Protein AF-0000000077074997 (afdb_homodimer)

Nearest PDB structures (foldseek):
  5yz4-assembly1_A  TM=8.994E-01  e=5.683E-10  Schizosaccharomyces pombe 972h-
  7d5s-assembly1_5K  TM=9.085E-01  e=9.255E-10  Saccharomyces cerevisiae S288C
  5oql-assembly1_P  TM=8.845E-01  e=7.252E-10  Thermochaetoides thermophila DSM 1495
  6zqg-assembly1_UX  TM=8.936E-01  e=2.772E-09  Saccharomyces cerevisiae S288C
  6zqe-assembly1_UX  TM=7.731E-01  e=3.132E-09  Saccharomyces cerevisiae S288C

Foldseek 3Di:
DLVVQLVVLQVQVVVLCVQQVDDPPAEEEEALQQLVLCVQLVHDCVPVVCVSNVTHYAYEYEPLRLVVLVVD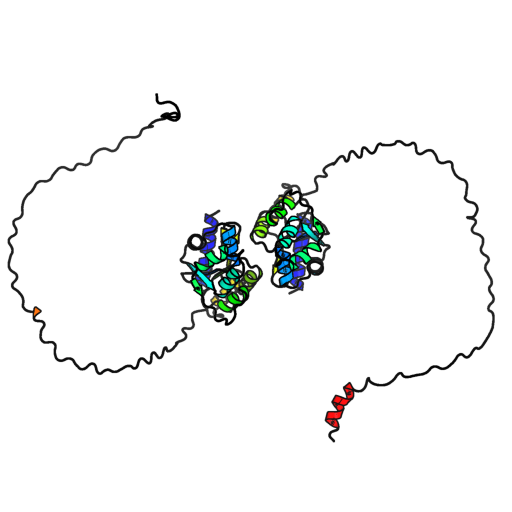PVSVSSNVSNVVHHYDYQPDPDRDHRLVSVDVVCDQSSLVRYEYEHPDPVSVVVDLQSFSHWYWYDDRNDIHIDHGHPNNVVVSVCVVVVNDPNSPPPPPCPCPCCVVVVCVVVPPPPDDDPDDVVPPPPDDDDDDDDDDDDDDDDPDDDDDDDDDDDDDDDDPDDDPPDDD/DLVVQLVQLQVQVVVLCVQQVDDPPAEEEEALQQLVLCVQLVHDCVPVVCVSNVTHYAYEYEPLRLVVLVVDPVSVSSNVSNVVHHYDYQPDPDRDHRLVSVDVVCDQSSLVRYEYEHPDPVSVVVDLQSFSHWYWYDDRNDIHIDHGHPNNVVVSVCVVVVNDPNSPPPPPCPCPCCVVPVCVVPPPPPDPPDDPPPVPPPPPDPPPPDPDDDDDDDDDDDDDDDDDDVPDVVCVVVVVVPVD

Radius of gyration: 41.7 Å; Cα contacts (8 Å, |Δi|>4): 535; chains: 2; bounding box: 67×168×111 Å

Solvent-accessible surface area (backbone atoms only — not comparable to full-atom values): 29729 Å² total; per-residue (Å²): 111,70,64,58,51,39,53,49,36,43,52,49,53,48,50,39,36,75,62,69,67,44,56,81,54,38,34,34,36,47,40,56,57,33,33,42,45,27,59,73,32,70,48,54,60,84,63,47,48,34,64,50,50,69,46,59,60,38,55,29,26,39,55,34,31,51,53,58,25,68,72,36,80,91,31,44,70,29,35,59,54,51,66,72,33,47,73,41,86,65,90,61,91,58,83,42,61,45,68,61,43,50,52,63,69,46,45,96,76,36,78,85,47,50,28,43,29,42,56,48,59,45,58,50,49,52,41,42,64,67,28,81,46,58,40,30,36,62,48,63,70,40,82,41,74,55,76,82,38,69,40,25,52,50,50,40,55,38,34,73,71,62,73,40,72,65,76,55,76,72,71,71,74,67,68,70,69,70,69,55,76,74,70,73,67,72,73,70,78,74,73,82,77,70,81,67,73,75,69,59,76,75,84,80,83,85,80,80,87,81,87,82,82,87,84,85,83,83,82,82,85,87,96,91,79,97,85,90,83,84,95,91,76,81,85,89,66,74,62,92,80,64,84,130,111,69,64,58,51,39,54,49,36,41,53,49,51,48,49,39,34,73,63,68,66,44,57,81,54,40,36,32,37,48,38,56,57,33,32,43,46,26,60,74,33,69,45,56,60,85,66,47,50,35,63,50,50,70,47,58,62,39,55,30,26,39,54,34,32,51,51,59,27,67,72,36,76,89,31,44,69,27,35,58,56,53,65,74,34,49,71,42,84,65,90,60,91,58,85,41,61,46,66,60,44,51,52,62,69,46,46,95,78,37,78,82,48,52,27,42,28,41,57,48,60,46,58,51,50,53,42,40,62,67,28,79,46,58,41,29,36,62,48,63,69,40,82,42,73,55,73,81,38,71,40,26,51,52,49,38,53,37,34,74,70,64,72,42,74,63,75,55,76,72,70,68,74,66,69,68,71,67,68,55,76,75,70,73,67,70,76,71,78,75,74,83,78,77,82,74,76,80,72,55,72,71,79,76,72,82,76,71,82,73,83,78,78,86,89,80,84,76,84,88,78,97,77,84,94,85,79,72,88,83,50,58,86,55,40,78,67,42,60,80,60,43,91,110

Secondary structure (DSSP, 8-state):
-HHHHHHHHHHHHHHHHHHH---SSEEEEE-HHHHHHHHHTT--HHHHHHHHHTS-EEEEEEHHHHHHHHT-GGGHHHHHHHTTSEEE----SSPPPHHHHHHHHHTTT-TT-EEEE---HHHHHHHHHH-S--EEEEETTEEEEPPPPHHHHHHHHHHHTTSS--------------------------------GGG------------------------------------S-TTSS---/-HHHHHHHHHHHHHHHHHHH---SSEEEEE-HHHHHHHHHTT--HHHHHHHHHTS-EEEEEEHHHHHHHHT-GGGHHHHHHHTTSEEE--S-SSPPPHHHHHHHHHTTT-TT-EEEE---HHHHHHHHHH-S--EEEEETTEEEEPPPPHHHHHHHHHHHTTSS--------------------------------TT-S----------------------------TT-HHHHHHHHHHH--

Structure (mmCIF, N/CA/C/O backbone):
data_AF-0000000077074997-model_v1
#
loop_
_entity.id
_entity.type
_entity.pdbx_description
1 polymer 'rRNA-processing protein UTP23 homolog'
#
loop_
_atom_site.group_PDB
_atom_site.id
_atom_site.type_symbol
_atom_site.label_atom_id
_atom_site.label_alt_id
_atom_site.label_comp_id
_atom_site.label_asym_id
_atom_site.label_entity_id
_atom_site.label_seq_id
_atom_site.pdbx_PDB_ins_code
_atom_site.Cartn_x
_atom_site.Cartn_y
_atom_site.Cartn_z
_atom_site.occupancy
_atom_site.B_iso_or_equiv
_atom_site.auth_seq_id
_atom_site.auth_comp_id
_atom_site.auth_asym_id
_atom_site.auth_atom_id
_atom_site.pdbx_PDB_model_num
ATOM 1 N N . MET A 1 1 ? -5.594 12.484 -18.906 1 61.62 1 MET A N 1
ATOM 2 C CA . MET A 1 1 ? -5.371 11.656 -17.719 1 61.62 1 MET A CA 1
ATOM 3 C C . MET A 1 1 ? -5.086 12.523 -16.5 1 61.62 1 MET A C 1
ATOM 5 O O . MET A 1 1 ? -5.645 12.289 -15.43 1 61.62 1 MET A O 1
ATOM 9 N N . LYS A 1 2 ? -4.316 13.641 -16.797 1 66.44 2 LYS A N 1
ATOM 10 C CA . LYS A 1 2 ? -3.963 14.578 -15.734 1 66.44 2 LYS A CA 1
ATOM 11 C C . LYS A 1 2 ? -5.191 15.336 -15.242 1 66.44 2 LYS A C 1
ATOM 13 O O . LYS A 1 2 ? -5.391 15.477 -14.031 1 66.44 2 LYS A O 1
ATOM 18 N N . VAL A 1 3 ? -6.008 15.586 -16.156 1 74.38 3 VAL A N 1
ATOM 19 C CA . VAL A 1 3 ? -7.199 16.359 -15.828 1 74.38 3 VAL A CA 1
ATOM 20 C C . VAL A 1 3 ? -8.141 15.539 -14.961 1 74.38 3 VAL A C 1
ATOM 22 O O . VAL A 1 3 ? -8.727 16.047 -14 1 74.38 3 VAL A O 1
ATOM 25 N N . LYS A 1 4 ? -8.242 14.266 -15.172 1 86.88 4 LYS A N 1
ATOM 26 C CA . LYS A 1 4 ? -9.148 13.398 -14.43 1 86.88 4 LYS A CA 1
ATOM 27 C C . LYS A 1 4 ? -8.688 13.234 -12.977 1 86.88 4 LYS A C 1
ATOM 29 O O . LYS A 1 4 ? -9.508 13.188 -12.062 1 86.88 4 LYS A O 1
ATOM 34 N N . ARG A 1 5 ? -7.445 13.312 -12.859 1 88 5 ARG A N 1
ATOM 35 C CA . ARG A 1 5 ? -6.906 13.172 -11.508 1 88 5 ARG A CA 1
ATOM 36 C C . ARG A 1 5 ? -7.211 14.406 -10.672 1 88 5 ARG A C 1
ATOM 38 O O . ARG A 1 5 ? -7.574 14.289 -9.492 1 88 5 ARG A O 1
ATOM 45 N N . CYS A 1 6 ? -7.102 15.508 -11.281 1 88.25 6 CYS A N 1
ATOM 46 C CA . CYS A 1 6 ? -7.371 16.75 -10.555 1 88.25 6 CYS A CA 1
ATOM 47 C C . CYS A 1 6 ? -8.852 16.859 -10.211 1 88.25 6 CYS A C 1
ATOM 49 O O . CYS A 1 6 ? -9.203 17.359 -9.133 1 88.25 6 CYS A O 1
ATOM 51 N N . LYS A 1 7 ? -9.625 16.469 -11.117 1 90.69 7 LYS A N 1
ATOM 52 C CA . LYS A 1 7 ? -11.062 16.469 -10.852 1 90.69 7 LYS A CA 1
ATOM 53 C C . LYS A 1 7 ? -11.406 15.555 -9.68 1 90.69 7 LYS A C 1
ATOM 55 O O . LYS A 1 7 ? -12.227 15.906 -8.828 1 90.69 7 LYS A O 1
ATOM 60 N N . HIS A 1 8 ? -10.758 14.43 -9.633 1 93.62 8 HIS A N 1
ATOM 61 C CA . HIS A 1 8 ? -10.938 13.492 -8.531 1 93.62 8 HIS A CA 1
ATOM 62 C C . HIS A 1 8 ? -10.5 14.109 -7.207 1 93.62 8 HIS A C 1
ATOM 64 O O . HIS A 1 8 ? -11.219 14.023 -6.207 1 93.62 8 HIS A O 1
ATOM 70 N N . ALA A 1 9 ? -9.359 14.688 -7.207 1 95.44 9 ALA A N 1
ATOM 71 C CA . ALA A 1 9 ? -8.836 15.312 -5.996 1 95.44 9 ALA A CA 1
ATOM 72 C C . ALA A 1 9 ? -9.789 16.391 -5.488 1 95.44 9 ALA A C 1
ATOM 74 O O . ALA A 1 9 ? -10.047 16.484 -4.285 1 95.44 9 ALA A O 1
ATOM 75 N N . LYS A 1 10 ? -10.273 17.141 -6.383 1 94 10 LYS A N 1
ATOM 76 C CA . LYS A 1 10 ? -11.211 18.203 -6.008 1 94 10 LYS A CA 1
ATOM 77 C C . LYS A 1 10 ? -12.461 17.625 -5.363 1 94 10 LYS A C 1
ATOM 79 O O . LYS A 1 10 ? -12.961 18.156 -4.375 1 94 10 LYS A O 1
ATOM 84 N N . LYS A 1 11 ? -12.969 16.562 -5.918 1 95.31 11 LYS A N 1
ATOM 85 C CA . LYS A 1 11 ? -14.164 15.922 -5.375 1 95.31 11 LYS A CA 1
ATOM 86 C C . LYS A 1 11 ? -13.898 15.391 -3.969 1 95.31 11 LYS A C 1
ATOM 88 O O . LYS A 1 11 ? -14.734 15.547 -3.074 1 95.31 11 LYS A O 1
ATOM 93 N N . VAL A 1 12 ? -12.781 14.82 -3.805 1 96.5 12 VAL A N 1
ATOM 94 C CA . VAL A 1 12 ? -12.445 14.234 -2.512 1 96.5 12 VAL A CA 1
ATOM 95 C C . VAL A 1 12 ? -12.219 15.336 -1.481 1 96.5 12 VAL A C 1
ATOM 97 O O . VAL A 1 12 ? -12.656 15.227 -0.334 1 96.5 12 VAL A O 1
ATOM 100 N N . VAL A 1 13 ? -11.555 16.422 -1.893 1 96.19 13 VAL A N 1
ATOM 101 C CA . VAL A 1 13 ? -11.328 17.562 -1.015 1 96.19 13 VAL A CA 1
ATOM 102 C C . VAL A 1 13 ? -12.664 18.141 -0.569 1 96.19 13 VAL A C 1
ATOM 104 O O . VAL A 1 13 ? -12.867 18.422 0.616 1 96.19 13 VAL A O 1
ATOM 107 N N . SER A 1 14 ? -13.555 18.234 -1.494 1 95.75 14 SER A N 1
ATOM 108 C CA . SER A 1 14 ? -14.883 18.766 -1.196 1 95.75 14 SER A CA 1
ATOM 109 C C . SER A 1 14 ? -15.633 17.859 -0.232 1 95.75 14 SER A C 1
ATOM 111 O O . SER A 1 14 ? -16.344 18.328 0.654 1 95.75 14 SER A O 1
ATOM 113 N N . PHE A 1 15 ? -15.508 16.609 -0.362 1 96.44 15 PHE A N 1
ATOM 114 C CA . PHE A 1 15 ? -16.125 15.641 0.522 1 96.44 15 PHE A CA 1
ATOM 115 C C . PHE A 1 15 ? -15.703 15.867 1.968 1 96.44 15 PHE A C 1
ATOM 117 O O . PHE A 1 15 ? -16.547 15.922 2.865 1 96.44 15 PHE A O 1
ATOM 124 N N . TYR A 1 16 ? -14.422 16.047 2.162 1 96.25 16 TYR A N 1
ATOM 125 C CA . TYR A 1 16 ? -13.914 16.188 3.525 1 96.25 16 TYR A CA 1
ATOM 126 C C . TYR A 1 16 ? -14.219 17.578 4.078 1 96.25 16 TYR A C 1
ATOM 128 O O . TYR A 1 16 ? -14.461 17.734 5.277 1 96.25 16 TYR A O 1
ATOM 136 N N . LYS A 1 17 ? -14.227 18.562 3.225 1 95.62 17 LYS A N 1
ATOM 137 C CA . LYS A 1 17 ? -14.617 19.906 3.652 1 95.62 17 LYS A CA 1
ATOM 138 C C . LYS A 1 17 ? -16.062 19.938 4.105 1 95.62 17 LYS A C 1
ATOM 140 O O . LYS A 1 17 ? -16.391 20.5 5.164 1 95.62 17 LYS A O 1
ATOM 145 N N . ASN A 1 18 ? -16.875 19.266 3.395 1 94 18 ASN A N 1
ATOM 146 C CA . ASN A 1 18 ? -18.312 19.359 3.605 1 94 18 ASN A CA 1
ATOM 147 C C . ASN A 1 18 ? -18.781 18.453 4.742 1 94 18 ASN A C 1
ATOM 149 O O . ASN A 1 18 ? -19.734 18.766 5.445 1 94 18 ASN A O 1
ATOM 153 N N . ASN A 1 19 ? -18.031 17.391 4.93 1 94.12 19 ASN A N 1
ATOM 154 C CA . ASN A 1 19 ? -18.594 16.391 5.832 1 94.12 19 ASN A CA 1
ATOM 155 C C . ASN A 1 19 ? -17.75 16.25 7.102 1 94.12 19 ASN A C 1
ATOM 157 O O . ASN A 1 19 ? -18.234 15.734 8.109 1 94.12 19 ASN A O 1
ATOM 161 N N . PHE A 1 20 ? -16.531 16.641 7.121 1 94.56 20 PHE A N 1
ATOM 162 C CA . PHE A 1 20 ? -15.672 16.391 8.266 1 94.56 20 PHE A CA 1
ATOM 163 C C . PHE A 1 20 ? -15.078 17.688 8.789 1 94.56 20 PHE A C 1
ATOM 165 O O . PHE A 1 20 ? -14.242 17.688 9.703 1 94.56 20 PHE A O 1
ATOM 172 N N . GLY A 1 21 ? -15.344 18.781 8.156 1 92.56 21 GLY A N 1
ATOM 173 C CA . GLY A 1 21 ? -14.969 20.078 8.688 1 92.56 21 GLY A CA 1
ATOM 174 C C . GLY A 1 21 ? -13.555 20.484 8.32 1 92.56 21 GLY A C 1
ATOM 175 O O . GLY A 1 21 ? -12.945 21.328 8.992 1 92.56 21 GLY A O 1
ATOM 176 N N . PHE A 1 22 ? -13.031 19.906 7.309 1 95.69 22 PHE A N 1
ATOM 177 C CA . PHE A 1 22 ? -11.703 20.297 6.855 1 95.69 22 PHE A CA 1
ATOM 178 C C . PHE A 1 22 ? -11.727 21.719 6.285 1 95.69 22 PHE A C 1
ATOM 180 O O . PHE A 1 22 ? -12.672 22.094 5.598 1 95.69 22 PHE A O 1
ATOM 187 N N . ARG A 1 23 ? -10.68 22.375 6.621 1 95.25 23 ARG A N 1
ATOM 188 C CA . ARG A 1 23 ? -10.523 23.734 6.113 1 95.25 23 ARG A CA 1
ATOM 189 C C . ARG A 1 23 ? -9.102 23.969 5.617 1 95.25 23 ARG A C 1
ATOM 191 O O . ARG A 1 23 ? -8.172 23.266 6.016 1 95.25 23 ARG A O 1
ATOM 198 N N . GLU A 1 24 ? -9 24.922 4.824 1 95.19 24 GLU A N 1
ATOM 199 C CA . GLU A 1 24 ? -7.68 25.297 4.336 1 95.19 24 GLU A CA 1
ATOM 200 C C . GLU A 1 24 ? -6.91 26.094 5.383 1 95.19 24 GLU A C 1
ATOM 202 O O . GLU A 1 24 ? -7.5 26.875 6.137 1 95.19 24 GLU A O 1
ATOM 207 N N . PRO A 1 25 ? -5.645 25.984 5.391 1 97.38 25 PRO A N 1
ATOM 208 C CA . PRO A 1 25 ? -4.805 25.078 4.617 1 97.38 25 PRO A CA 1
ATOM 209 C C . PRO A 1 25 ? -4.906 23.625 5.105 1 97.38 25 PRO A C 1
ATOM 211 O O . PRO A 1 25 ? -4.961 23.391 6.312 1 97.38 25 PRO A O 1
ATOM 214 N N . PHE A 1 26 ? -4.938 22.719 4.25 1 97.62 26 PHE A N 1
ATOM 215 C CA . PHE A 1 26 ? -4.934 21.312 4.617 1 97.62 26 PHE A CA 1
ATOM 216 C C . PHE A 1 26 ? -3.602 20.922 5.246 1 97.62 26 PHE A C 1
ATOM 218 O O . PHE A 1 26 ? -2.541 21.156 4.668 1 97.62 26 PHE A O 1
ATOM 225 N N . GLN A 1 27 ? -3.674 20.359 6.406 1 97.62 27 GLN A N 1
ATOM 226 C CA . GLN A 1 27 ? -2.475 19.906 7.102 1 97.62 27 GLN A CA 1
ATOM 227 C C . GLN A 1 27 ? -2.154 18.453 6.738 1 97.62 27 GLN A C 1
ATOM 229 O O . GLN A 1 27 ? -2.887 17.531 7.109 1 97.62 27 GLN A O 1
ATOM 234 N N . ILE A 1 28 ? -1.048 18.281 6.035 1 98.38 28 ILE A N 1
ATOM 235 C CA . ILE A 1 28 ? -0.697 16.953 5.551 1 98.38 28 ILE A CA 1
ATOM 236 C C . ILE A 1 28 ? 0.558 16.469 6.266 1 98.38 28 ILE A C 1
ATOM 238 O O . ILE A 1 28 ? 1.637 17.047 6.113 1 98.38 28 ILE A O 1
ATOM 242 N N . ILE A 1 29 ? 0.388 15.422 7.074 1 97.81 29 ILE A N 1
ATOM 243 C CA . ILE A 1 29 ? 1.527 14.805 7.738 1 97.81 29 ILE A CA 1
ATOM 244 C C . ILE A 1 29 ? 2.262 13.891 6.754 1 97.81 29 ILE A C 1
ATOM 246 O O . ILE A 1 29 ? 1.673 12.961 6.199 1 97.81 29 ILE A O 1
ATOM 250 N N . VAL A 1 30 ? 3.471 14.18 6.59 1 98.06 30 VAL A N 1
ATOM 251 C CA . VAL A 1 30 ? 4.289 13.43 5.641 1 98.06 30 VAL A CA 1
ATOM 252 C C . VAL A 1 30 ? 5.277 12.547 6.398 1 98.06 30 VAL A C 1
ATOM 254 O O . VAL A 1 30 ? 6.059 13.039 7.219 1 98.06 30 VAL A O 1
ATOM 257 N N . ASP A 1 31 ? 5.223 11.305 6.141 1 96.38 31 ASP A N 1
ATOM 258 C CA . ASP A 1 31 ? 6.129 10.383 6.82 1 96.38 31 ASP A CA 1
ATOM 259 C C . ASP A 1 31 ? 7.367 10.102 5.973 1 96.38 31 ASP A C 1
ATOM 261 O O . ASP A 1 31 ? 7.492 10.617 4.859 1 96.38 31 ASP A O 1
ATOM 265 N N . GLY A 1 32 ? 8.266 9.344 6.539 1 96.88 32 GLY A N 1
ATOM 266 C CA . GLY A 1 32 ? 9.531 9.047 5.883 1 96.88 32 GLY A CA 1
ATOM 267 C C . GLY A 1 32 ? 9.367 8.219 4.625 1 96.88 32 GLY A C 1
ATOM 268 O O . GLY A 1 32 ? 10.047 8.453 3.625 1 96.88 32 GLY A O 1
ATOM 269 N N . THR A 1 33 ? 8.461 7.266 4.598 1 95.81 33 THR A N 1
ATOM 270 C CA . THR A 1 33 ? 8.25 6.395 3.445 1 95.81 33 THR A CA 1
ATOM 271 C C . THR A 1 33 ? 7.75 7.199 2.248 1 95.81 33 THR A C 1
ATOM 273 O O . THR A 1 33 ? 8.125 6.922 1.107 1 95.81 33 THR A O 1
ATOM 276 N N . PHE A 1 34 ? 6.953 8.148 2.543 1 98 34 PHE A N 1
ATOM 277 C CA . PHE A 1 34 ? 6.449 9.023 1.491 1 98 34 PHE A CA 1
ATOM 278 C C . PHE A 1 34 ? 7.574 9.852 0.888 1 98 34 PHE A C 1
ATOM 280 O O . PHE A 1 34 ? 7.656 10 -0.333 1 98 34 PHE A O 1
ATOM 287 N N . CYS A 1 35 ? 8.453 10.359 1.733 1 98.19 35 CYS A N 1
ATOM 288 C CA . CYS A 1 35 ? 9.602 11.141 1.277 1 98.19 35 CYS A CA 1
ATOM 289 C C . CYS A 1 35 ? 10.539 10.281 0.441 1 98.19 35 CYS A C 1
ATOM 291 O O . CYS A 1 35 ? 11.086 10.75 -0.564 1 98.19 35 CYS A O 1
ATOM 293 N N . GLN A 1 36 ? 10.68 9.07 0.84 1 96.5 36 GLN A N 1
ATOM 294 C CA . GLN A 1 36 ? 11.523 8.156 0.077 1 96.5 36 GLN A CA 1
ATOM 295 C C . GLN A 1 36 ? 10.938 7.887 -1.305 1 96.5 36 GLN A C 1
ATOM 297 O O . GLN A 1 36 ? 11.656 7.863 -2.301 1 96.5 36 GLN A O 1
ATOM 302 N N . ALA A 1 37 ? 9.656 7.695 -1.323 1 97 37 ALA A N 1
ATOM 303 C CA . ALA A 1 37 ? 8.977 7.48 -2.596 1 97 37 ALA A CA 1
ATOM 304 C C . ALA A 1 37 ? 9.062 8.719 -3.484 1 97 37 ALA A C 1
ATOM 306 O O . ALA A 1 37 ? 9.219 8.609 -4.703 1 97 37 ALA A O 1
ATOM 307 N N . ALA A 1 38 ? 8.93 9.836 -2.818 1 97.88 38 ALA A N 1
ATOM 308 C CA . ALA A 1 38 ? 9.031 11.086 -3.562 1 97.88 38 ALA A CA 1
ATOM 309 C C . ALA A 1 38 ? 10.406 11.234 -4.203 1 97.88 38 ALA A C 1
ATOM 311 O O . ALA A 1 38 ? 10.523 11.688 -5.344 1 97.88 38 ALA A O 1
ATOM 312 N N . LEU A 1 39 ? 11.422 10.867 -3.475 1 95.88 39 LEU A N 1
ATOM 313 C CA . LEU A 1 39 ? 12.789 10.914 -3.982 1 95.88 39 LEU A CA 1
ATOM 314 C C . LEU A 1 39 ? 12.953 9.977 -5.172 1 95.88 39 LEU A C 1
ATOM 316 O O . LEU A 1 39 ? 13.531 10.359 -6.195 1 95.88 39 LEU A O 1
ATOM 320 N N . LYS A 1 40 ? 12.438 8.852 -5 1 93.56 40 LYS A N 1
ATOM 321 C CA . LYS A 1 40 ? 12.539 7.852 -6.059 1 93.56 40 LYS A CA 1
ATOM 322 C C . LYS A 1 40 ? 11.812 8.305 -7.32 1 93.56 40 LYS A C 1
ATOM 324 O O . LYS A 1 40 ? 12.312 8.117 -8.43 1 93.56 40 LYS A O 1
ATOM 329 N N . GLY A 1 41 ? 10.68 8.906 -7.18 1 95.31 41 GLY A N 1
ATOM 330 C CA . GLY A 1 41 ? 9.859 9.344 -8.297 1 95.31 41 GLY A CA 1
ATOM 331 C C . GLY A 1 41 ? 10.203 10.742 -8.773 1 95.31 41 GLY A C 1
ATOM 332 O O . GLY A 1 41 ? 9.57 11.266 -9.688 1 95.31 41 GLY A O 1
ATOM 333 N N . LYS A 1 42 ? 11.211 11.367 -8.07 1 95.81 42 LYS A N 1
ATOM 334 C CA . LYS A 1 42 ? 11.633 12.727 -8.391 1 95.81 42 LYS A CA 1
ATOM 335 C C . LYS A 1 42 ? 10.461 13.703 -8.312 1 95.81 42 LYS A C 1
ATOM 337 O O . LYS A 1 42 ? 10.242 14.5 -9.227 1 95.81 42 LYS A O 1
ATOM 342 N N . ILE A 1 43 ? 9.75 13.562 -7.289 1 96.69 43 ILE A N 1
ATOM 343 C CA . ILE A 1 43 ? 8.57 14.391 -7.039 1 96.69 43 ILE A CA 1
ATOM 344 C C . ILE A 1 43 ? 8.93 15.516 -6.078 1 96.69 43 ILE A C 1
ATOM 346 O O . ILE A 1 43 ? 9.57 15.289 -5.047 1 96.69 43 ILE A O 1
ATOM 350 N N . ASN A 1 44 ? 8.641 16.719 -6.465 1 96.81 44 ASN A N 1
ATOM 351 C CA . ASN A 1 44 ? 8.719 17.844 -5.555 1 96.81 44 ASN A CA 1
ATOM 352 C C . ASN A 1 44 ? 7.414 18.047 -4.785 1 96.81 44 ASN A C 1
ATOM 354 O O . ASN A 1 44 ? 6.496 18.703 -5.273 1 96.81 44 ASN A O 1
ATOM 358 N N . ILE A 1 45 ? 7.371 17.547 -3.588 1 97.81 45 ILE A N 1
ATOM 359 C CA . ILE A 1 45 ? 6.145 17.5 -2.797 1 97.81 45 ILE A CA 1
ATOM 360 C C . ILE A 1 45 ? 5.637 18.922 -2.557 1 97.81 45 ILE A C 1
ATOM 362 O O . ILE A 1 45 ? 4.445 19.188 -2.711 1 97.81 45 ILE A O 1
ATOM 366 N N . LYS A 1 46 ? 6.477 19.812 -2.219 1 96.19 46 LYS A N 1
ATOM 367 C CA . LYS A 1 46 ? 6.129 21.188 -1.875 1 96.19 46 LYS A CA 1
ATOM 368 C C . LYS A 1 46 ? 5.445 21.891 -3.043 1 96.19 46 LYS A C 1
ATOM 370 O O . LYS A 1 46 ? 4.531 22.688 -2.844 1 96.19 46 LYS A O 1
ATOM 375 N N . GLU A 1 47 ? 5.859 21.578 -4.164 1 95.75 47 GLU A N 1
ATOM 376 C CA . GLU A 1 47 ? 5.328 22.234 -5.352 1 95.75 47 GLU A CA 1
ATOM 377 C C . GLU A 1 47 ? 4.125 21.484 -5.91 1 95.75 47 GLU A C 1
ATOM 379 O O . GLU A 1 47 ? 3.125 22.094 -6.293 1 95.75 47 GLU A O 1
ATOM 384 N N . GLN A 1 48 ? 4.203 20.203 -5.91 1 96.5 48 GLN A N 1
ATOM 385 C CA . GLN A 1 48 ? 3.221 19.391 -6.621 1 96.5 48 GLN A CA 1
ATOM 386 C C . GLN A 1 48 ? 1.972 19.172 -5.77 1 96.5 48 GLN A C 1
ATOM 388 O O . GLN A 1 48 ? 0.861 19.094 -6.301 1 96.5 48 GLN A O 1
ATOM 393 N N . MET A 1 49 ? 2.139 19.141 -4.438 1 97.38 49 MET A N 1
ATOM 394 C CA . MET A 1 49 ? 1.008 18.812 -3.576 1 97.38 49 MET A CA 1
ATOM 395 C C . MET A 1 49 ? -0.052 19.906 -3.627 1 97.38 49 MET A C 1
ATOM 397 O O . MET A 1 49 ? -1.227 19.625 -3.877 1 97.38 49 MET A O 1
ATOM 401 N N . PRO A 1 50 ? 0.318 21.156 -3.461 1 96 50 PRO A N 1
ATOM 402 C CA . PRO A 1 50 ? -0.69 22.219 -3.551 1 96 50 PRO A CA 1
ATOM 403 C C . PRO A 1 50 ? -1.323 22.312 -4.938 1 96 50 PRO A C 1
ATOM 405 O O . PRO A 1 50 ? -2.514 22.609 -5.059 1 96 50 PRO A O 1
ATOM 408 N N . LYS A 1 5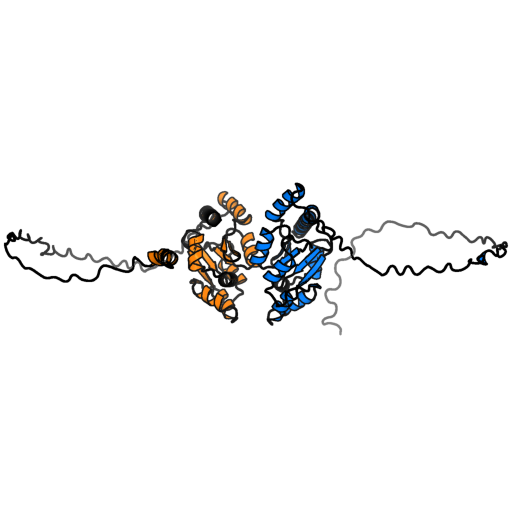1 ? -0.605 22.062 -6.012 1 94.12 51 LYS A N 1
ATOM 409 C CA . LYS A 1 51 ? -1.129 22.094 -7.375 1 94.12 51 LYS A CA 1
ATOM 410 C C . LYS A 1 51 ? -2.119 20.969 -7.609 1 94.12 51 LYS A C 1
ATOM 412 O O . LYS A 1 51 ? -3.152 21.156 -8.258 1 94.12 51 LYS A O 1
ATOM 417 N N . TYR A 1 52 ? -1.761 19.875 -7.082 1 96.12 52 TYR A N 1
ATOM 418 C CA . TYR A 1 52 ? -2.59 18.688 -7.238 1 96.12 52 TYR A CA 1
ATOM 419 C C . TYR A 1 52 ? -3.938 18.859 -6.547 1 96.12 52 TYR A C 1
ATOM 421 O O . TYR A 1 52 ? -4.98 18.531 -7.113 1 96.12 52 TYR A O 1
ATOM 429 N N . LEU A 1 53 ? -3.961 19.469 -5.375 1 95.75 53 LEU A N 1
ATOM 430 C CA . LEU A 1 53 ? -5.172 19.594 -4.574 1 95.75 53 LEU A CA 1
ATOM 431 C C . LEU A 1 53 ? -5.926 20.875 -4.922 1 95.75 53 LEU A C 1
ATOM 433 O O . LEU A 1 53 ? -7.09 21.031 -4.559 1 95.75 53 LEU A O 1
ATOM 437 N N . CYS A 1 54 ? -5.262 21.703 -5.555 1 92.12 54 CYS A N 1
ATOM 438 C CA . CYS A 1 54 ? -5.82 23 -5.914 1 92.12 54 CYS A CA 1
ATOM 439 C C . CYS A 1 54 ? -6.328 23.734 -4.684 1 92.12 54 CYS A C 1
ATOM 441 O O . CYS A 1 54 ? -7.441 24.281 -4.688 1 92.12 54 CYS A O 1
ATOM 443 N N . CYS A 1 55 ? -5.703 23.641 -3.588 1 92.25 55 CYS A N 1
ATOM 444 C CA . CYS A 1 55 ? -5.988 24.359 -2.35 1 92.25 55 CYS A CA 1
ATOM 445 C C . CYS A 1 55 ? -4.715 24.578 -1.54 1 92.25 55 CYS A C 1
ATOM 447 O O . CYS A 1 55 ? -3.656 24.047 -1.885 1 92.25 55 CYS A O 1
ATOM 449 N N . ALA A 1 56 ? -4.773 25.422 -0.565 1 95.62 56 ALA A N 1
ATOM 450 C CA . ALA A 1 56 ? -3.625 25.672 0.308 1 95.62 56 ALA A CA 1
ATOM 451 C C . ALA A 1 56 ? -3.324 24.438 1.164 1 95.62 56 ALA A C 1
ATOM 453 O O . ALA A 1 56 ? -4.242 23.781 1.654 1 95.62 56 ALA A O 1
ATOM 454 N N . VAL A 1 57 ? -2.064 24.188 1.226 1 97.12 57 VAL A N 1
ATOM 455 C CA . VAL A 1 57 ? -1.645 23.016 1.979 1 97.12 57 VAL A CA 1
ATOM 456 C C . VAL A 1 57 ? -0.502 23.375 2.922 1 97.12 57 VAL A C 1
ATOM 458 O O . VAL A 1 57 ? 0.293 24.266 2.623 1 97.12 57 VAL A O 1
ATOM 461 N N . GLN A 1 58 ? -0.453 22.781 4.039 1 97.94 58 GLN A N 1
ATOM 462 C CA . GLN A 1 58 ? 0.669 22.844 4.969 1 97.94 58 GLN A CA 1
ATOM 463 C C . GLN A 1 58 ? 1.272 21.453 5.191 1 97.94 58 GLN A C 1
ATOM 465 O O . GLN A 1 58 ? 0.593 20.547 5.672 1 97.94 58 GLN A O 1
ATOM 470 N N . LEU A 1 59 ? 2.477 21.344 4.773 1 98.31 59 LEU A N 1
ATOM 471 C CA . LEU A 1 59 ? 3.176 20.062 4.949 1 98.31 59 LEU A CA 1
ATOM 472 C C . LEU A 1 59 ? 3.807 19.984 6.332 1 98.31 59 LEU A C 1
ATOM 474 O O . LEU A 1 59 ? 4.488 20.922 6.77 1 98.31 59 LEU A O 1
ATOM 478 N N . VAL A 1 60 ? 3.486 18.875 6.996 1 97.5 60 VAL A N 1
ATOM 479 C CA . VAL A 1 60 ? 3.926 18.734 8.375 1 97.5 60 VAL A CA 1
ATOM 480 C C . VAL A 1 60 ? 4.641 17.391 8.555 1 97.5 60 VAL A C 1
ATOM 482 O O . VAL A 1 60 ? 4.328 16.422 7.867 1 97.5 60 VAL A O 1
ATOM 485 N N . THR A 1 61 ? 5.648 17.328 9.352 1 97.25 61 THR A N 1
ATOM 486 C CA . THR A 1 61 ? 6.324 16.125 9.789 1 97.25 61 THR A CA 1
ATOM 487 C C . THR A 1 61 ? 6.566 16.141 11.297 1 97.25 61 THR A C 1
ATOM 489 O O . THR A 1 61 ? 6.191 17.109 11.977 1 97.25 61 THR A O 1
ATOM 492 N N . THR A 1 62 ? 7.004 15.086 11.875 1 95.38 62 THR A N 1
ATOM 493 C CA . THR A 1 62 ? 7.227 15.023 13.312 1 95.38 62 THR A CA 1
ATOM 494 C C . THR A 1 62 ? 8.695 14.773 13.625 1 95.38 62 THR A C 1
ATOM 496 O O . THR A 1 62 ? 9.461 14.359 12.75 1 95.38 62 THR A O 1
ATOM 499 N N . LYS A 1 63 ? 9.016 15.016 14.859 1 93.56 63 LYS A N 1
ATOM 500 C CA . LYS A 1 63 ? 10.383 14.766 15.305 1 93.56 63 LYS A CA 1
ATOM 501 C C . LYS A 1 63 ? 10.727 13.281 15.219 1 93.56 63 LYS A C 1
ATOM 503 O O . LYS A 1 63 ? 11.867 12.922 14.922 1 93.56 63 LYS A O 1
ATOM 508 N N . CYS A 1 64 ? 9.742 12.461 15.477 1 95.62 64 CYS A N 1
ATOM 509 C CA . CYS A 1 64 ? 9.977 11.023 15.438 1 95.62 64 CYS A CA 1
ATOM 510 C C . CYS A 1 64 ? 10.289 10.562 14.023 1 95.62 64 CYS A C 1
ATOM 512 O O . CYS A 1 64 ? 11.133 9.688 13.82 1 95.62 64 CYS A O 1
ATOM 514 N N . VAL A 1 65 ? 9.641 11.156 13.047 1 95.56 65 VAL A N 1
ATOM 515 C CA . VAL A 1 65 ? 9.898 10.828 11.648 1 95.56 65 VAL A CA 1
ATOM 516 C C . VAL A 1 65 ? 11.312 11.273 11.266 1 95.56 65 VAL A C 1
ATOM 518 O O . VAL A 1 65 ? 12.055 10.516 10.641 1 95.56 65 VAL A O 1
ATOM 521 N N . LEU A 1 66 ? 11.672 12.438 11.68 1 95.44 66 LEU A N 1
ATOM 522 C CA . LEU A 1 66 ? 12.992 12.969 11.375 1 95.44 66 LEU A CA 1
ATOM 523 C C . LEU A 1 66 ? 14.078 12.141 12.039 1 95.44 66 LEU A C 1
ATOM 525 O O . LEU A 1 66 ? 15.141 11.906 11.445 1 95.44 66 LEU A O 1
ATOM 529 N N . ALA A 1 67 ? 13.797 11.711 13.25 1 94.19 67 ALA A N 1
ATOM 530 C CA . ALA A 1 67 ? 14.758 10.883 13.969 1 94.19 67 ALA A CA 1
ATOM 531 C C . ALA A 1 67 ? 15.008 9.57 13.234 1 94.19 67 ALA A C 1
ATOM 533 O O . ALA A 1 67 ? 16.156 9.125 13.125 1 94.19 67 ALA A O 1
ATOM 534 N N . GLU A 1 68 ? 13.914 8.977 12.727 1 93.44 68 GLU A N 1
ATOM 535 C CA . GLU A 1 68 ? 14.047 7.73 11.977 1 93.44 68 GLU A CA 1
ATOM 536 C C . GLU A 1 68 ? 14.852 7.941 10.695 1 93.44 68 GLU A C 1
ATOM 538 O O . GLU A 1 68 ? 15.727 7.137 10.359 1 93.44 68 GLU A O 1
ATOM 543 N N . LEU A 1 69 ? 14.617 9 10.031 1 94.62 69 LEU A N 1
ATOM 544 C CA . LEU A 1 69 ? 15.266 9.297 8.758 1 94.62 69 LEU A CA 1
ATOM 545 C C . LEU A 1 69 ? 16.75 9.617 8.953 1 94.62 69 LEU A C 1
ATOM 547 O O . LEU A 1 69 ? 17.562 9.352 8.078 1 94.62 69 LEU A O 1
ATOM 551 N N . SER A 1 70 ? 17.094 10.102 10.094 1 93.81 70 SER A N 1
ATOM 552 C CA . SER A 1 70 ? 18.469 10.5 10.383 1 93.81 70 SER A CA 1
ATOM 553 C C . SER A 1 70 ? 19.312 9.312 10.828 1 93.81 70 SER A C 1
ATOM 555 O O . SER A 1 70 ? 20.547 9.391 10.859 1 93.81 70 SER A O 1
ATOM 557 N N . SER A 1 71 ? 18.672 8.25 11.125 1 89.88 71 SER A N 1
ATOM 558 C CA . SER A 1 71 ? 19.359 7.105 11.711 1 89.88 71 SER A CA 1
ATOM 559 C C . SER A 1 71 ? 20.156 6.348 10.656 1 89.88 71 SER A C 1
ATOM 561 O O . SER A 1 71 ? 21.062 5.57 11 1 89.88 71 SER A O 1
ATOM 563 N N . HIS A 1 72 ? 19.844 6.523 9.406 1 85.88 72 HIS A N 1
ATOM 564 C CA . HIS A 1 72 ? 20.5 5.77 8.344 1 85.88 72 HIS A CA 1
ATOM 565 C C . HIS A 1 72 ? 20.953 6.691 7.219 1 85.88 72 HIS A C 1
ATOM 567 O O . HIS A 1 72 ? 20.188 7.504 6.723 1 85.88 72 HIS A O 1
ATOM 573 N N . ALA A 1 73 ? 22.141 6.457 6.805 1 85 73 ALA A N 1
ATOM 574 C CA . ALA A 1 73 ? 22.719 7.293 5.762 1 85 73 ALA A CA 1
ATOM 575 C C . ALA A 1 73 ? 21.969 7.133 4.445 1 85 73 ALA A C 1
ATOM 577 O O . ALA A 1 73 ? 21.859 8.078 3.66 1 85 73 ALA A O 1
ATOM 578 N N . ALA A 1 74 ? 21.438 6 4.242 1 84 74 ALA A N 1
ATOM 579 C CA . ALA A 1 74 ? 20.719 5.723 2.998 1 84 74 ALA A CA 1
ATOM 580 C C . ALA A 1 74 ? 19.438 6.551 2.902 1 84 74 ALA A C 1
ATOM 582 O O . ALA A 1 74 ? 18.875 6.707 1.818 1 84 74 ALA A O 1
ATOM 583 N N . LEU A 1 75 ? 19.078 7.137 4.027 1 91.94 75 LEU A N 1
ATOM 584 C CA . LEU A 1 75 ? 17.828 7.879 4.074 1 91.94 75 LEU A CA 1
ATOM 585 C C . LEU A 1 75 ? 18.094 9.383 4.059 1 91.94 75 LEU A C 1
ATOM 587 O O . LEU A 1 75 ? 17.188 10.172 4.332 1 91.94 75 LEU A O 1
ATOM 591 N N . HIS A 1 76 ? 19.297 9.805 3.709 1 93.69 76 HIS A N 1
ATOM 592 C CA . HIS A 1 76 ? 19.688 11.203 3.771 1 93.69 76 HIS A CA 1
ATOM 593 C C . HIS A 1 76 ? 18.844 12.055 2.832 1 93.69 76 HIS A C 1
ATOM 595 O O . HIS A 1 76 ? 18.422 13.156 3.195 1 93.69 76 HIS A O 1
ATOM 601 N N . GLY A 1 77 ? 18.688 11.547 1.625 1 95 77 GLY A N 1
ATOM 602 C CA . GLY A 1 77 ? 17.859 12.289 0.688 1 95 77 GLY A CA 1
ATOM 603 C C . GLY A 1 77 ? 16.453 12.531 1.199 1 95 77 GLY A C 1
ATOM 604 O O . GLY A 1 77 ? 15.953 13.656 1.158 1 95 77 GLY A O 1
ATOM 605 N N . ALA A 1 78 ? 15.812 11.516 1.714 1 96.81 78 ALA A N 1
ATOM 606 C CA . ALA A 1 78 ? 14.469 11.617 2.277 1 96.81 78 ALA A CA 1
ATOM 607 C C . ALA A 1 78 ? 14.453 12.539 3.494 1 96.81 78 ALA A C 1
ATOM 609 O O . ALA A 1 78 ? 13.5 13.297 3.697 1 96.81 78 ALA A O 1
ATOM 610 N N . ASN A 1 79 ? 15.5 12.461 4.23 1 97.19 79 ASN A N 1
ATOM 611 C CA . ASN A 1 79 ? 15.625 13.32 5.402 1 97.19 79 ASN A CA 1
ATOM 612 C C . ASN A 1 79 ? 15.688 14.797 5.008 1 97.19 79 ASN A C 1
ATOM 614 O O . ASN A 1 79 ? 15.086 15.648 5.664 1 97.19 79 ASN A O 1
ATOM 618 N N . ALA A 1 80 ? 16.406 15.07 3.963 1 96.94 80 ALA A N 1
ATOM 619 C CA . ALA A 1 80 ? 16.531 16.438 3.477 1 96.94 80 ALA A CA 1
ATOM 620 C C . ALA A 1 80 ? 15.164 17 3.053 1 96.94 80 ALA A C 1
ATOM 622 O O . ALA A 1 80 ? 14.859 18.172 3.303 1 96.94 80 ALA A O 1
ATOM 623 N N . ILE A 1 81 ? 14.367 16.172 2.498 1 97.25 81 ILE A N 1
ATOM 624 C CA . ILE A 1 81 ? 13.031 16.578 2.064 1 97.25 81 ILE A CA 1
ATOM 625 C C . ILE A 1 81 ? 12.148 16.844 3.283 1 97.25 81 ILE A C 1
ATOM 627 O O . ILE A 1 81 ? 11.5 17.891 3.369 1 97.25 81 ILE A O 1
ATOM 631 N N . ALA A 1 82 ? 12.164 15.93 4.227 1 97.5 82 ALA A N 1
ATOM 632 C CA . ALA A 1 82 ? 11.312 16.031 5.41 1 97.5 82 ALA A CA 1
ATOM 633 C C . ALA A 1 82 ? 11.664 17.266 6.234 1 97.5 82 ALA A C 1
ATOM 635 O O . ALA A 1 82 ? 10.781 17.891 6.84 1 97.5 82 ALA A O 1
ATOM 636 N N . LYS A 1 83 ? 12.844 17.656 6.188 1 96.44 83 LYS A N 1
ATOM 637 C CA . LYS A 1 83 ? 13.32 18.797 6.977 1 96.44 83 LYS A CA 1
ATOM 638 C C . LYS A 1 83 ? 12.797 20.109 6.414 1 96.44 83 LYS A C 1
ATOM 640 O O . LYS A 1 83 ? 12.836 21.141 7.094 1 96.44 83 LYS A O 1
ATOM 645 N N . CYS A 1 84 ? 12.328 20.062 5.223 1 96.31 84 CYS A N 1
ATOM 646 C CA . CYS A 1 84 ? 11.781 21.266 4.605 1 96.31 84 CYS A CA 1
ATOM 647 C C . CYS A 1 84 ? 10.359 21.531 5.09 1 96.31 84 CYS A C 1
ATOM 649 O O . CYS A 1 84 ? 9.805 22.609 4.852 1 96.31 84 CYS A O 1
ATOM 651 N N . PHE A 1 85 ? 9.836 20.625 5.797 1 97.56 85 PHE A N 1
ATOM 652 C CA . PHE A 1 85 ? 8.453 20.766 6.25 1 97.56 85 PHE A CA 1
ATOM 653 C C . PHE A 1 85 ? 8.406 21.266 7.688 1 97.56 85 PHE A C 1
ATOM 655 O O . PHE A 1 85 ? 9.414 21.234 8.391 1 97.56 85 PHE A O 1
ATOM 662 N N . LYS A 1 86 ? 7.238 21.766 7.992 1 96.81 86 LYS A N 1
ATOM 663 C CA . LYS A 1 86 ? 7.027 22.156 9.383 1 96.81 86 LYS A CA 1
ATOM 664 C C . LYS A 1 86 ? 7.133 20.953 10.312 1 96.81 86 LYS A C 1
ATOM 666 O O . LYS A 1 86 ? 6.496 19.922 10.078 1 96.81 86 LYS A O 1
ATOM 671 N N . THR A 1 87 ? 7.914 21.078 11.336 1 95.31 87 THR A N 1
ATOM 672 C CA . THR A 1 87 ? 8.102 19.984 12.281 1 95.31 87 THR A CA 1
ATOM 673 C C . THR A 1 87 ? 7.199 20.156 13.5 1 95.31 87 THR A C 1
ATOM 675 O O . THR A 1 87 ? 7.203 21.219 14.133 1 95.31 87 THR A O 1
ATOM 678 N N . HIS A 1 88 ? 6.438 19.125 13.711 1 89.62 88 HIS A N 1
ATOM 679 C CA . HIS A 1 88 ? 5.59 19.156 14.898 1 89.62 88 HIS A CA 1
ATOM 680 C C . HIS A 1 88 ? 6.262 18.438 16.062 1 89.62 88 HIS A C 1
ATOM 682 O O . HIS A 1 88 ? 6.91 17.406 15.867 1 89.62 88 HIS A O 1
ATOM 688 N N . ASN A 1 89 ? 6.172 19.047 17.266 1 84.25 89 ASN A N 1
ATOM 689 C CA . ASN A 1 89 ? 6.723 18.438 18.469 1 84.25 89 ASN A CA 1
ATOM 690 C C . ASN A 1 89 ? 5.758 17.422 19.062 1 84.25 89 ASN A C 1
ATOM 692 O O . ASN A 1 89 ? 4.73 17.797 19.641 1 84.25 89 ASN A O 1
ATOM 696 N N . CYS A 1 90 ? 6.039 16.203 18.781 1 81.88 90 CYS A N 1
ATOM 697 C CA . CYS A 1 90 ? 5.188 15.172 19.359 1 81.88 90 CYS A CA 1
ATOM 698 C C . CYS A 1 90 ? 5.48 14.992 20.844 1 81.88 90 CYS A C 1
ATOM 700 O O . CYS A 1 90 ? 6.59 15.281 21.297 1 81.88 90 CYS A O 1
ATOM 702 N N . SER A 1 91 ? 4.605 14.797 21.688 1 79.5 91 SER A N 1
ATOM 703 C CA . SER A 1 91 ? 4.664 14.773 23.141 1 79.5 91 SER A CA 1
ATOM 704 C C . SER A 1 91 ? 5.367 13.523 23.641 1 79.5 91 SER A C 1
ATOM 706 O O . SER A 1 91 ? 5.426 13.273 24.844 1 79.5 91 SER A O 1
ATOM 708 N N . HIS A 1 92 ? 6.004 12.852 22.797 1 83.69 92 HIS A N 1
ATOM 709 C CA . HIS A 1 92 ? 6.598 11.602 23.25 1 83.69 92 HIS A CA 1
ATOM 710 C C . HIS A 1 92 ? 7.984 11.836 23.844 1 83.69 92 HIS A C 1
ATOM 712 O O . HIS A 1 92 ? 8.742 12.672 23.359 1 83.69 92 HIS A O 1
ATOM 718 N N . SER A 1 93 ? 8.258 11.297 24.969 1 80.94 93 SER A N 1
ATOM 719 C CA . SER A 1 93 ? 9.539 11.461 25.641 1 80.94 93 SER A CA 1
ATOM 720 C C . SER A 1 93 ? 10.664 10.75 24.891 1 80.94 93 SER A C 1
ATOM 722 O O . SER A 1 93 ? 11.805 11.203 24.906 1 80.94 93 SER A O 1
ATOM 724 N N . THR A 1 94 ? 10.336 9.641 24.359 1 86.62 94 THR A N 1
ATOM 725 C CA . THR A 1 94 ? 11.273 8.867 23.562 1 86.62 94 THR A CA 1
ATOM 726 C C . THR A 1 94 ? 10.797 8.773 22.109 1 86.62 94 THR A C 1
ATOM 728 O O . THR A 1 94 ? 9.602 8.883 21.844 1 86.62 94 THR A O 1
ATOM 731 N N . PHE A 1 95 ? 11.789 8.75 21.312 1 88.81 95 PHE A N 1
ATOM 732 C CA . PHE A 1 95 ? 11.438 8.602 19.906 1 88.81 95 PHE A CA 1
ATOM 733 C C . PHE A 1 95 ? 10.703 7.285 19.672 1 88.81 95 PHE A C 1
ATOM 735 O O . PHE A 1 95 ? 11.172 6.223 20.094 1 88.81 95 PHE A O 1
ATOM 742 N N . LEU A 1 96 ? 9.531 7.438 19.141 1 91.12 96 LEU A N 1
ATOM 743 C CA . LEU A 1 96 ? 8.727 6.281 18.766 1 91.12 96 LEU A CA 1
ATOM 744 C C . LEU A 1 96 ? 8.859 5.98 17.281 1 91.12 96 LEU A C 1
ATOM 746 O O . LEU A 1 96 ? 9.227 6.855 16.5 1 91.12 96 LEU A O 1
ATOM 750 N N . PRO A 1 97 ? 8.555 4.672 16.984 1 92.75 97 PRO A N 1
ATOM 751 C CA . PRO A 1 97 ? 8.391 4.43 15.547 1 92.75 97 PRO A CA 1
ATOM 752 C C . PRO A 1 97 ? 7.375 5.371 14.898 1 92.75 97 PRO A C 1
ATOM 754 O O . PRO A 1 97 ? 6.352 5.695 15.516 1 92.75 97 PRO A O 1
ATOM 757 N N . PRO A 1 98 ? 7.719 5.832 13.773 1 93.75 98 PRO A N 1
ATOM 758 C CA . PRO A 1 98 ? 6.875 6.844 13.133 1 93.75 98 PRO A CA 1
ATOM 759 C C . PRO A 1 98 ? 5.402 6.441 13.078 1 93.75 98 PRO A C 1
ATOM 761 O O . PRO A 1 98 ? 4.523 7.285 13.273 1 93.75 98 PRO A O 1
ATOM 764 N N . ALA A 1 99 ? 5.094 5.188 12.82 1 94.06 99 ALA A N 1
ATOM 765 C CA . ALA A 1 99 ? 3.703 4.742 12.75 1 94.06 99 ALA A CA 1
ATOM 766 C C . ALA A 1 99 ? 2.977 4.996 14.07 1 94.06 99 ALA A C 1
ATOM 768 O O . ALA A 1 99 ? 1.847 5.488 14.078 1 94.06 99 ALA A O 1
ATOM 769 N N . ASP A 1 100 ? 3.602 4.707 15.148 1 93.81 100 ASP A N 1
ATOM 770 C CA . ASP A 1 100 ? 3.012 4.91 16.469 1 93.81 100 ASP A CA 1
ATOM 771 C C . ASP A 1 100 ? 2.908 6.395 16.797 1 93.81 100 ASP A C 1
ATOM 773 O O . ASP A 1 100 ? 1.927 6.836 17.406 1 93.81 100 ASP A O 1
ATOM 777 N N . CYS A 1 101 ? 3.887 7.098 16.391 1 95.75 101 CYS A N 1
ATOM 778 C CA . CYS A 1 101 ? 3.895 8.539 16.594 1 95.75 101 CYS A CA 1
ATOM 779 C C . CYS A 1 101 ? 2.725 9.203 15.883 1 95.75 101 CYS A C 1
ATOM 781 O O . CYS A 1 101 ? 1.961 9.953 16.484 1 95.75 101 CYS A O 1
ATOM 783 N N . LEU A 1 102 ? 2.537 8.844 14.625 1 95.19 102 LEU A N 1
ATOM 784 C CA . LEU A 1 102 ? 1.481 9.445 13.82 1 95.19 102 LEU A CA 1
ATOM 785 C C . LEU A 1 102 ? 0.105 9.062 14.352 1 95.19 102 LEU A C 1
ATOM 787 O O . LEU A 1 102 ? -0.809 9.891 14.375 1 95.19 102 LEU A O 1
ATOM 791 N N . ASP A 1 103 ? 0.042 7.824 14.734 1 94.06 103 ASP A N 1
ATOM 792 C CA . ASP A 1 103 ? -1.231 7.367 15.289 1 94.06 103 ASP A CA 1
ATOM 793 C C . ASP A 1 103 ? -1.604 8.156 16.547 1 94.06 103 ASP A C 1
ATOM 795 O O . ASP A 1 103 ? -2.756 8.562 16.703 1 94.06 103 ASP A O 1
ATOM 799 N N . SER A 1 104 ? -0.615 8.367 17.391 1 91.56 104 SER A N 1
ATOM 800 C CA . SER A 1 104 ? -0.837 9.125 18.609 1 91.56 104 SER A CA 1
ATOM 801 C C . SER A 1 104 ? -1.091 10.602 18.312 1 91.56 104 SER A C 1
ATOM 803 O O . SER A 1 104 ? -1.925 11.234 18.969 1 91.56 104 SER A O 1
ATOM 805 N N . PHE A 1 105 ? -0.433 11.07 17.344 1 91.25 105 PHE A N 1
ATOM 806 C CA . PHE A 1 105 ? -0.488 12.477 16.969 1 91.25 105 PHE A CA 1
ATOM 807 C C . PHE A 1 105 ? -1.86 12.836 16.422 1 91.25 105 PHE A C 1
ATOM 809 O O . PHE A 1 105 ? -2.416 13.883 16.75 1 91.25 105 PHE A O 1
ATOM 816 N N . ILE A 1 106 ? -2.449 12.062 15.594 1 93.5 106 ILE A N 1
ATOM 817 C CA . ILE A 1 106 ? -3.732 12.305 14.945 1 93.5 106 ILE A CA 1
ATOM 818 C C . ILE A 1 106 ? -4.867 12.047 15.93 1 93.5 106 ILE A C 1
ATOM 820 O O . ILE A 1 106 ? -5.898 12.727 15.891 1 93.5 106 ILE A O 1
ATOM 824 N N . GLY A 1 107 ? -4.676 11.109 16.75 1 90.06 107 GLY A N 1
ATOM 825 C CA . GLY A 1 107 ? -5.699 10.789 17.734 1 90.06 107 GLY A CA 1
ATOM 826 C C . GLY A 1 107 ? -6.848 9.984 17.156 1 90.06 107 GLY A C 1
ATOM 827 O O . GLY A 1 107 ? -6.902 9.75 15.945 1 90.06 107 GLY A O 1
ATOM 828 N N . PRO A 1 108 ? -7.844 9.656 17.953 1 90.25 108 PRO A N 1
ATOM 829 C CA . PRO A 1 108 ? -8.93 8.766 17.531 1 90.25 108 PRO A CA 1
ATOM 830 C C . PRO A 1 108 ? -9.945 9.461 16.625 1 90.25 108 PRO A C 1
ATOM 832 O O . PRO A 1 108 ? -10.547 8.812 15.766 1 90.25 108 PRO A O 1
ATOM 835 N N . THR A 1 109 ? -10.117 10.742 16.703 1 89.81 109 THR A N 1
ATOM 836 C CA . THR A 1 109 ? -11.188 11.406 15.969 1 89.81 109 THR A CA 1
ATOM 837 C C . THR A 1 109 ? -10.609 12.406 14.969 1 89.81 109 THR A C 1
ATOM 839 O O . THR A 1 109 ? -11.352 13.016 14.203 1 89.81 109 THR A O 1
ATOM 842 N N . ASN A 1 110 ? -9.336 12.523 14.883 1 94.25 110 ASN A N 1
ATOM 843 C CA . ASN A 1 110 ? -8.695 13.5 14.008 1 94.25 110 ASN A CA 1
ATOM 844 C C . ASN A 1 110 ? -9.305 14.891 14.18 1 94.25 110 ASN A C 1
ATOM 846 O O . ASN A 1 110 ? -9.719 15.516 13.195 1 94.25 110 ASN A O 1
ATOM 850 N N . SER A 1 111 ? -9.336 15.383 15.398 1 92.44 111 SER A N 1
ATOM 851 C CA . SER A 1 111 ? -9.977 16.641 15.742 1 92.44 111 SER A CA 1
ATOM 852 C C . SER A 1 111 ? -9.25 17.828 15.102 1 92.44 111 SER A C 1
ATOM 854 O O . SER A 1 111 ? -9.859 18.859 14.844 1 92.44 111 SER A O 1
ATOM 856 N N . LYS A 1 112 ? -7.988 17.672 14.766 1 93.5 112 LYS A N 1
ATOM 857 C CA . LYS A 1 112 ? -7.195 18.75 14.195 1 93.5 112 LYS A CA 1
ATOM 858 C C . LYS A 1 112 ? -7.211 18.703 12.672 1 93.5 112 LYS A C 1
ATOM 860 O O . LYS A 1 112 ? -6.59 19.531 12.008 1 93.5 112 LYS A O 1
ATOM 865 N N . HIS A 1 113 ? -7.906 17.688 12.07 1 96.69 113 HIS A N 1
ATOM 866 C CA . HIS A 1 113 ? -8.141 17.578 10.633 1 96.69 113 HIS A CA 1
ATOM 867 C C . HIS A 1 113 ? -6.836 17.391 9.875 1 96.69 113 HIS A C 1
ATOM 869 O O . HIS A 1 113 ? -6.547 18.125 8.93 1 96.69 113 HIS A O 1
ATOM 875 N N . TYR A 1 114 ? -6.129 16.391 10.242 1 97.12 114 TYR A N 1
ATOM 876 C CA . TYR A 1 114 ? -4.887 16.031 9.562 1 97.12 114 TYR A CA 1
ATOM 877 C C . TYR A 1 114 ? -5.152 15.094 8.398 1 97.12 114 TYR A C 1
ATOM 879 O O . TYR A 1 114 ? -6.039 14.242 8.469 1 97.12 114 TYR A O 1
ATOM 887 N N . CYS A 1 115 ? -4.387 15.289 7.379 1 98.19 115 CYS A N 1
ATOM 888 C CA . CYS A 1 115 ? -4.223 14.297 6.32 1 98.19 115 CYS A CA 1
ATOM 889 C C . CYS A 1 115 ? -2.928 13.516 6.504 1 98.19 115 CYS A C 1
ATOM 891 O O . CYS A 1 115 ? -2.01 13.977 7.184 1 98.19 115 CYS A O 1
ATOM 893 N N . VAL A 1 116 ? -2.885 12.375 5.875 1 98.38 116 VAL A N 1
ATOM 894 C CA . VAL A 1 116 ? -1.685 11.562 6.062 1 98.38 116 VAL A CA 1
ATOM 895 C C . VAL A 1 116 ? -1.139 11.133 4.703 1 98.38 116 VAL A C 1
ATOM 897 O O . VAL A 1 116 ? -1.89 10.648 3.852 1 98.38 116 VAL A O 1
ATOM 900 N N . ALA A 1 117 ? 0.11 11.352 4.477 1 98.62 117 ALA A N 1
ATOM 901 C CA . ALA A 1 117 ? 0.842 10.891 3.299 1 98.62 117 ALA A CA 1
ATOM 902 C C . ALA A 1 117 ? 1.878 9.836 3.674 1 98.62 117 ALA A C 1
ATOM 904 O O . ALA A 1 117 ? 2.879 10.148 4.328 1 98.62 117 ALA A O 1
ATOM 905 N N . THR A 1 118 ? 1.67 8.562 3.283 1 98 118 THR A N 1
ATOM 906 C CA . THR A 1 118 ? 2.541 7.465 3.684 1 98 118 THR A CA 1
ATOM 907 C C . THR A 1 118 ? 2.453 6.312 2.684 1 98 118 THR A C 1
ATOM 909 O O . THR A 1 118 ? 1.418 6.117 2.047 1 98 118 THR A O 1
ATOM 912 N N . GLN A 1 119 ? 3.535 5.621 2.518 1 96.69 119 GLN A N 1
ATOM 913 C CA . GLN A 1 119 ? 3.568 4.418 1.692 1 96.69 119 GLN A CA 1
ATOM 914 C C . GLN A 1 119 ? 3.391 3.164 2.541 1 96.69 119 GLN A C 1
ATOM 916 O O . GLN A 1 119 ? 3.316 2.055 2.01 1 96.69 119 GLN A O 1
ATOM 921 N N . ASP A 1 120 ? 3.322 3.365 3.861 1 93.81 120 ASP A N 1
ATOM 922 C CA . ASP A 1 120 ? 3.234 2.236 4.781 1 93.81 120 ASP A CA 1
ATOM 923 C C . ASP A 1 120 ? 1.854 1.585 4.723 1 93.81 120 ASP A C 1
ATOM 925 O O . ASP A 1 120 ? 0.856 2.197 5.109 1 93.81 120 ASP A O 1
ATOM 929 N N . CYS A 1 121 ? 1.844 0.31 4.34 1 93.75 121 CYS A N 1
ATOM 930 C CA . CYS A 1 121 ? 0.592 -0.412 4.141 1 93.75 121 CYS A CA 1
ATOM 931 C C . CYS A 1 121 ? -0.178 -0.542 5.449 1 93.75 121 CYS A C 1
ATOM 933 O O . CYS A 1 121 ? -1.4 -0.386 5.473 1 93.75 121 CYS A O 1
ATOM 935 N N . ASP A 1 122 ? 0.498 -0.82 6.52 1 94.31 122 ASP A N 1
ATOM 936 C CA . ASP A 1 122 ? -0.157 -1.012 7.812 1 94.31 122 ASP A CA 1
ATOM 937 C C . ASP A 1 122 ? -0.801 0.285 8.297 1 94.31 122 ASP A C 1
ATOM 939 O O . ASP A 1 122 ? -1.946 0.281 8.758 1 94.31 122 ASP A O 1
ATOM 943 N N . LEU A 1 123 ? -0.046 1.283 8.172 1 95.31 123 LEU A N 1
ATOM 944 C CA . LEU A 1 123 ? -0.523 2.582 8.633 1 95.31 123 LEU A CA 1
ATOM 945 C C . LEU A 1 123 ? -1.697 3.062 7.785 1 95.31 123 LEU A C 1
ATOM 947 O O . LEU A 1 123 ? -2.674 3.594 8.32 1 95.31 123 LEU A O 1
ATOM 951 N N . ARG A 1 124 ? -1.605 2.889 6.512 1 95.62 124 ARG A N 1
ATOM 952 C CA . ARG A 1 124 ? -2.686 3.271 5.609 1 95.62 124 ARG A CA 1
ATOM 953 C C . ARG A 1 124 ? -3.969 2.514 5.938 1 95.62 124 ARG A C 1
ATOM 955 O O . ARG A 1 124 ? -5.039 3.115 6.051 1 95.62 124 ARG A O 1
ATOM 962 N N . HIS A 1 125 ? -3.814 1.249 6.152 1 95 125 HIS A N 1
ATOM 963 C CA . HIS A 1 125 ? -4.977 0.432 6.48 1 95 125 HIS A CA 1
ATOM 964 C C . HIS A 1 125 ? -5.602 0.863 7.801 1 95 125 HIS A C 1
ATOM 966 O O . HIS A 1 125 ? -6.828 0.892 7.934 1 95 125 HIS A O 1
ATOM 972 N N . LYS A 1 126 ? -4.801 1.112 8.734 1 95.94 126 LYS A N 1
ATOM 973 C CA . LYS A 1 126 ? -5.277 1.549 10.039 1 95.94 126 LYS A CA 1
ATOM 974 C C . LYS A 1 126 ? -6.141 2.801 9.922 1 95.94 126 LYS A C 1
ATOM 976 O O . LYS A 1 126 ? -7.227 2.867 10.5 1 95.94 126 LYS A O 1
ATOM 981 N N . PHE A 1 127 ? -5.68 3.705 9.148 1 96.81 127 PHE A N 1
ATOM 982 C CA . PHE A 1 127 ? -6.395 4.973 9.023 1 96.81 127 PHE A CA 1
ATOM 983 C C . PHE A 1 127 ? -7.594 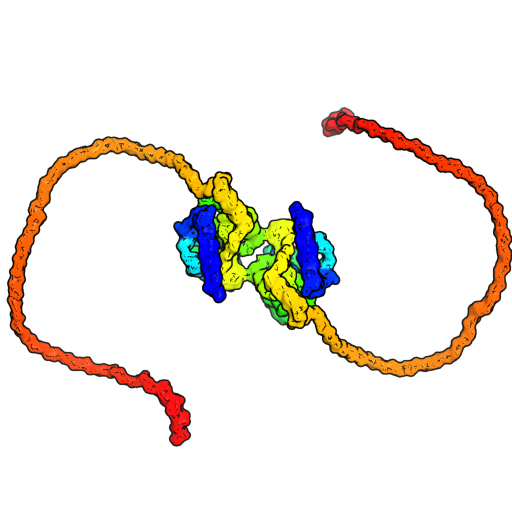4.828 8.094 1 96.81 127 PHE A C 1
ATOM 985 O O . PHE A 1 127 ? -8.578 5.562 8.219 1 96.81 127 PHE A O 1
ATOM 992 N N . GLN A 1 128 ? -7.512 3.895 7.172 1 96.19 128 GLN A N 1
ATOM 993 C CA . GLN A 1 128 ? -8.68 3.588 6.348 1 96.19 128 GLN A CA 1
ATOM 994 C C . GLN A 1 128 ? -9.82 3.045 7.195 1 96.19 128 GLN A C 1
ATOM 996 O O . GLN A 1 128 ? -10.984 3.395 6.973 1 96.19 128 GLN A O 1
ATOM 1001 N N . GLU A 1 129 ? -9.453 2.211 8.102 1 94.56 129 GLU A N 1
ATOM 1002 C CA . GLU A 1 129 ? -10.453 1.604 8.977 1 94.56 129 GLU A CA 1
ATOM 1003 C C . GLU A 1 129 ? -11.039 2.635 9.938 1 94.56 129 GLU A C 1
ATOM 1005 O O . GLU A 1 129 ? -12.227 2.572 10.273 1 94.56 129 GLU A O 1
ATOM 1010 N N . ARG A 1 130 ? -10.25 3.484 10.422 1 94.88 130 ARG A N 1
ATOM 1011 C CA . ARG A 1 130 ? -10.703 4.527 11.336 1 94.88 130 ARG A CA 1
ATOM 1012 C C . ARG A 1 130 ? -11.648 5.496 10.633 1 94.88 130 ARG A C 1
ATOM 1014 O O . ARG A 1 130 ? -12.664 5.902 11.203 1 94.88 130 ARG A O 1
ATOM 1021 N N . GLY A 1 131 ? -11.258 5.875 9.375 1 95.19 131 GLY A N 1
ATOM 1022 C CA . GLY A 1 131 ? -12.078 6.785 8.586 1 95.19 131 GLY A CA 1
ATOM 1023 C C . GLY A 1 131 ? -11.844 8.242 8.93 1 95.19 131 GLY A C 1
ATOM 1024 O O . GLY A 1 131 ? -11.219 8.555 9.945 1 95.19 131 GLY A O 1
ATOM 1025 N N . GLY A 1 132 ? -12.328 9.133 8.094 1 95.19 132 GLY A N 1
ATOM 1026 C CA . GLY A 1 132 ? -12.289 10.57 8.336 1 95.19 132 GLY A CA 1
ATOM 1027 C C . GLY A 1 132 ? -10.922 11.172 8.094 1 95.19 132 GLY A C 1
ATOM 1028 O O . GLY A 1 132 ? -10.672 12.32 8.469 1 95.19 132 GLY A O 1
ATOM 1029 N N . ILE A 1 133 ? -10.023 10.383 7.551 1 97.56 133 ILE A N 1
ATOM 1030 C CA . ILE A 1 133 ? -8.656 10.844 7.332 1 97.56 133 ILE A CA 1
ATOM 1031 C C . ILE A 1 133 ? -8.297 10.695 5.855 1 97.56 133 ILE A C 1
ATOM 1033 O O . ILE A 1 133 ? -8.172 9.578 5.348 1 97.56 133 ILE A O 1
ATOM 1037 N N . PRO A 1 134 ? -8.18 11.82 5.148 1 98 134 PRO A N 1
ATOM 1038 C CA . PRO A 1 134 ? -7.688 11.703 3.775 1 98 134 PRO A CA 1
ATOM 1039 C C . PRO A 1 134 ? -6.293 11.086 3.695 1 98 134 PRO A C 1
ATOM 1041 O O . PRO A 1 134 ? -5.41 11.453 4.477 1 98 134 PRO A O 1
ATOM 1044 N N . LEU A 1 135 ? -6.078 10.211 2.754 1 98.12 135 LEU A N 1
ATOM 1045 C CA . LEU A 1 135 ? -4.816 9.484 2.652 1 98.12 135 LEU A CA 1
ATOM 1046 C C . LEU A 1 135 ? -4.164 9.711 1.295 1 98.12 135 LEU A C 1
ATOM 1048 O O . LEU A 1 135 ? -4.84 9.711 0.265 1 98.12 135 LEU A O 1
ATOM 1052 N N . PHE A 1 136 ? -2.832 9.953 1.354 1 98.25 136 PHE A N 1
ATOM 1053 C CA . PHE A 1 136 ? -2.035 10.148 0.148 1 98.25 136 PHE A CA 1
ATOM 1054 C C . PHE A 1 136 ? -0.96 9.078 0.028 1 98.25 136 PHE A C 1
ATOM 1056 O O . PHE A 1 136 ? -0.354 8.688 1.026 1 98.25 136 PHE A O 1
ATOM 1063 N N . HIS A 1 137 ? -0.702 8.594 -1.145 1 97.69 137 HIS A N 1
ATOM 1064 C CA . HIS A 1 137 ? 0.477 7.797 -1.461 1 97.69 137 HIS A CA 1
ATOM 1065 C C . HIS A 1 137 ? 1.013 8.133 -2.85 1 97.69 137 HIS A C 1
ATOM 1067 O O . HIS A 1 137 ? 0.446 8.969 -3.553 1 97.69 137 HIS A O 1
ATOM 1073 N N . ILE A 1 138 ? 2.115 7.617 -3.131 1 97.5 138 ILE A N 1
ATOM 1074 C CA . ILE A 1 138 ? 2.762 7.891 -4.41 1 97.5 138 ILE A CA 1
ATOM 1075 C C . ILE A 1 138 ? 2.83 6.609 -5.238 1 97.5 138 ILE A C 1
ATOM 1077 O O . ILE A 1 138 ? 3.135 5.539 -4.707 1 97.5 138 ILE A O 1
ATOM 1081 N N . ILE A 1 139 ? 2.473 6.707 -6.473 1 94.62 139 ILE A N 1
ATOM 1082 C CA . ILE A 1 139 ? 2.664 5.66 -7.473 1 94.62 139 ILE A CA 1
ATOM 1083 C C . ILE A 1 139 ? 3.561 6.176 -8.594 1 94.62 139 ILE A C 1
ATOM 1085 O O . ILE A 1 139 ? 3.172 7.074 -9.344 1 94.62 139 ILE A O 1
ATOM 1089 N N . ARG A 1 140 ? 4.781 5.598 -8.672 1 92 140 ARG A N 1
ATOM 1090 C CA . ARG A 1 140 ? 5.77 6.027 -9.656 1 92 140 ARG A CA 1
ATOM 1091 C C . ARG A 1 140 ? 6.121 7.5 -9.477 1 92 140 ARG A C 1
ATOM 1093 O O . ARG A 1 140 ? 6.793 7.867 -8.508 1 92 140 ARG A O 1
ATOM 1100 N N . ASN A 1 141 ? 5.637 8.312 -10.297 1 94.5 141 ASN A N 1
ATOM 1101 C CA . ASN A 1 141 ? 5.988 9.727 -10.219 1 94.5 141 ASN A CA 1
ATOM 1102 C C . ASN A 1 141 ? 4.754 10.594 -9.984 1 94.5 141 ASN A C 1
ATOM 1104 O O . ASN A 1 141 ? 4.746 11.773 -10.328 1 94.5 141 ASN A O 1
ATOM 1108 N N . THR A 1 142 ? 3.699 9.969 -9.344 1 95.94 142 THR A N 1
ATOM 1109 C CA . THR A 1 142 ? 2.436 10.688 -9.211 1 95.94 142 THR A CA 1
ATOM 1110 C C . THR A 1 142 ? 1.883 10.547 -7.793 1 95.94 142 THR A C 1
ATOM 1112 O O . THR A 1 142 ? 1.879 9.453 -7.227 1 95.94 142 THR A O 1
ATOM 1115 N N . ILE A 1 143 ? 1.512 11.703 -7.242 1 97.38 143 ILE A N 1
ATOM 1116 C CA . ILE A 1 143 ? 0.823 11.703 -5.957 1 97.38 143 ILE A CA 1
ATOM 1117 C C . ILE A 1 143 ? -0.633 11.289 -6.152 1 97.38 143 ILE A C 1
ATOM 1119 O O . ILE A 1 143 ? -1.296 11.742 -7.086 1 97.38 143 ILE A O 1
ATOM 1123 N N . VAL A 1 144 ? -1.109 10.391 -5.27 1 97 144 VAL A N 1
ATOM 1124 C CA . VAL A 1 144 ? -2.467 9.867 -5.402 1 97 144 VAL A CA 1
ATOM 1125 C C . VAL A 1 144 ? -3.242 10.109 -4.109 1 97 144 VAL A C 1
ATOM 1127 O O . VAL A 1 144 ? -2.809 9.695 -3.031 1 97 144 VAL A O 1
ATOM 1130 N N . LEU A 1 145 ? -4.316 10.812 -4.211 1 97.75 145 LEU A N 1
ATOM 1131 C CA . LEU A 1 145 ? -5.277 10.953 -3.125 1 97.75 145 LEU A CA 1
ATOM 1132 C C . LEU A 1 145 ? -6.312 9.828 -3.168 1 97.75 145 LEU A C 1
ATOM 1134 O O . LEU A 1 145 ? -7.016 9.664 -4.168 1 97.75 145 LEU A O 1
ATOM 1138 N N . GLU A 1 146 ? -6.406 9.094 -2.061 1 96.62 146 GLU A N 1
ATOM 1139 C CA . GLU A 1 146 ? -7.309 7.949 -2.023 1 96.62 146 GLU A CA 1
ATOM 1140 C C . GLU A 1 146 ? -8.766 8.398 -1.947 1 96.62 146 GLU A C 1
ATOM 1142 O O . GLU A 1 146 ? -9.07 9.43 -1.345 1 96.62 146 GLU A O 1
ATOM 1147 N N . LYS A 1 147 ? -9.641 7.578 -2.557 1 95.06 147 LYS A N 1
ATOM 1148 C CA . LYS A 1 147 ? -11.078 7.812 -2.398 1 95.06 147 LYS A CA 1
ATOM 1149 C C . LYS A 1 147 ? -11.508 7.633 -0.946 1 95.06 147 LYS A C 1
ATOM 1151 O O . LYS A 1 147 ? -10.898 6.855 -0.205 1 95.06 147 LYS A O 1
ATOM 1156 N N . PRO A 1 148 ? -12.516 8.398 -0.595 1 95.38 148 PRO A N 1
ATOM 1157 C CA . PRO A 1 148 ? -13.016 8.195 0.765 1 95.38 148 PRO A CA 1
ATOM 1158 C C . PRO A 1 148 ? -13.383 6.734 1.042 1 95.38 148 PRO A C 1
ATOM 1160 O O . PRO A 1 148 ? -14 6.078 0.201 1 95.38 148 PRO A O 1
ATOM 1163 N N . THR A 1 149 ? -12.953 6.273 2.143 1 93.31 149 THR A N 1
ATOM 1164 C CA . THR A 1 149 ? -13.164 4.875 2.51 1 93.31 149 THR A CA 1
ATOM 1165 C C . THR A 1 149 ? -14.617 4.629 2.893 1 93.31 149 THR A C 1
ATOM 1167 O O . THR A 1 149 ? -15.383 5.578 3.102 1 93.31 149 THR A O 1
ATOM 1170 N N . GLU A 1 150 ? -14.969 3.348 2.969 1 93.25 150 GLU A N 1
ATOM 1171 C CA . GLU A 1 150 ? -16.297 2.98 3.447 1 93.25 150 GLU A CA 1
ATOM 1172 C C . GLU A 1 150 ? -16.516 3.455 4.883 1 93.25 150 GLU A C 1
ATOM 1174 O O . GLU A 1 150 ? -17.625 3.889 5.234 1 93.25 150 GLU A O 1
ATOM 1179 N N . SER A 1 151 ? -15.477 3.348 5.582 1 94.25 151 SER A N 1
ATOM 1180 C CA . SER A 1 151 ? -15.562 3.803 6.965 1 94.25 151 SER A CA 1
ATOM 1181 C C . SER A 1 151 ? -15.836 5.301 7.035 1 94.25 151 SER A C 1
ATOM 1183 O O . SER A 1 151 ? -16.594 5.758 7.887 1 94.25 151 SER A O 1
ATOM 1185 N N . SER A 1 152 ? -15.203 6.082 6.133 1 94.5 152 SER A N 1
ATOM 1186 C CA . SER A 1 152 ? -15.438 7.52 6.09 1 94.5 152 SER A CA 1
ATOM 1187 C C . SER A 1 152 ? -16.875 7.832 5.672 1 94.5 152 SER A C 1
ATOM 1189 O O . SER A 1 152 ? -17.484 8.766 6.195 1 94.5 152 SER A O 1
ATOM 1191 N N . GLN A 1 153 ? -17.359 7.023 4.801 1 94.31 153 GLN A N 1
ATOM 1192 C CA . GLN A 1 153 ? -18.734 7.207 4.344 1 94.31 153 GLN A CA 1
ATOM 1193 C C . GLN A 1 153 ? -19.734 6.898 5.461 1 94.31 153 GLN A C 1
ATOM 1195 O O . GLN A 1 153 ? -20.734 7.609 5.625 1 94.31 153 GLN A O 1
ATOM 1200 N N . LEU A 1 154 ? -19.453 5.887 6.184 1 93.06 154 LEU A N 1
ATOM 1201 C CA . LEU A 1 154 ? -20.328 5.516 7.297 1 93.06 154 LEU A CA 1
ATOM 1202 C C . LEU A 1 154 ? -20.328 6.598 8.367 1 93.06 154 LEU A C 1
ATOM 1204 O O . LEU A 1 154 ? -21.375 6.934 8.922 1 93.06 154 LEU A O 1
ATOM 1208 N N . LEU A 1 155 ? -19.156 7.082 8.641 1 91.88 155 LEU A N 1
ATOM 1209 C CA . LEU A 1 155 ? -19.031 8.156 9.625 1 91.88 155 LEU A CA 1
ATOM 1210 C C . LEU A 1 155 ? -19.828 9.383 9.188 1 91.88 155 LEU A C 1
ATOM 1212 O O . LEU A 1 155 ? -20.453 10.047 10.016 1 91.88 155 LEU A O 1
ATOM 1216 N N . MET A 1 156 ? -19.75 9.633 7.973 1 90.56 156 MET A N 1
ATOM 1217 C CA . MET A 1 156 ? -20.484 10.766 7.414 1 90.56 156 MET A CA 1
ATOM 1218 C C . MET A 1 156 ? -21.984 10.617 7.656 1 90.56 156 MET A C 1
ATOM 1220 O O . MET A 1 156 ? -22.656 11.578 8.039 1 90.56 156 MET A O 1
ATOM 1224 N N . ASN A 1 157 ? -22.438 9.453 7.422 1 90.06 157 ASN A N 1
ATOM 1225 C CA . ASN A 1 157 ? -23.859 9.188 7.633 1 90.06 157 ASN A CA 1
ATOM 1226 C C . ASN A 1 157 ? -24.25 9.344 9.102 1 90.06 157 ASN A C 1
ATOM 1228 O O . ASN A 1 157 ? -25.328 9.836 9.414 1 90.06 157 ASN A O 1
ATOM 1232 N N . GLU A 1 158 ? -23.359 8.992 9.906 1 87 158 GLU A N 1
ATOM 1233 C CA . GLU A 1 158 ? -23.625 9.109 11.336 1 87 158 GLU A CA 1
ATOM 1234 C C . GLU A 1 158 ? -23.625 10.57 11.773 1 87 158 GLU A C 1
ATOM 1236 O O . GLU A 1 158 ? -24.438 10.969 12.609 1 87 158 GLU A O 1
ATOM 1241 N N . ILE A 1 159 ? -22.766 11.375 11.289 1 80 159 ILE A N 1
ATOM 1242 C CA . ILE A 1 159 ? -22.688 12.797 11.602 1 80 159 ILE A CA 1
ATOM 1243 C C . ILE A 1 159 ? -23.938 13.508 11.102 1 80 159 ILE A C 1
ATOM 1245 O O . ILE A 1 159 ? -24.5 14.359 11.805 1 80 159 ILE A O 1
ATOM 1249 N N . SER A 1 160 ? -24.359 13.117 9.914 1 77.5 160 SER A N 1
ATOM 1250 C CA . SER A 1 160 ? -25.531 13.734 9.312 1 77.5 160 SER A CA 1
ATOM 1251 C C . SER A 1 160 ? -26.797 13.438 10.133 1 77.5 160 SER A C 1
ATOM 1253 O O . SER A 1 160 ? -27.688 14.273 10.219 1 77.5 160 SER A O 1
ATOM 1255 N N . LEU A 1 161 ? -26.797 12.25 10.742 1 76.44 161 LEU A N 1
ATOM 1256 C CA . LEU A 1 161 ? -27.953 11.867 11.547 1 76.44 161 LEU A CA 1
ATOM 1257 C C . LEU A 1 161 ? -27.859 12.453 12.945 1 76.44 161 LEU A C 1
ATOM 1259 O O . LEU A 1 161 ? -28.781 12.305 13.75 1 76.44 161 LEU A O 1
ATOM 1263 N N . GLY A 1 162 ? -26.875 13.383 13.234 1 65.5 162 GLY A N 1
ATOM 1264 C CA . GLY A 1 162 ? -26.719 14.062 14.516 1 65.5 162 GLY A CA 1
ATOM 1265 C C . GLY A 1 162 ? -26.094 13.18 15.586 1 65.5 162 GLY A C 1
ATOM 1266 O O . GLY A 1 162 ? -26.094 13.531 16.766 1 65.5 162 GLY A O 1
ATOM 1267 N N . LYS A 1 163 ? -25.781 12.008 15.383 1 56.41 163 LYS A N 1
ATOM 1268 C CA . LYS A 1 163 ? -25.312 11.078 16.406 1 56.41 163 LYS A CA 1
ATOM 1269 C C . LYS A 1 163 ? -23.875 11.352 16.781 1 56.41 163 LYS A C 1
ATOM 1271 O O . LYS A 1 163 ? -23.438 11.062 17.906 1 56.41 163 LYS A O 1
ATOM 1276 N N . VAL A 1 164 ? -23.094 11.648 15.969 1 58.31 164 VAL A N 1
ATOM 1277 C CA . VAL A 1 164 ? -21.688 11.945 16.234 1 58.31 164 VAL A CA 1
ATOM 1278 C C . VAL A 1 164 ? -21.406 13.422 15.969 1 58.31 164 VAL A C 1
ATOM 1280 O O . VAL A 1 164 ? -21.922 13.992 15 1 58.31 164 VAL A O 1
ATOM 1283 N N . SER A 1 165 ? -21.312 14.219 17.016 1 50.72 165 SER A N 1
ATOM 1284 C CA . SER A 1 165 ? -21.031 15.648 16.891 1 50.72 165 SER A CA 1
ATOM 1285 C C . SER A 1 165 ? -19.953 15.922 15.852 1 50.72 165 SER A C 1
ATOM 1287 O O . SER A 1 165 ? -18.906 15.273 15.852 1 50.72 165 SER A O 1
ATOM 1289 N N . PRO A 1 166 ? -20.266 16.391 14.75 1 49.75 166 PRO A N 1
ATOM 1290 C CA . PRO A 1 166 ? -19.141 16.859 13.961 1 49.75 166 PRO A CA 1
ATOM 1291 C C . PRO A 1 166 ? -18.062 17.562 14.805 1 49.75 166 PRO A C 1
ATOM 1293 O O . PRO A 1 166 ? -18.375 18.078 15.883 1 49.75 166 PRO A O 1
ATOM 1296 N N . THR A 1 167 ? -16.781 17.078 14.828 1 46.84 167 THR A N 1
ATOM 1297 C CA . THR A 1 167 ? -15.711 17.703 15.609 1 46.84 167 THR A CA 1
ATOM 1298 C C . THR A 1 167 ? -15.883 19.219 15.656 1 46.84 167 THR A C 1
ATOM 1300 O O . THR A 1 167 ? -15.484 19.922 14.727 1 46.84 167 THR A O 1
ATOM 1303 N N . LEU A 1 168 ? -17 19.75 15.633 1 39.44 168 LEU A N 1
ATOM 1304 C CA . LEU A 1 168 ? -16.906 21.172 15.945 1 39.44 168 LEU A CA 1
ATOM 1305 C C . LEU A 1 168 ? -16.062 21.391 17.188 1 39.44 168 LEU A C 1
ATOM 1307 O O . LEU A 1 168 ? -16.156 20.641 18.172 1 39.44 168 LEU A O 1
ATOM 1311 N N . PRO A 1 169 ? -14.922 21.953 17.109 1 36.81 169 PRO A N 1
ATOM 1312 C CA . PRO A 1 169 ? -14.188 22.266 18.344 1 36.81 169 PRO A CA 1
ATOM 1313 C C . PRO A 1 169 ? -15.102 22.562 19.516 1 36.81 169 PRO A C 1
ATOM 1315 O O . PRO A 1 169 ? -16.016 23.375 19.406 1 36.81 169 PRO A O 1
ATOM 1318 N N . GLU A 1 170 ? -15.656 21.625 20.188 1 36.88 170 GLU A N 1
ATOM 1319 C CA . GLU A 1 170 ? -16.109 22.109 21.484 1 36.88 170 GLU A CA 1
ATOM 1320 C C . GLU A 1 170 ? -15.211 23.234 22 1 36.88 170 GLU A C 1
ATOM 1322 O O . GLU A 1 170 ? -13.992 23.078 22.094 1 36.88 170 GLU A O 1
ATOM 1327 N N . GLN A 1 171 ? -15.469 24.422 21.672 1 34.62 171 GLN A N 1
ATOM 1328 C CA . GLN A 1 171 ? -14.875 25.609 22.281 1 34.62 1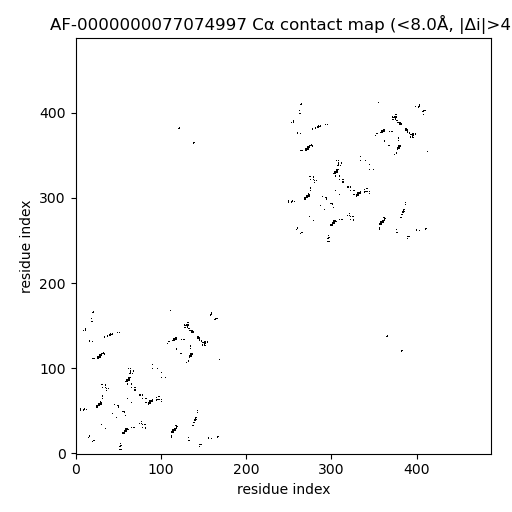71 GLN A CA 1
ATOM 1329 C C . GLN A 1 171 ? -14.547 25.375 23.75 1 34.62 171 GLN A C 1
ATOM 1331 O O . GLN A 1 171 ? -15.445 25.141 24.562 1 34.62 171 GLN A O 1
ATOM 1336 N N . MET A 1 172 ? -13.68 24.469 24.078 1 30.97 172 MET A N 1
ATOM 1337 C CA . MET A 1 172 ? -13.18 24.672 25.438 1 30.97 172 MET A CA 1
ATOM 1338 C C . MET A 1 172 ? -13.18 26.156 25.797 1 30.97 172 MET A C 1
ATOM 1340 O O . MET A 1 172 ? -12.633 26.969 25.062 1 30.97 172 MET A O 1
ATOM 1344 N N . GLU A 1 173 ? -14.227 26.625 26.328 1 32.31 173 GLU A N 1
ATOM 1345 C CA . GLU A 1 173 ? -14.172 27.859 27.125 1 32.31 173 GLU A CA 1
ATOM 1346 C C . GLU A 1 173 ? -12.898 27.922 27.953 1 32.31 173 GLU A C 1
ATOM 1348 O O . GLU A 1 173 ? -12.812 27.312 29.016 1 32.31 173 GLU A O 1
ATOM 1353 N N . ILE A 1 174 ? -11.766 27.484 27.406 1 31.5 174 ILE A N 1
ATOM 1354 C CA . ILE A 1 174 ? -10.641 28 28.172 1 31.5 174 ILE A CA 1
ATOM 1355 C C . ILE A 1 174 ? -10.93 29.438 28.609 1 31.5 174 ILE A C 1
ATOM 1357 O O . ILE A 1 174 ? -11.07 30.328 27.781 1 31.5 174 ILE A O 1
ATOM 1361 N N . THR A 1 175 ? -11.758 29.547 29.641 1 31.59 175 THR A N 1
ATOM 1362 C CA . THR A 1 175 ? -11.742 30.734 30.484 1 31.59 175 THR A CA 1
ATOM 1363 C C . THR A 1 175 ? -10.312 31.234 30.688 1 31.59 175 THR A C 1
ATOM 1365 O O . THR A 1 175 ? -9.516 30.578 31.375 1 31.59 175 THR A O 1
ATOM 1368 N N . LEU A 1 176 ? -9.523 31.281 29.578 1 30.19 176 LEU A N 1
ATOM 1369 C CA . LEU A 1 176 ? -8.43 32.219 29.781 1 30.19 176 LEU A CA 1
ATOM 1370 C C . LEU A 1 176 ? -8.859 33.375 30.703 1 30.19 176 LEU A C 1
ATOM 1372 O O . LEU A 1 176 ? -9.633 34.25 30.312 1 30.19 176 LEU A O 1
ATOM 1376 N N . ASP A 1 177 ? -9.25 32.875 31.953 1 28.94 177 ASP A N 1
ATOM 1377 C CA . ASP A 1 177 ? -9.234 33.812 33.062 1 28.94 177 ASP A CA 1
ATOM 1378 C C . ASP A 1 177 ? -8.039 34.781 32.938 1 28.94 177 ASP A C 1
ATOM 1380 O O . ASP A 1 177 ? -6.91 34.406 33.25 1 28.94 177 ASP A O 1
ATOM 1384 N N . ASN A 1 178 ? -7.727 35.188 31.719 1 28.98 178 ASN A N 1
ATOM 1385 C CA . ASN A 1 178 ? -6.98 36.438 31.625 1 28.98 178 ASN A CA 1
ATOM 1386 C C . ASN A 1 178 ? -7.336 37.406 32.75 1 28.98 178 ASN A C 1
ATOM 1388 O O . ASN A 1 178 ? -8.289 38.156 32.656 1 28.98 178 ASN A O 1
ATOM 1392 N N . ASN A 1 179 ? -7.344 36.719 33.969 1 30.3 179 ASN A N 1
ATOM 1393 C CA . ASN A 1 179 ? -7.258 37.562 35.156 1 30.3 179 ASN A CA 1
ATOM 1394 C C . ASN A 1 179 ? -6.238 38.688 34.969 1 30.3 179 ASN A C 1
ATOM 1396 O O . ASN A 1 179 ? -5.062 38.531 35.281 1 30.3 179 ASN A O 1
ATOM 1400 N N . GLN A 1 180 ? -6.02 39.062 33.781 1 30.06 180 GLN A N 1
ATOM 1401 C CA . GLN A 1 180 ? -5.316 40.344 33.719 1 30.06 180 GLN A CA 1
ATOM 1402 C C . GLN A 1 180 ? -5.844 41.281 34.781 1 30.06 180 GLN A C 1
ATOM 1404 O O . GLN A 1 180 ? -7.055 41.438 34.969 1 30.06 180 GLN A O 1
ATOM 1409 N N . PRO A 1 181 ? -5.07 41.344 35.906 1 33.03 181 PRO A N 1
ATOM 1410 C CA . PRO A 1 181 ? -5.492 42.344 36.906 1 33.03 181 PRO A CA 1
ATOM 1411 C C . PRO A 1 181 ? -6.156 43.562 36.281 1 33.03 181 PRO A C 1
ATOM 1413 O O . PRO A 1 181 ? -5.668 44.094 35.281 1 33.03 181 PRO A O 1
ATOM 1416 N N . SER A 1 182 ? -7.418 43.5 36.094 1 31.73 182 SER A N 1
ATOM 1417 C CA . SER A 1 182 ? -8.156 44.719 35.719 1 31.73 182 SER A CA 1
ATOM 1418 C C . SER A 1 182 ? -7.66 45.938 36.469 1 31.73 182 SER A C 1
ATOM 1420 O O . SER A 1 182 ? -7.922 46.062 37.688 1 31.73 182 SER A O 1
ATOM 1422 N N . SER A 1 183 ? -6.277 46.094 36.438 1 30.02 183 SER A N 1
ATOM 1423 C CA . SER A 1 183 ? -5.871 47.344 37.094 1 30.02 183 SER A CA 1
ATOM 1424 C C . SER A 1 183 ? -6.836 48.469 36.75 1 30.02 183 SER A C 1
ATOM 1426 O O . SER A 1 183 ? -7.039 48.812 35.594 1 30.02 183 SER A O 1
ATOM 1428 N N . ASP A 1 184 ? -7.953 48.438 37.438 1 32.16 184 ASP A N 1
ATOM 1429 C CA . ASP A 1 184 ? -8.867 49.594 37.469 1 32.16 184 ASP A CA 1
ATOM 1430 C C . ASP A 1 184 ? -8.109 50.906 37.531 1 32.16 184 ASP A C 1
ATOM 1432 O O . ASP A 1 184 ? -7.797 51.406 38.594 1 32.16 184 ASP A O 1
ATOM 1436 N N . THR A 1 185 ? -6.906 50.906 36.875 1 28.48 185 THR A N 1
ATOM 1437 C CA . THR A 1 185 ? -6.289 52.219 37.062 1 28.48 185 THR A CA 1
ATOM 1438 C C . THR A 1 185 ? -7.285 53.344 36.719 1 28.48 185 THR A C 1
ATOM 1440 O O . THR A 1 185 ? -7.906 53.344 35.656 1 28.48 185 THR A O 1
ATOM 1443 N N . LYS A 1 186 ? -7.91 53.844 37.75 1 32.69 186 LYS A N 1
ATOM 1444 C CA . LYS A 1 186 ? -8.742 55.062 37.812 1 32.69 186 LYS A CA 1
ATOM 1445 C C . LYS A 1 186 ? -8.242 56.125 36.844 1 32.69 186 LYS A C 1
ATOM 1447 O O . LYS A 1 186 ? -7.102 56.594 36.938 1 32.69 186 LYS A O 1
ATOM 1452 N N . ARG A 1 187 ? -8.633 55.906 35.531 1 33.69 187 ARG A N 1
ATOM 1453 C CA . ARG A 1 187 ? -8.289 56.875 34.5 1 33.69 187 ARG A CA 1
ATOM 1454 C C . ARG A 1 187 ? -8.484 58.312 35 1 33.69 187 ARG A C 1
ATOM 1456 O O . ARG A 1 187 ? -9.594 58.688 35.406 1 33.69 187 ARG A O 1
ATOM 1463 N N . LYS A 1 188 ? -7.504 58.719 35.812 1 37.53 188 LYS A N 1
ATOM 1464 C CA . LYS A 1 188 ? -7.566 60.094 36.312 1 37.53 188 LYS A CA 1
ATOM 1465 C C . LYS A 1 188 ? -8.078 61.031 35.219 1 37.53 188 LYS A C 1
ATOM 1467 O O . LYS A 1 188 ? -7.656 60.969 34.062 1 37.53 188 LYS A O 1
ATOM 1472 N N . ARG A 1 189 ? -9.234 61.625 35.469 1 38.09 189 ARG A N 1
ATOM 1473 C CA . ARG A 1 189 ? -10.039 62.562 34.688 1 38.09 189 ARG A CA 1
ATOM 1474 C C . ARG A 1 189 ? -9.188 63.719 34.156 1 38.09 189 ARG A C 1
ATOM 1476 O O . ARG A 1 189 ? -8.609 64.5 34.938 1 38.09 189 ARG A O 1
ATOM 1483 N N . ARG A 1 190 ? -8.391 63.438 33.125 1 39.12 190 ARG A N 1
ATOM 1484 C CA . ARG A 1 190 ? -7.59 64.5 32.594 1 39.12 190 ARG A CA 1
ATOM 1485 C C . ARG A 1 190 ? -8.445 65.75 32.344 1 39.12 190 ARG A C 1
ATOM 1487 O O . ARG A 1 190 ? -9.641 65.625 32.062 1 39.12 190 ARG A O 1
ATOM 1494 N N . ARG A 1 191 ? -8.094 66.875 32.969 1 40.5 191 ARG A N 1
ATOM 1495 C CA . ARG A 1 191 ? -8.68 68.188 32.969 1 40.5 191 ARG A CA 1
ATOM 1496 C C . ARG A 1 191 ? -9.07 68.625 31.578 1 40.5 191 ARG A C 1
ATOM 1498 O O . ARG A 1 191 ? -8.516 68.125 30.594 1 40.5 191 ARG A O 1
ATOM 1505 N N . PRO A 1 192 ? -10.07 69.5 31.422 1 39.56 192 PRO A N 1
ATOM 1506 C CA . PRO A 1 192 ? -10.867 70 30.297 1 39.56 192 PRO A CA 1
ATOM 1507 C C . PRO A 1 192 ? -10.008 70.5 29.141 1 39.56 192 PRO A C 1
ATOM 1509 O O . PRO A 1 192 ? -8.953 71.125 29.375 1 39.56 192 PRO A O 1
ATOM 1512 N N . LEU A 1 193 ? -9.961 69.875 28.047 1 38.38 193 LEU A N 1
ATOM 1513 C CA . LEU A 1 193 ? -9.273 70.125 26.781 1 38.38 193 LEU A CA 1
ATOM 1514 C C . LEU A 1 193 ? -9.547 71.562 26.266 1 38.38 193 LEU A C 1
ATOM 1516 O O . LEU A 1 193 ? -10.711 71.938 26.172 1 38.38 193 LEU A O 1
ATOM 1520 N N . GLY A 1 194 ? -8.898 72.562 26.656 1 40.19 194 GLY A N 1
ATOM 1521 C CA . GLY A 1 194 ? -9.281 73.812 26.109 1 40.19 194 GLY A CA 1
ATOM 1522 C C . GLY A 1 194 ? -9.516 73.812 24.625 1 40.19 194 GLY A C 1
ATOM 1523 O O . GLY A 1 194 ? -9.188 72.812 23.953 1 40.19 194 GLY A O 1
ATOM 1524 N N . PRO A 1 195 ? -10.25 74.812 24.016 1 41.56 195 PRO A N 1
ATOM 1525 C CA . PRO A 1 195 ? -10.82 74.75 22.656 1 41.56 195 PRO A CA 1
ATOM 1526 C C . PRO A 1 195 ? -9.742 74.688 21.578 1 41.56 195 PRO A C 1
ATOM 1528 O O . PRO A 1 195 ? -8.594 75.062 21.812 1 41.56 195 PRO A O 1
ATOM 1531 N N . ASN A 1 196 ? -9.703 73.75 20.734 1 40.5 196 ASN A N 1
ATOM 1532 C CA . ASN A 1 196 ? -8.758 73.5 19.656 1 40.5 196 ASN A CA 1
ATOM 1533 C C . ASN A 1 196 ? -8.508 74.75 18.812 1 40.5 196 ASN A C 1
ATOM 1535 O O . ASN A 1 196 ? -9.453 75.375 18.297 1 40.5 196 ASN A O 1
ATOM 1539 N N . PRO A 1 197 ? -7.484 75.5 19.031 1 43.38 197 PRO A N 1
ATOM 1540 C CA . PRO A 1 197 ? -7.18 76.75 18.375 1 43.38 197 PRO A CA 1
ATOM 1541 C C . PRO A 1 197 ? -7.469 76.75 16.875 1 43.38 197 PRO A C 1
ATOM 1543 O O . PRO A 1 197 ? -7.266 77.75 16.188 1 43.38 197 PRO A O 1
ATOM 1546 N N . LEU A 1 198 ? -7.699 75.438 16.531 1 39.09 198 LEU A N 1
ATOM 1547 C CA . LEU A 1 198 ? -7.723 75.438 15.078 1 39.09 198 LEU A CA 1
ATOM 1548 C C . LEU A 1 198 ? -8.938 76.25 14.578 1 39.09 198 LEU A C 1
ATOM 1550 O O . LEU A 1 198 ? -9.188 76.312 13.367 1 39.09 198 LEU A O 1
ATOM 1554 N N . SER A 1 199 ? -9.758 76.562 15.594 1 36.97 199 SER A N 1
ATOM 1555 C CA . SER A 1 199 ? -11 77.188 15.141 1 36.97 199 SER A CA 1
ATOM 1556 C C . SER A 1 199 ? -10.75 78.5 14.469 1 36.97 199 SER A C 1
ATOM 1558 O O . SER A 1 199 ? -11.688 79.312 14.25 1 36.97 199 SER A O 1
ATOM 1560 N N . VAL A 1 200 ? -9.5 78.875 14.602 1 40.56 200 VAL A N 1
ATOM 1561 C CA . VAL A 1 200 ? -9.281 80.25 14.164 1 40.56 200 VAL A CA 1
ATOM 1562 C C . VAL A 1 200 ? -9.328 80.312 12.641 1 40.56 200 VAL A C 1
ATOM 1564 O O . VAL A 1 200 ? -8.523 79.688 11.953 1 40.56 200 VAL A O 1
ATOM 1567 N N . LYS A 1 201 ? -10.445 80.562 12.125 1 38.12 201 LYS A N 1
ATOM 1568 C CA . LYS A 1 201 ? -10.922 80.688 10.742 1 38.12 201 LYS A CA 1
ATOM 1569 C C . LYS A 1 201 ? -9.938 81.438 9.875 1 38.12 201 LYS A C 1
ATOM 1571 O O . LYS A 1 201 ? -9.68 82.625 10.125 1 38.12 201 LYS A O 1
ATOM 1576 N N . LYS A 1 202 ? -8.648 80.812 9.57 1 37.69 202 LYS A N 1
ATOM 1577 C CA . LYS A 1 202 ? -7.84 81.812 8.812 1 37.69 202 LYS A CA 1
ATOM 1578 C C . LYS A 1 202 ? -8.555 82.188 7.535 1 37.69 202 LYS A C 1
ATOM 1580 O O . LYS A 1 202 ? -9.289 81.438 6.934 1 37.69 202 LYS A O 1
ATOM 1585 N N . LYS A 1 203 ? -8.453 83.375 7.023 1 30.48 203 LYS A N 1
ATOM 1586 C CA . LYS A 1 203 ? -9.133 84.25 6.066 1 30.48 203 LYS A CA 1
ATOM 1587 C C . LYS A 1 203 ? -8.93 83.812 4.637 1 30.48 203 LYS A C 1
ATOM 1589 O O . LYS A 1 203 ? -7.832 83.375 4.27 1 30.48 203 LYS A O 1
ATOM 1594 N N . ARG A 1 204 ? -9.922 83.438 3.688 1 28.45 204 ARG A N 1
ATOM 1595 C CA . ARG A 1 204 ? -10.352 82.688 2.492 1 28.45 204 ARG A CA 1
ATOM 1596 C C . ARG A 1 204 ? -9.688 83.25 1.244 1 28.45 204 ARG A C 1
ATOM 1598 O O . ARG A 1 204 ? -9.555 82.562 0.235 1 28.45 204 ARG A O 1
ATOM 1605 N N . LEU A 1 205 ? -8.961 84.375 0.979 1 28.52 205 LEU A N 1
ATOM 1606 C CA . LEU A 1 205 ? -9.492 85.125 -0.162 1 28.52 205 LEU A CA 1
ATOM 1607 C C . LEU A 1 205 ? -9.18 84.438 -1.469 1 28.52 205 LEU A C 1
ATOM 1609 O O . LEU A 1 205 ? -8.266 83.562 -1.521 1 28.52 205 LEU A O 1
ATOM 1613 N N . LYS A 1 206 ? -9.523 85 -2.725 1 25.34 206 LYS A N 1
ATOM 1614 C CA . LYS A 1 206 ? -10.125 85 -4.059 1 25.34 206 LYS A CA 1
ATOM 1615 C C . LYS A 1 206 ? -9.062 84.812 -5.137 1 25.34 206 LYS A C 1
ATOM 1617 O O . LYS A 1 206 ? -8.289 85.75 -5.422 1 25.34 206 LYS A O 1
ATOM 1622 N N . LYS A 1 207 ? -8.25 83.688 -5.242 1 24.16 207 LYS A N 1
ATOM 1623 C CA . LYS A 1 207 ? -7.184 83.875 -6.227 1 24.16 207 LYS A CA 1
ATOM 1624 C C . LYS A 1 207 ? -7.734 83.812 -7.648 1 24.16 207 LYS A C 1
ATOM 1626 O O . LYS A 1 207 ? -8.602 83 -7.945 1 24.16 207 LYS A O 1
ATOM 1631 N N . SER A 1 208 ? -7.52 84.625 -8.773 1 22.8 208 SER A N 1
ATOM 1632 C CA . SER A 1 208 ? -7.895 85.125 -10.094 1 22.8 208 SER A CA 1
ATOM 1633 C C . SER A 1 208 ? -7.348 84.25 -11.195 1 22.8 208 SER A C 1
ATOM 1635 O O . SER A 1 208 ? -7.344 84.625 -12.367 1 22.8 208 SER A O 1
ATOM 1637 N N . VAL A 1 209 ? -7.199 82.938 -11.117 1 23.14 209 VAL A N 1
ATOM 1638 C CA . VAL A 1 209 ? -6.336 82.375 -12.172 1 23.14 209 VAL A CA 1
ATOM 1639 C C . VAL A 1 209 ? -7.047 82.5 -13.516 1 23.14 209 VAL A C 1
ATOM 1641 O O . VAL A 1 209 ? -8.211 82.125 -13.641 1 23.14 209 VAL A O 1
ATOM 1644 N N . SER A 1 210 ? -6.488 83.062 -14.703 1 22.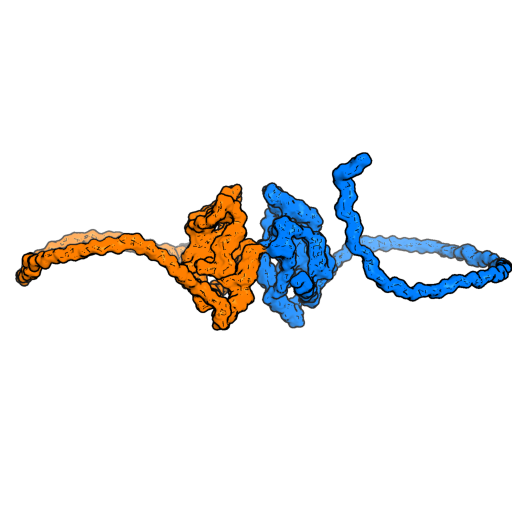2 210 SER A N 1
ATOM 1645 C CA . SER A 1 210 ? -6.742 83.375 -16.094 1 22.2 210 SER A CA 1
ATOM 1646 C C . SER A 1 210 ? -6.746 82.188 -17 1 22.2 210 SER A C 1
ATOM 1648 O O . SER A 1 210 ? -5.934 81.25 -16.812 1 22.2 210 SE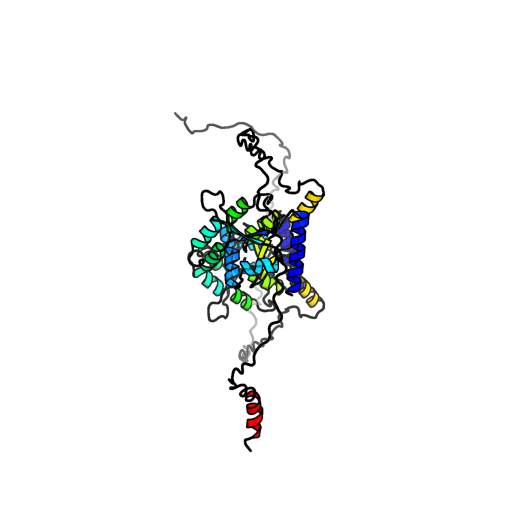R A O 1
ATOM 1650 N N . VAL A 1 211 ? -7.82 81.75 -17.797 1 22.89 211 VAL A N 1
ATOM 1651 C CA . VAL A 1 211 ? -8.422 80.75 -18.656 1 22.89 211 VAL A CA 1
ATOM 1652 C C . VAL A 1 211 ? -7.574 80.562 -19.922 1 22.89 211 VAL A C 1
ATOM 1654 O O . VAL A 1 211 ? -7.594 81.438 -20.812 1 22.89 211 VAL A O 1
ATOM 1657 N N . ALA A 1 212 ? -6.328 80.125 -19.953 1 21.83 212 ALA A N 1
ATOM 1658 C CA . ALA A 1 212 ? -5.621 80.188 -21.234 1 21.83 212 ALA A CA 1
ATOM 1659 C C . ALA A 1 212 ? -6.203 79.188 -22.234 1 21.83 212 ALA A C 1
ATOM 1661 O O . ALA A 1 212 ? -6.66 78.125 -21.859 1 21.83 212 ALA A O 1
ATOM 1662 N N . SER A 1 213 ? -6.297 79.312 -23.703 1 19.22 213 SER A N 1
ATOM 1663 C CA . SER A 1 213 ? -6.996 79.125 -24.953 1 19.22 213 SER A CA 1
ATOM 1664 C C . SER A 1 213 ? -6.473 77.875 -25.672 1 19.22 213 SER A C 1
ATOM 1666 O O . SER A 1 213 ? -7.035 77.438 -26.672 1 19.22 213 SER A O 1
ATOM 1668 N N . GLY A 1 214 ? -5.301 77.125 -25.391 1 20.98 214 GLY A N 1
ATOM 1669 C CA . GLY A 1 214 ? -4.641 76.688 -26.609 1 20.98 214 GLY A CA 1
ATOM 1670 C C . GLY A 1 214 ? -5.359 75.562 -27.281 1 20.98 214 GLY A C 1
ATOM 1671 O O . GLY A 1 214 ? -6.188 74.875 -26.656 1 20.98 214 GLY A O 1
ATOM 1672 N N . GLY A 1 215 ? -4.969 75.062 -28.625 1 19.89 215 GLY A N 1
ATOM 1673 C CA . GLY A 1 215 ? -5.406 74.562 -29.922 1 19.89 215 GLY A CA 1
ATOM 1674 C C . GLY A 1 215 ? -5.449 73.062 -30 1 19.89 215 GLY A C 1
ATOM 1675 O O . GLY A 1 215 ? -4.824 72.375 -29.188 1 19.89 215 GLY A O 1
ATOM 1676 N N . ILE A 1 216 ? -6.371 72.312 -30.734 1 20.39 216 ILE A N 1
ATOM 1677 C CA . ILE A 1 216 ? -7.152 71.062 -30.938 1 20.39 216 ILE A CA 1
ATOM 1678 C C . ILE A 1 216 ? -6.328 70.062 -31.719 1 20.39 216 ILE A C 1
ATOM 1680 O O . ILE A 1 216 ? -6.168 70.188 -32.938 1 20.39 216 ILE A O 1
ATOM 1684 N N . LEU A 1 217 ? -5.023 69.75 -31.406 1 20.53 217 LEU A N 1
ATOM 1685 C CA . LEU A 1 217 ? -4.332 69 -32.469 1 20.53 217 LEU A CA 1
ATOM 1686 C C . LEU A 1 217 ? -5.047 67.688 -32.75 1 20.53 217 LEU A C 1
ATOM 1688 O O . LEU A 1 217 ? -5.664 67.062 -31.875 1 20.53 217 LEU A O 1
ATOM 1692 N N . GLN A 1 218 ? -4.953 67 -34.094 1 19.92 218 GLN A N 1
ATOM 1693 C CA . GLN A 1 218 ? -5.574 66.25 -35.156 1 19.92 218 GLN A CA 1
ATOM 1694 C C . GLN A 1 218 ? -5.25 64.75 -35.031 1 19.92 218 GLN A C 1
ATOM 1696 O O . GLN A 1 218 ? -4.168 64.312 -35.406 1 19.92 218 GLN A O 1
ATOM 1701 N N . LYS A 1 219 ? -5.262 64 -33.938 1 21.09 219 LYS A N 1
ATOM 1702 C CA . LYS A 1 219 ? -4.625 62.688 -33.781 1 21.09 219 LYS A CA 1
ATOM 1703 C C . LYS A 1 219 ? -5.379 61.594 -34.531 1 21.09 219 LYS A C 1
ATOM 1705 O O . LYS A 1 219 ? -6.207 60.875 -33.938 1 21.09 219 LYS A O 1
ATOM 1710 N N . ASN A 1 220 ? -5.57 61.625 -35.844 1 18.22 220 ASN A N 1
ATOM 1711 C CA . ASN A 1 220 ? -6.57 60.781 -36.469 1 18.22 220 ASN A CA 1
ATOM 1712 C C . ASN A 1 220 ? -6.191 59.312 -36.375 1 18.22 220 ASN A C 1
ATOM 1714 O O . ASN A 1 220 ? -5.031 58.969 -36.094 1 18.22 220 ASN A O 1
ATOM 1718 N N . LYS A 1 221 ? -7.137 58.219 -36.875 1 21.3 221 LYS A N 1
ATOM 1719 C CA . LYS A 1 221 ? -7.863 56.938 -36.812 1 21.3 221 LYS A CA 1
ATOM 1720 C C . LYS A 1 221 ? -7.164 55.875 -37.625 1 21.3 221 LYS A C 1
ATOM 1722 O O . LYS A 1 221 ? -7.68 54.75 -37.781 1 21.3 221 LYS A O 1
ATOM 1727 N N . GLY A 1 222 ? -5.922 55.938 -38.312 1 18.53 222 GLY A N 1
ATOM 1728 C CA . GLY A 1 222 ? -5.902 55.25 -39.594 1 18.53 222 GLY A CA 1
ATOM 1729 C C . GLY A 1 222 ? -5.98 53.719 -39.469 1 18.53 222 GLY A C 1
ATOM 1730 O O . GLY A 1 222 ? -5.836 53.188 -38.375 1 18.53 222 GLY A O 1
ATOM 1731 N N . ARG A 1 223 ? -5.406 52.719 -40.688 1 20.61 223 ARG A N 1
ATOM 1732 C CA . ARG A 1 223 ? -5.711 51.688 -41.656 1 20.61 223 ARG A CA 1
ATOM 1733 C C . ARG A 1 223 ? -5.387 50.281 -41.125 1 20.61 223 ARG A C 1
ATOM 1735 O O . ARG A 1 223 ? -4.434 50.125 -40.344 1 20.61 223 ARG A O 1
ATOM 1742 N N . ARG A 1 224 ? -6.25 49.062 -41.375 1 22.95 224 ARG A N 1
ATOM 1743 C CA . ARG A 1 224 ? -6.848 47.75 -41.219 1 22.95 224 ARG A CA 1
ATOM 1744 C C . ARG A 1 224 ? -5.852 46.625 -41.594 1 22.95 224 ARG A C 1
ATOM 1746 O O . ARG A 1 224 ? -5.785 45.625 -40.906 1 22.95 224 ARG A O 1
ATOM 1753 N N . LEU A 1 225 ? -5.148 46.5 -42.875 1 20.53 225 LEU A N 1
ATOM 1754 C CA . LEU A 1 225 ? -5.246 45.406 -43.844 1 20.53 225 LEU A CA 1
ATOM 1755 C C . LEU A 1 225 ? -4.27 44.281 -43.469 1 20.53 225 LEU A C 1
ATOM 1757 O O . LEU A 1 225 ? -4.617 43.125 -43.531 1 20.53 225 LEU A O 1
ATOM 1761 N N . ARG A 1 226 ? -2.873 44.312 -43.531 1 20.72 226 ARG A N 1
ATOM 1762 C CA . ARG A 1 226 ? -2.047 43.5 -44.406 1 20.72 226 ARG A CA 1
ATOM 1763 C C . ARG A 1 226 ? -1.811 42.094 -43.812 1 20.72 226 ARG A C 1
ATOM 1765 O O . ARG A 1 226 ? -1.377 42 -42.688 1 20.72 226 ARG A O 1
ATOM 1772 N N . LEU A 1 227 ? -2.152 40.812 -44.594 1 23.64 227 LEU A N 1
ATOM 1773 C CA . LEU A 1 227 ? -2.412 39.406 -44.812 1 23.64 227 LEU A CA 1
ATOM 1774 C C . LEU A 1 227 ? -1.147 38.562 -44.625 1 23.64 227 LEU A C 1
ATOM 1776 O O . LEU A 1 227 ? -1.192 37.5 -44 1 23.64 227 LEU A O 1
ATOM 1780 N N . ILE A 1 228 ? -0.002 38.531 -45.656 1 20.67 228 ILE A N 1
ATOM 1781 C CA . ILE A 1 228 ? 0.536 37.469 -46.531 1 20.67 228 ILE A CA 1
ATOM 1782 C C . ILE A 1 228 ? 1.498 36.594 -45.719 1 20.67 228 ILE A C 1
ATOM 1784 O O . ILE A 1 228 ? 2.066 37.031 -44.719 1 20.67 228 ILE A O 1
ATOM 1788 N N . ARG A 1 229 ? 2.186 35.375 -46.531 1 22.91 229 ARG A N 1
ATOM 1789 C CA . ARG A 1 229 ? 2.879 34.125 -46.656 1 22.91 229 ARG A CA 1
ATOM 1790 C C . ARG A 1 229 ? 4.316 34.219 -46.156 1 22.91 229 ARG A C 1
ATOM 1792 O O . ARG A 1 229 ? 5.141 33.344 -46.438 1 22.91 229 ARG A O 1
ATOM 1799 N N . LYS A 1 230 ? 4.785 35.188 -45.656 1 20.62 230 LYS A N 1
ATOM 1800 C CA . LYS A 1 230 ? 6.234 35.375 -45.594 1 20.62 230 LYS A CA 1
ATOM 1801 C C . LYS A 1 230 ? 6.914 34.094 -45.094 1 20.62 230 LYS A C 1
ATOM 1803 O O . LYS A 1 230 ? 6.449 33.438 -44.156 1 20.62 230 LYS A O 1
ATOM 1808 N N . LYS A 1 231 ? 8.477 33.812 -45.594 1 22.3 231 LYS A N 1
ATOM 1809 C CA . LYS A 1 231 ? 9.539 33.219 -46.375 1 22.3 231 LYS A CA 1
ATOM 1810 C C . LYS A 1 231 ? 10.188 32.062 -45.656 1 22.3 231 LYS A C 1
ATOM 1812 O O . LYS A 1 231 ? 10.281 32.062 -44.406 1 22.3 231 LYS A O 1
ATOM 1817 N N . ALA A 1 232 ? 10.602 30.734 -46.531 1 25.41 232 ALA A N 1
ATOM 1818 C CA . ALA A 1 232 ? 11.164 29.422 -46.875 1 25.41 232 ALA A CA 1
ATOM 1819 C C . ALA A 1 232 ? 12.508 29.219 -46.188 1 25.41 232 ALA A C 1
ATOM 1821 O O . ALA A 1 232 ? 12.734 28.188 -45.531 1 25.41 232 ALA A O 1
ATOM 1822 N N . LEU A 1 233 ? 13.602 29.5 -46.938 1 25.14 233 LEU A N 1
ATOM 1823 C CA . LEU A 1 233 ? 14.922 28.922 -47.156 1 25.14 233 LEU A CA 1
ATOM 1824 C C . LEU A 1 233 ? 15.844 29.219 -46 1 25.14 233 LEU A C 1
ATOM 1826 O O . LEU A 1 233 ? 16.625 28.359 -45.594 1 25.14 233 LEU A O 1
ATOM 1830 N N . GLN A 1 234 ? 16.078 30.406 -45.562 1 24.23 234 GLN A N 1
ATOM 1831 C CA . GLN A 1 234 ? 17.453 30.875 -45.562 1 24.23 234 GLN A CA 1
ATOM 1832 C C . GLN A 1 234 ? 18.328 30.062 -44.625 1 24.23 234 GLN A C 1
ATOM 1834 O O . GLN A 1 234 ? 17.828 29.547 -43.594 1 24.23 234 GLN A O 1
ATOM 1839 N N . GLN A 1 235 ? 19.516 30.469 -44.094 1 26.36 235 GLN A N 1
ATOM 1840 C CA . GLN A 1 235 ? 20.922 30.062 -44.094 1 26.36 235 GLN A CA 1
ATOM 1841 C C . GLN A 1 235 ? 21.141 28.875 -43.156 1 26.36 235 GLN A C 1
ATOM 1843 O O . GLN A 1 235 ? 20.734 28.922 -42 1 26.36 235 GLN A O 1
ATOM 1848 N N . LEU A 1 236 ? 21.281 27.344 -43.688 1 29.55 236 LEU A N 1
ATOM 1849 C CA . LEU A 1 236 ? 22.062 26.125 -43.531 1 29.55 236 LEU A CA 1
ATOM 1850 C C . LEU A 1 236 ? 23.453 26.438 -42.969 1 29.55 236 LEU A C 1
ATOM 1852 O O . LEU A 1 236 ? 23.906 25.766 -42.062 1 29.55 236 LEU A O 1
ATOM 1856 N N . ALA A 1 237 ? 24.531 26.875 -43.844 1 30.19 237 ALA A N 1
ATOM 1857 C CA . ALA A 1 237 ? 25.953 26.969 -43.531 1 30.19 237 ALA A CA 1
ATOM 1858 C C . ALA A 1 237 ? 26.172 27.938 -42.344 1 30.19 237 ALA A C 1
ATOM 1860 O O . ALA A 1 237 ? 27.078 27.734 -41.531 1 30.19 237 ALA A O 1
ATOM 1861 N N . ASN A 1 238 ? 25.719 29.062 -41.906 1 25.75 238 ASN A N 1
ATOM 1862 C CA . ASN A 1 238 ? 26.844 30 -41.844 1 25.75 238 ASN A CA 1
ATOM 1863 C C . ASN A 1 238 ? 28.141 29.297 -41.438 1 25.75 238 ASN A C 1
ATOM 1865 O O . ASN A 1 238 ? 28.109 28.172 -40.906 1 25.75 238 ASN A O 1
ATOM 1869 N N . ASP A 1 239 ? 29.094 29.609 -40.469 1 27.5 239 ASP A N 1
ATOM 1870 C CA . ASP A 1 239 ? 30.547 29.531 -40.375 1 27.5 239 ASP A CA 1
ATOM 1871 C C . ASP A 1 239 ? 31 28.109 -40.062 1 27.5 239 ASP A C 1
ATOM 1873 O O . ASP A 1 239 ? 32.188 27.828 -40 1 27.5 239 ASP A O 1
ATOM 1877 N N . VAL A 1 240 ? 30.562 26.891 -39.906 1 28.61 240 VAL A N 1
ATOM 1878 C CA . VAL A 1 240 ? 31.703 26.297 -39.219 1 28.61 240 VAL A CA 1
ATOM 1879 C C . VAL A 1 240 ? 33 26.609 -40 1 28.61 240 VAL A C 1
ATOM 1881 O O . VAL A 1 240 ? 34 26.953 -39.406 1 28.61 240 VAL A O 1
ATOM 1884 N N . MET A 1 241 ? 33.312 26.062 -41.094 1 29.3 241 MET A N 1
ATOM 1885 C CA . MET A 1 241 ? 34.594 25.938 -41.75 1 29.3 241 MET A CA 1
ATOM 1886 C C . MET A 1 241 ? 35 27.25 -42.406 1 29.3 241 MET A C 1
ATOM 1888 O O . MET A 1 241 ? 36.188 27.484 -42.625 1 29.3 241 MET A O 1
ATOM 1892 N N . THR A 1 242 ? 34.25 27.984 -43.188 1 25.48 242 THR A N 1
ATOM 1893 C CA . THR A 1 242 ? 34.781 28.625 -44.375 1 25.48 242 THR A CA 1
ATOM 1894 C C . THR A 1 242 ? 35.375 29.984 -44.031 1 25.48 242 THR A C 1
ATOM 1896 O O . THR A 1 242 ? 35.812 30.719 -44.938 1 25.48 242 THR A O 1
ATOM 1899 N N . GLU A 1 243 ? 35.156 30.844 -43.156 1 23.2 243 GLU A N 1
ATOM 1900 C CA . GLU A 1 243 ? 35.875 32.031 -43.656 1 23.2 243 GLU A CA 1
ATOM 1901 C C . GLU A 1 243 ? 37.375 31.812 -43.594 1 23.2 243 GLU A C 1
ATOM 1903 O O . GLU A 1 243 ? 37.906 31.406 -42.562 1 23.2 243 GLU A O 1
ATOM 1908 N N . LYS A 1 244 ? 38.094 32.031 -44.875 1 21.75 244 LYS A N 1
ATOM 1909 C CA . LYS A 1 244 ? 39.125 32.781 -45.562 1 21.75 244 LYS A CA 1
ATOM 1910 C C . LYS A 1 244 ? 39.344 34.156 -44.906 1 21.75 244 LYS A C 1
ATOM 1912 O O . LYS A 1 244 ? 38.375 34.844 -44.562 1 21.75 244 LYS A O 1
ATOM 1917 N N . MET B 1 1 ? -14.539 -13.227 11.797 1 60.78 1 MET B N 1
ATOM 1918 C CA . MET B 1 1 ? -13.727 -12.359 10.953 1 60.78 1 MET B CA 1
ATOM 1919 C C . MET B 1 1 ? -12.758 -13.172 10.102 1 60.78 1 MET B C 1
ATOM 1921 O O . MET B 1 1 ? -12.625 -12.93 8.906 1 60.78 1 MET B O 1
ATOM 1925 N N . LYS B 1 2 ? -12.266 -14.227 10.812 1 66.62 2 LYS B N 1
ATOM 1926 C CA . LYS B 1 2 ? -11.344 -15.133 10.133 1 66.62 2 LYS B CA 1
ATOM 1927 C C . LYS B 1 2 ? -12.055 -15.922 9.039 1 66.62 2 LYS B C 1
ATOM 1929 O O . LYS B 1 2 ? -11.539 -16.047 7.926 1 66.62 2 LYS B O 1
ATOM 1934 N N . VAL B 1 3 ? -13.219 -16.219 9.352 1 74.06 3 VAL B N 1
ATOM 1935 C CA . VAL B 1 3 ? -13.992 -17.031 8.43 1 74.06 3 VAL B CA 1
ATOM 1936 C C . VAL B 1 3 ? -14.32 -16.234 7.172 1 74.06 3 VAL B C 1
ATOM 1938 O O . VAL B 1 3 ? -14.242 -16.75 6.055 1 74.06 3 VAL B O 1
ATOM 1941 N N . LYS B 1 4 ? -14.555 -14.977 7.273 1 86.62 4 LYS B N 1
ATOM 1942 C CA . LYS B 1 4 ? -14.922 -14.125 6.145 1 86.62 4 LYS B CA 1
ATOM 1943 C C . LYS B 1 4 ? -13.734 -13.922 5.199 1 86.62 4 LYS B C 1
ATOM 1945 O O . LYS B 1 4 ? -13.906 -13.891 3.98 1 86.62 4 LYS B O 1
ATOM 1950 N N . ARG B 1 5 ? -12.641 -13.953 5.809 1 88.12 5 ARG B N 1
ATOM 1951 C CA . ARG B 1 5 ? -11.445 -13.773 4.992 1 88.12 5 ARG B CA 1
ATOM 1952 C C . ARG B 1 5 ? -11.18 -15.008 4.137 1 88.12 5 ARG B C 1
ATOM 1954 O O . ARG B 1 5 ? -10.82 -14.883 2.961 1 88.12 5 ARG B O 1
ATOM 1961 N N . CYS B 1 6 ? -11.391 -16.109 4.691 1 88.06 6 CYS B N 1
ATOM 1962 C CA . CYS B 1 6 ? -11.156 -17.344 3.957 1 88.06 6 CYS B CA 1
ATOM 1963 C C . CYS B 1 6 ? -12.18 -17.516 2.842 1 88.06 6 CYS B C 1
ATOM 1965 O O . CYS B 1 6 ? -11.852 -18 1.76 1 88.06 6 CYS B O 1
ATOM 1967 N N . LYS B 1 7 ? -13.352 -17.156 3.152 1 90.5 7 LYS B N 1
ATOM 1968 C CA . LYS B 1 7 ? -14.391 -17.203 2.125 1 90.5 7 LYS B CA 1
ATOM 1969 C C . LYS B 1 7 ? -14.047 -16.297 0.952 1 90.5 7 LYS B C 1
ATOM 1971 O O . LYS B 1 7 ? -14.234 -16.672 -0.208 1 90.5 7 LYS B O 1
ATOM 1976 N N . HIS B 1 8 ? -13.531 -15.141 1.263 1 93.56 8 HIS B N 1
ATOM 1977 C CA . HIS B 1 8 ? -13.094 -14.203 0.24 1 93.56 8 HIS B CA 1
ATOM 1978 C C . HIS B 1 8 ? -11.961 -14.781 -0.603 1 93.56 8 HIS B C 1
ATOM 1980 O O . HIS B 1 8 ? -12 -14.703 -1.833 1 93.56 8 HIS B O 1
ATOM 1986 N N . ALA B 1 9 ? -11 -15.312 0.055 1 95.44 9 ALA B N 1
ATOM 1987 C CA . ALA B 1 9 ? -9.859 -15.906 -0.647 1 95.44 9 ALA B CA 1
ATOM 1988 C C . ALA B 1 9 ? -10.312 -17.016 -1.589 1 95.44 9 ALA B C 1
ATOM 1990 O O . ALA B 1 9 ? -9.844 -17.109 -2.727 1 95.44 9 ALA B O 1
ATOM 1991 N N . LYS B 1 10 ? -11.195 -17.797 -1.127 1 93.88 10 LYS B N 1
ATOM 1992 C CA . LYS B 1 10 ? -11.719 -18.891 -1.947 1 93.88 10 LYS B CA 1
ATOM 1993 C C . LYS B 1 10 ? -12.414 -18.344 -3.195 1 93.88 10 LYS B C 1
ATOM 1995 O O . LYS B 1 10 ? -12.242 -18.891 -4.289 1 93.88 10 LYS B O 1
ATOM 2000 N N . LYS B 1 11 ? -13.188 -17.328 -3.029 1 95.31 11 LYS B N 1
ATOM 2001 C CA . LYS B 1 11 ? -13.883 -16.719 -4.156 1 95.31 11 LYS B CA 1
ATOM 2002 C C . LYS B 1 11 ? -12.898 -16.156 -5.18 1 95.31 11 LYS B C 1
ATOM 2004 O O . LYS B 1 11 ? -13.078 -16.328 -6.383 1 95.31 11 LYS B O 1
ATOM 2009 N N . VAL B 1 12 ? -11.898 -15.547 -4.688 1 96.56 12 VAL B N 1
ATOM 2010 C CA . VAL B 1 12 ? -10.922 -14.922 -5.574 1 96.56 12 VAL B CA 1
ATOM 2011 C C . VAL B 1 12 ? -10.109 -16 -6.285 1 96.56 12 VAL B C 1
ATOM 2013 O O . VAL B 1 12 ? -9.828 -15.891 -7.48 1 96.56 12 VAL B O 1
ATOM 2016 N N . VAL B 1 13 ? -9.75 -17.047 -5.559 1 96.19 13 VAL B N 1
ATOM 2017 C CA . VAL B 1 13 ? -9.023 -18.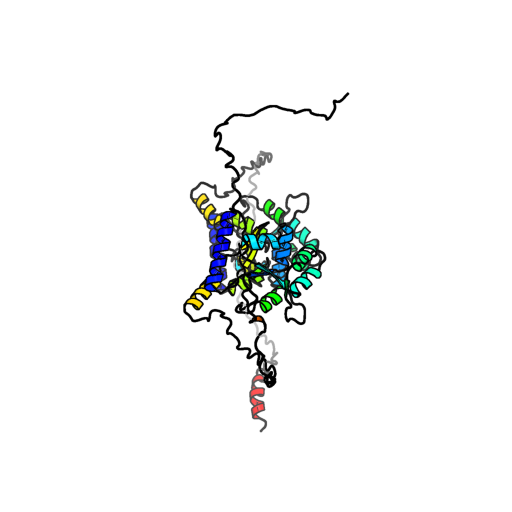172 -6.145 1 96.19 13 VAL B CA 1
ATOM 2018 C C . VAL B 1 13 ? -9.852 -18.812 -7.258 1 96.19 13 VAL B C 1
ATOM 2020 O O . VAL B 1 13 ? -9.344 -19.062 -8.352 1 96.19 13 VAL B O 1
ATOM 2023 N N . SER B 1 14 ? -11.109 -18.953 -6.996 1 95.94 14 SER B N 1
ATOM 2024 C CA . SER B 1 14 ? -12.016 -19.516 -7.984 1 95.94 14 SER B CA 1
ATOM 2025 C C . SER B 1 14 ? -12.133 -18.625 -9.211 1 95.94 14 SER B C 1
ATOM 2027 O O . SER B 1 14 ? -12.211 -19.109 -10.344 1 95.94 14 SER B O 1
ATOM 2029 N N . PHE B 1 15 ? -12.148 -17.422 -9.023 1 96.56 15 PHE B N 1
ATOM 2030 C CA . PHE B 1 15 ? -12.211 -16.453 -10.109 1 96.56 15 PHE B CA 1
ATOM 2031 C C . PHE B 1 15 ? -11.031 -16.641 -11.062 1 96.56 15 PHE B C 1
ATOM 2033 O O . PHE B 1 15 ? -11.227 -16.719 -12.281 1 96.56 15 PHE B O 1
ATOM 2040 N N . TYR B 1 16 ? -9.859 -16.766 -10.531 1 96.38 16 TYR B N 1
ATOM 2041 C CA . TYR B 1 16 ? -8.672 -16.859 -11.375 1 96.38 16 TYR B CA 1
ATOM 2042 C C . TYR B 1 16 ? -8.562 -18.25 -11.984 1 96.38 16 TYR B C 1
ATOM 2044 O O . TYR B 1 16 ? -8.078 -18.406 -13.109 1 96.38 16 TYR B O 1
ATOM 2052 N N . LYS B 1 17 ? -9 -19.25 -11.273 1 95.62 17 LYS B N 1
ATOM 2053 C CA . LYS B 1 17 ? -9.023 -20.594 -11.828 1 95.62 17 LYS B CA 1
ATOM 2054 C C . LYS B 1 17 ? -9.969 -20.672 -13.023 1 95.62 17 LYS B C 1
ATOM 2056 O O . LYS B 1 17 ? -9.617 -21.219 -14.07 1 95.62 17 LYS B O 1
ATOM 2061 N N . ASN B 1 18 ? -11.078 -20.047 -12.891 1 93.94 18 ASN B N 1
ATOM 2062 C CA . ASN B 1 18 ? -12.148 -20.172 -13.875 1 93.94 18 ASN B CA 1
ATOM 2063 C C . ASN B 1 18 ? -11.914 -19.266 -15.078 1 93.94 18 ASN B C 1
ATOM 2065 O O . ASN B 1 18 ? -12.305 -19.609 -16.203 1 93.94 18 ASN B O 1
ATOM 2069 N N . ASN B 1 19 ? -11.242 -18.188 -14.828 1 94.12 19 ASN B N 1
ATOM 2070 C CA . ASN B 1 19 ? -11.234 -17.203 -15.898 1 94.12 19 ASN B CA 1
ATOM 2071 C C . ASN B 1 19 ? -9.836 -17.016 -16.484 1 94.12 19 ASN B C 1
ATOM 2073 O O . ASN B 1 19 ? -9.688 -16.5 -17.594 1 94.12 19 ASN B O 1
ATOM 2077 N N . PHE B 1 20 ? -8.797 -17.344 -15.797 1 94.5 20 PHE B N 1
ATOM 2078 C CA . PHE B 1 20 ? -7.449 -17.062 -16.266 1 94.5 20 PHE B CA 1
ATOM 2079 C C . PHE B 1 20 ? -6.617 -18.328 -16.344 1 94.5 20 PHE B C 1
ATOM 2081 O O . PHE B 1 20 ? -5.422 -18.281 -16.641 1 94.5 20 PHE B O 1
ATOM 2088 N N . GLY B 1 21 ? -7.152 -19.438 -15.977 1 92.56 21 GLY B N 1
ATOM 2089 C CA . GLY B 1 21 ? -6.496 -20.719 -16.188 1 92.56 21 GLY B CA 1
ATOM 2090 C C . GLY B 1 21 ? -5.52 -21.078 -15.086 1 92.56 21 GLY B C 1
ATOM 2091 O O . GLY B 1 21 ? -4.609 -21.875 -15.289 1 92.56 21 GLY B O 1
ATOM 2092 N N . PHE B 1 22 ? -5.676 -20.5 -13.953 1 95.69 22 PHE B N 1
ATOM 2093 C CA . PHE B 1 22 ? -4.82 -20.844 -12.828 1 95.69 22 PHE B CA 1
ATOM 2094 C C . PHE B 1 22 ? -5.105 -22.266 -12.359 1 95.69 22 PHE B C 1
ATOM 2096 O O . PHE B 1 22 ? -6.262 -22.703 -12.32 1 95.69 22 PHE B O 1
ATOM 2103 N N . ARG B 1 23 ? -4.02 -22.891 -12.039 1 95.19 23 ARG B N 1
ATOM 2104 C CA . ARG B 1 23 ? -4.129 -24.25 -11.516 1 95.19 23 ARG B CA 1
ATOM 2105 C C . ARG B 1 23 ? -3.223 -24.438 -10.305 1 95.19 23 ARG B C 1
ATOM 2107 O O . ARG B 1 23 ? -2.254 -23.703 -10.125 1 95.19 23 ARG B O 1
ATOM 2114 N N . GLU B 1 24 ? -3.551 -25.406 -9.586 1 95.19 24 GLU B N 1
ATOM 2115 C CA . GLU B 1 24 ? -2.721 -25.734 -8.438 1 95.19 24 GLU B CA 1
ATOM 2116 C C . GLU B 1 24 ? -1.467 -26.5 -8.859 1 95.19 24 GLU B C 1
ATOM 2118 O O . GLU B 1 24 ? -1.503 -27.281 -9.805 1 95.19 24 GLU B O 1
ATOM 2123 N N . PRO B 1 25 ? -0.418 -26.328 -8.148 1 97.31 25 PRO B N 1
ATOM 2124 C CA . PRO B 1 25 ? -0.189 -25.391 -7.051 1 97.31 25 PRO B CA 1
ATOM 2125 C C . PRO B 1 25 ? -0.051 -23.953 -7.527 1 97.31 25 PRO B C 1
ATOM 2127 O O . PRO B 1 25 ? 0.574 -23.688 -8.562 1 97.31 25 PRO B O 1
ATOM 2130 N N . PHE B 1 26 ? -0.592 -23.062 -6.84 1 97.62 26 PHE B N 1
ATOM 2131 C CA . PHE B 1 26 ? -0.436 -21.656 -7.152 1 97.62 26 PHE B CA 1
ATOM 2132 C C . PHE B 1 26 ? 1.003 -21.203 -6.93 1 97.62 26 PHE B C 1
ATOM 2134 O O . PHE B 1 26 ? 1.562 -21.406 -5.848 1 97.62 26 PHE B O 1
ATOM 2141 N N . GLN B 1 27 ? 1.571 -20.625 -7.934 1 97.62 27 GLN B N 1
ATOM 2142 C CA . GLN B 1 27 ? 2.932 -20.109 -7.836 1 97.62 27 GLN B CA 1
ATOM 2143 C C . GLN B 1 27 ? 2.938 -18.656 -7.367 1 97.62 27 GLN B C 1
ATOM 2145 O O . GLN B 1 27 ? 2.504 -17.766 -8.102 1 97.62 27 GLN B O 1
ATOM 2150 N N . ILE B 1 28 ? 3.443 -18.453 -6.16 1 98.38 28 ILE B N 1
ATOM 2151 C CA . ILE B 1 28 ? 3.41 -17.109 -5.578 1 98.38 28 ILE B CA 1
ATOM 2152 C C . ILE B 1 28 ? 4.828 -16.562 -5.469 1 98.38 28 ILE B C 1
ATOM 2154 O O . ILE B 1 28 ? 5.656 -17.109 -4.727 1 98.38 28 ILE B O 1
ATOM 2158 N N . ILE B 1 29 ? 5.109 -15.531 -6.246 1 97.88 29 ILE B N 1
ATOM 2159 C CA . ILE B 1 29 ? 6.402 -14.859 -6.16 1 97.88 29 ILE B CA 1
ATOM 2160 C C . ILE B 1 29 ? 6.422 -13.938 -4.945 1 97.88 29 ILE B C 1
ATOM 2162 O O . ILE B 1 29 ? 5.582 -13.039 -4.82 1 97.88 29 ILE B O 1
ATOM 2166 N N . VAL B 1 30 ? 7.352 -14.18 -4.121 1 98.06 30 VAL B N 1
ATOM 2167 C CA . VAL B 1 30 ? 7.469 -13.406 -2.887 1 98.06 30 VAL B CA 1
ATOM 2168 C C . VAL B 1 30 ? 8.688 -12.484 -2.965 1 98.06 30 VAL B C 1
ATOM 2170 O O . VAL B 1 30 ? 9.805 -12.945 -3.199 1 98.06 30 VAL B O 1
ATOM 2173 N N . ASP B 1 31 ? 8.461 -11.234 -2.799 1 96.38 31 ASP B N 1
ATOM 2174 C CA . ASP B 1 31 ? 9.57 -10.289 -2.867 1 96.38 31 ASP B CA 1
ATOM 2175 C C . ASP B 1 31 ? 10.102 -9.961 -1.472 1 96.38 31 ASP B C 1
ATOM 2177 O O . ASP B 1 31 ? 9.594 -10.484 -0.474 1 96.38 31 ASP B O 1
ATOM 2181 N N . GLY B 1 32 ? 11.125 -9.156 -1.444 1 96.81 32 GLY B N 1
ATOM 2182 C CA . GLY B 1 32 ? 11.789 -8.82 -0.193 1 96.81 32 GLY B CA 1
ATOM 2183 C C . GLY B 1 32 ? 10.914 -8.008 0.745 1 96.81 32 GLY B C 1
ATOM 2184 O O . GLY B 1 32 ? 10.922 -8.227 1.958 1 96.81 32 GLY B O 1
ATOM 2185 N N . THR B 1 33 ? 10.125 -7.094 0.238 1 95.94 33 THR B N 1
ATOM 2186 C CA . THR B 1 33 ? 9.266 -6.246 1.062 1 95.94 33 THR B CA 1
ATOM 2187 C C . THR B 1 33 ? 8.203 -7.082 1.772 1 95.94 33 THR B C 1
ATOM 2189 O O . THR B 1 33 ? 7.844 -6.793 2.916 1 95.94 33 THR B O 1
ATOM 2192 N N . PHE B 1 34 ? 7.73 -8.031 1.097 1 98.12 34 PHE B N 1
ATOM 2193 C CA . PHE B 1 34 ? 6.754 -8.938 1.689 1 98.12 34 PHE B CA 1
ATOM 2194 C C . PHE B 1 34 ? 7.371 -9.734 2.832 1 98.12 34 PHE B C 1
ATOM 2196 O O . PHE B 1 34 ? 6.758 -9.891 3.889 1 98.12 34 PHE B O 1
ATOM 2203 N N . CYS B 1 35 ? 8.602 -10.195 2.637 1 98.12 35 CYS B N 1
ATOM 2204 C CA . CYS B 1 35 ? 9.312 -10.945 3.668 1 98.12 35 CYS B CA 1
ATOM 2205 C C . CYS B 1 35 ? 9.594 -10.07 4.883 1 98.12 35 CYS B C 1
ATOM 2207 O O . CYS B 1 35 ? 9.484 -10.523 6.02 1 98.12 35 CYS B O 1
ATOM 2209 N N . GLN B 1 36 ? 9.891 -8.852 4.621 1 96.5 36 GLN B N 1
ATOM 2210 C CA . GLN B 1 36 ? 10.125 -7.918 5.715 1 96.5 36 GLN B CA 1
ATOM 2211 C C . GLN B 1 36 ? 8.852 -7.691 6.523 1 96.5 36 GLN B C 1
ATOM 2213 O O . GLN B 1 36 ? 8.891 -7.652 7.754 1 96.5 36 GLN B O 1
ATOM 2218 N N . ALA B 1 37 ? 7.785 -7.531 5.816 1 97.06 37 ALA B N 1
ATOM 2219 C CA . ALA B 1 37 ? 6.496 -7.355 6.48 1 97.06 37 ALA B CA 1
ATOM 2220 C C . ALA B 1 37 ? 6.117 -8.602 7.277 1 97.06 37 ALA B C 1
ATOM 2222 O O . ALA B 1 37 ? 5.555 -8.5 8.375 1 97.06 37 ALA B O 1
ATOM 2223 N N . ALA B 1 38 ? 6.441 -9.711 6.676 1 97.88 38 ALA B N 1
ATOM 2224 C CA . ALA B 1 38 ? 6.148 -10.969 7.367 1 97.88 38 ALA B CA 1
ATOM 2225 C C . ALA B 1 38 ? 6.938 -11.07 8.672 1 97.88 38 ALA B C 1
ATOM 2227 O O . ALA B 1 38 ? 6.406 -11.531 9.688 1 97.88 38 ALA B O 1
ATOM 2228 N N . LEU B 1 39 ? 8.156 -10.672 8.625 1 95.88 39 LEU B N 1
ATOM 2229 C CA . LEU B 1 39 ? 9 -10.672 9.812 1 95.88 39 LEU B CA 1
ATOM 2230 C C . LEU B 1 39 ? 8.438 -9.742 10.875 1 95.88 39 LEU B C 1
ATOM 2232 O O . LEU B 1 39 ? 8.359 -10.109 12.055 1 95.88 39 LEU B O 1
ATOM 2236 N N . LYS B 1 40 ? 8.055 -8.633 10.438 1 93.62 40 LYS B N 1
ATOM 2237 C CA . LYS B 1 40 ? 7.508 -7.641 11.359 1 93.62 40 LYS B CA 1
ATOM 2238 C C . LYS B 1 40 ? 6.219 -8.141 12 1 93.62 40 LYS B C 1
ATOM 2240 O O . LYS B 1 40 ? 6 -7.938 13.203 1 93.62 40 LYS B O 1
ATOM 2245 N N . GLY B 1 41 ? 5.387 -8.773 11.258 1 95.5 41 GLY B N 1
ATOM 2246 C CA . GLY B 1 41 ? 4.102 -9.266 11.727 1 95.5 41 GLY B CA 1
ATOM 2247 C C . GLY B 1 41 ? 4.176 -10.656 12.328 1 95.5 41 GLY B C 1
ATOM 2248 O O . GLY B 1 41 ? 3.158 -11.219 12.734 1 95.5 41 GLY B O 1
ATOM 2249 N N . LYS B 1 42 ? 5.414 -11.227 12.312 1 95.94 42 LYS B N 1
ATOM 2250 C CA . LYS B 1 42 ? 5.637 -12.57 12.836 1 95.94 42 LYS B CA 1
ATOM 2251 C C . LYS B 1 42 ? 4.75 -13.586 12.117 1 95.94 42 LYS B C 1
ATOM 2253 O O . LYS B 1 42 ? 4.098 -14.414 12.766 1 95.94 42 LYS B O 1
ATOM 2258 N N . ILE B 1 43 ? 4.73 -13.453 10.875 1 96.75 43 ILE B N 1
ATOM 2259 C CA . ILE B 1 43 ? 3.93 -14.328 10.023 1 96.75 43 ILE B CA 1
ATOM 2260 C C . ILE B 1 43 ? 4.812 -15.43 9.438 1 96.75 43 ILE B C 1
ATOM 2262 O O . ILE B 1 43 ? 5.902 -15.156 8.938 1 96.75 43 ILE B O 1
ATOM 2266 N N . ASN B 1 44 ? 4.395 -16.641 9.594 1 96.88 44 ASN B N 1
ATOM 2267 C CA . ASN B 1 44 ? 5.016 -17.766 8.898 1 96.88 44 ASN B CA 1
ATOM 2268 C C . ASN B 1 44 ? 4.375 -18 7.531 1 96.88 44 ASN B C 1
ATOM 2270 O O . ASN B 1 44 ? 3.365 -18.703 7.426 1 96.88 44 ASN B O 1
ATOM 2274 N N . ILE B 1 45 ? 4.98 -17.484 6.504 1 97.88 45 ILE B N 1
ATOM 2275 C CA . ILE B 1 45 ? 4.41 -17.484 5.164 1 97.88 45 ILE B CA 1
ATOM 2276 C C . ILE B 1 45 ? 4.184 -18.922 4.691 1 97.88 45 ILE B C 1
ATOM 2278 O O . ILE B 1 45 ? 3.121 -19.25 4.152 1 97.88 45 ILE B O 1
ATOM 2282 N N . LYS B 1 46 ? 5.109 -19.781 4.895 1 96.25 46 LYS B N 1
ATOM 2283 C CA . LYS B 1 46 ? 5.07 -21.156 4.43 1 96.25 46 LYS B CA 1
ATOM 2284 C C . LYS B 1 46 ? 3.877 -21.906 5.02 1 96.25 46 LYS B C 1
ATOM 2286 O O . LYS B 1 46 ? 3.258 -22.734 4.348 1 96.25 46 LYS B O 1
ATOM 2291 N N . GLU B 1 47 ? 3.588 -21.594 6.184 1 95.81 47 GLU B N 1
ATOM 2292 C CA . GLU B 1 47 ? 2.51 -22.281 6.875 1 95.81 47 GLU B CA 1
ATOM 2293 C C . GLU B 1 47 ? 1.169 -21.594 6.648 1 95.81 47 GLU B C 1
ATOM 2295 O O . GLU B 1 47 ? 0.156 -22.25 6.406 1 95.81 47 GLU B O 1
ATOM 2300 N N . GLN B 1 48 ? 1.184 -20.297 6.68 1 96.56 48 GLN B N 1
ATOM 2301 C CA . GLN B 1 48 ? -0.059 -19.547 6.707 1 96.56 48 GLN B CA 1
ATOM 2302 C C . GLN B 1 48 ? -0.626 -19.359 5.301 1 96.56 48 GLN B C 1
ATOM 2304 O O . GLN B 1 48 ? -1.845 -19.344 5.113 1 96.56 48 GLN B O 1
ATOM 2309 N N . MET B 1 49 ? 0.25 -19.312 4.285 1 97.44 49 MET B N 1
ATOM 2310 C CA . MET B 1 49 ? -0.217 -19.016 2.936 1 97.44 49 MET B CA 1
ATOM 2311 C C . MET B 1 49 ? -1.082 -20.141 2.396 1 97.44 49 MET B C 1
ATOM 2313 O O . MET B 1 49 ? -2.205 -19.922 1.947 1 97.44 49 MET B O 1
ATOM 2317 N N . PRO B 1 50 ? -0.633 -21.391 2.479 1 95.94 50 PRO B N 1
ATOM 2318 C CA . PRO B 1 50 ? -1.473 -22.484 1.996 1 95.94 50 PRO B CA 1
ATOM 2319 C C . PRO B 1 50 ? -2.771 -22.625 2.785 1 95.94 50 PRO B C 1
ATOM 2321 O O . PRO B 1 50 ? -3.811 -22.969 2.217 1 95.94 50 PRO B O 1
ATOM 2324 N N . LYS B 1 51 ? -2.783 -22.359 4.074 1 94.06 51 LYS B N 1
ATOM 2325 C CA . LYS B 1 51 ? -3.979 -22.422 4.906 1 94.06 51 LYS B CA 1
ATOM 2326 C C . LYS B 1 51 ? -4.973 -21.328 4.535 1 94.06 51 LYS B C 1
ATOM 2328 O O . LYS B 1 51 ? -6.184 -21.578 4.488 1 94.06 51 LYS B O 1
ATOM 2333 N N . TYR B 1 52 ? -4.434 -20.219 4.289 1 96.31 52 TYR B N 1
ATOM 2334 C CA . TYR B 1 52 ? -5.254 -19.062 3.939 1 96.31 52 TYR B CA 1
ATOM 2335 C C . TYR B 1 52 ? -5.965 -19.281 2.609 1 96.31 52 TYR B C 1
ATOM 2337 O O . TYR B 1 52 ? -7.156 -19 2.479 1 96.31 52 TYR B O 1
ATOM 2345 N N . LEU B 1 53 ? -5.32 -19.859 1.639 1 95.62 53 LEU B N 1
ATOM 2346 C CA . LEU B 1 53 ? -5.867 -20.031 0.295 1 95.62 53 LEU B CA 1
ATOM 2347 C C . LEU B 1 53 ? -6.629 -21.344 0.173 1 95.62 53 LEU B C 1
ATOM 2349 O O . LEU B 1 53 ? -7.379 -21.547 -0.783 1 95.62 53 LEU B O 1
ATOM 2353 N N . CYS B 1 54 ? -6.402 -22.188 1.066 1 92.12 54 CYS B N 1
ATOM 2354 C CA . CYS B 1 54 ? -7.016 -23.5 1.064 1 92.12 54 CYS B CA 1
ATOM 2355 C C . CYS B 1 54 ? -6.719 -24.25 -0.235 1 92.12 54 CYS B C 1
ATOM 2357 O O . CYS B 1 54 ? -7.621 -24.828 -0.846 1 92.12 54 CYS B O 1
ATOM 2359 N N . CYS B 1 55 ? -5.59 -24.094 -0.795 1 92.44 55 CYS B N 1
ATOM 2360 C CA . CYS B 1 55 ? -5.098 -24.812 -1.971 1 92.44 55 CYS B CA 1
ATOM 2361 C C . CYS B 1 55 ? -3.584 -24.969 -1.92 1 92.44 55 CYS B C 1
ATOM 2363 O O . CYS B 1 55 ? -2.926 -24.406 -1.042 1 92.44 55 CYS B O 1
ATOM 2365 N N . ALA B 1 56 ? -3.053 -25.812 -2.742 1 95.62 56 ALA B N 1
ATOM 2366 C CA . ALA B 1 56 ? -1.605 -26 -2.818 1 95.62 56 ALA B CA 1
ATOM 2367 C C . ALA B 1 56 ? -0.923 -24.75 -3.367 1 95.62 56 ALA B C 1
ATOM 2369 O O . ALA B 1 56 ? -1.432 -24.109 -4.293 1 95.62 56 ALA B O 1
ATOM 2370 N N . VAL B 1 57 ? 0.132 -24.438 -2.699 1 97.19 57 VAL B N 1
ATOM 2371 C CA . VAL B 1 57 ? 0.856 -23.234 -3.096 1 97.19 57 VAL B CA 1
ATOM 2372 C C . VAL B 1 57 ? 2.344 -23.547 -3.232 1 97.19 57 VAL B C 1
ATOM 2374 O O . VAL B 1 57 ? 2.871 -24.406 -2.521 1 97.19 57 VAL B O 1
ATOM 2377 N N . GLN B 1 58 ? 2.996 -22.938 -4.137 1 97.94 58 GLN B N 1
ATOM 2378 C CA . GLN B 1 58 ? 4.449 -22.938 -4.277 1 97.94 58 GLN B CA 1
ATOM 2379 C C . GLN B 1 58 ? 5.02 -21.531 -4.137 1 97.94 58 GLN B C 1
ATOM 2381 O O . GLN B 1 58 ? 4.688 -20.641 -4.922 1 97.94 58 GLN B O 1
ATOM 2386 N N . LEU B 1 59 ? 5.773 -21.375 -3.107 1 98.31 59 LEU B N 1
ATOM 2387 C CA . LEU B 1 59 ? 6.406 -20.078 -2.873 1 98.31 59 LEU B CA 1
ATOM 2388 C C . LEU B 1 59 ? 7.703 -19.953 -3.666 1 98.31 59 LEU B C 1
ATOM 2390 O O . LEU B 1 59 ? 8.547 -20.859 -3.627 1 98.31 59 LEU B O 1
ATOM 2394 N N . VAL B 1 60 ? 7.77 -18.859 -4.41 1 97.56 60 VAL B N 1
ATOM 2395 C CA . VAL B 1 60 ? 8.906 -18.688 -5.309 1 97.56 60 VAL B CA 1
ATOM 2396 C C . VAL B 1 60 ? 9.547 -17.312 -5.066 1 97.56 60 VAL B C 1
ATOM 2398 O O . VAL B 1 60 ? 8.859 -16.359 -4.695 1 97.56 60 VAL B O 1
ATOM 2401 N N . THR B 1 61 ? 10.812 -17.203 -5.148 1 97.25 61 THR B N 1
ATOM 2402 C CA . THR B 1 61 ? 11.57 -15.961 -5.148 1 97.25 61 THR B CA 1
ATOM 2403 C C . THR B 1 61 ? 12.617 -15.961 -6.258 1 97.25 61 THR B C 1
ATOM 2405 O O . THR B 1 61 ? 12.711 -16.922 -7.027 1 97.25 61 THR B O 1
ATOM 2408 N N . THR B 1 62 ? 13.266 -14.875 -6.512 1 95.44 62 THR B N 1
ATOM 2409 C CA . THR B 1 62 ? 14.258 -14.789 -7.582 1 95.44 62 THR B CA 1
ATOM 2410 C C . THR B 1 62 ? 15.641 -14.477 -7.016 1 95.44 62 THR B C 1
ATOM 2412 O O . THR B 1 62 ? 15.766 -14.055 -5.863 1 95.44 62 THR B O 1
ATOM 2415 N N . LYS B 1 63 ? 16.609 -14.688 -7.859 1 93.56 63 LYS B N 1
ATOM 2416 C CA . LYS B 1 63 ? 17.984 -14.391 -7.461 1 93.56 63 LYS B CA 1
ATOM 2417 C C . LYS B 1 63 ? 18.172 -12.891 -7.219 1 93.56 63 LYS B C 1
ATOM 2419 O O . LYS B 1 63 ? 18.922 -12.492 -6.336 1 93.56 63 LYS B O 1
ATOM 2424 N N . CYS B 1 64 ? 17.469 -12.125 -7.984 1 95.56 64 CYS B N 1
ATOM 2425 C CA . CYS B 1 64 ? 17.578 -10.672 -7.84 1 95.56 64 CYS B CA 1
ATOM 2426 C C . CYS B 1 64 ? 17.016 -10.211 -6.496 1 95.56 64 CYS B C 1
ATOM 2428 O O . CYS B 1 64 ? 17.578 -9.312 -5.863 1 95.56 64 CYS B O 1
ATOM 2430 N N . VAL B 1 65 ? 15.961 -10.828 -6.043 1 95.56 65 VAL B N 1
ATOM 2431 C CA . VAL B 1 65 ? 15.383 -10.516 -4.746 1 95.56 65 VAL B CA 1
ATOM 2432 C C . VAL B 1 65 ? 16.344 -10.906 -3.633 1 95.56 65 VAL B C 1
ATOM 2434 O O . VAL B 1 65 ? 16.594 -10.133 -2.705 1 95.56 65 VAL B O 1
ATOM 2437 N N . LEU B 1 66 ? 16.922 -12.055 -3.766 1 95.44 66 LEU B N 1
ATOM 2438 C CA . LEU B 1 66 ? 17.859 -12.547 -2.766 1 95.44 66 LEU B CA 1
ATOM 2439 C C . LEU B 1 66 ? 19.109 -11.664 -2.713 1 95.44 66 LEU B C 1
ATOM 2441 O O . LEU B 1 66 ? 19.641 -11.398 -1.633 1 95.44 66 LEU B O 1
ATOM 2445 N N . ALA B 1 67 ? 19.531 -11.242 -3.877 1 94.06 67 ALA B N 1
ATOM 2446 C CA . ALA B 1 67 ? 20.703 -10.375 -3.943 1 94.06 67 ALA B CA 1
ATOM 2447 C C . ALA B 1 67 ? 20.453 -9.062 -3.209 1 94.06 67 ALA B C 1
ATOM 2449 O O . ALA B 1 67 ? 21.328 -8.57 -2.48 1 94.06 67 ALA B O 1
ATOM 2450 N N . GLU B 1 68 ? 19.25 -8.508 -3.406 1 93.44 68 GLU B N 1
ATOM 2451 C CA . GLU B 1 68 ? 18.891 -7.27 -2.727 1 93.44 68 GLU B CA 1
ATOM 2452 C C . GLU B 1 68 ? 18.844 -7.461 -1.214 1 93.44 68 GLU B C 1
ATOM 2454 O O . GLU B 1 68 ? 19.359 -6.633 -0.459 1 93.44 68 GLU B O 1
ATOM 2459 N N . LEU B 1 69 ? 18.312 -8.539 -0.771 1 94.69 69 LEU B N 1
ATOM 2460 C CA . LEU B 1 69 ? 18.141 -8.812 0.65 1 94.69 69 LEU B CA 1
ATOM 2461 C C . LEU B 1 69 ? 19.5 -9.078 1.317 1 94.69 69 LEU B C 1
ATOM 2463 O O . LEU B 1 69 ? 19.672 -8.789 2.502 1 94.69 69 LEU B O 1
ATOM 2467 N N . SER B 1 70 ? 20.438 -9.547 0.579 1 93.81 70 SER B N 1
ATOM 2468 C CA . SER B 1 70 ? 21.75 -9.891 1.12 1 93.81 70 SER B CA 1
ATOM 2469 C C . SER B 1 70 ? 22.656 -8.664 1.214 1 93.81 70 SER B C 1
ATOM 2471 O O . SER B 1 70 ? 23.688 -8.703 1.88 1 93.81 70 SER B O 1
ATOM 2473 N N . SER B 1 71 ? 22.25 -7.637 0.584 1 89.62 71 SER B N 1
ATOM 2474 C CA . SER B 1 71 ? 23.109 -6.461 0.479 1 89.62 71 SER B CA 1
ATOM 2475 C C . SER B 1 71 ? 23.141 -5.684 1.79 1 89.62 71 SER B C 1
ATOM 2477 O O . SER B 1 71 ? 24.047 -4.871 2.012 1 89.62 71 SER B O 1
ATOM 2479 N N . HIS B 1 72 ? 22.172 -5.879 2.639 1 85.69 72 HIS B N 1
ATOM 2480 C CA . HIS B 1 72 ? 22.078 -5.109 3.875 1 85.69 72 HIS B CA 1
ATOM 2481 C C . HIS B 1 72 ? 21.859 -6.023 5.078 1 85.69 72 HIS B C 1
ATOM 2483 O O . HIS B 1 72 ? 20.969 -6.875 5.062 1 85.69 72 HIS B O 1
ATOM 2489 N N . ALA B 1 73 ? 22.609 -5.754 6.074 1 84.88 73 ALA B N 1
ATOM 2490 C CA . ALA B 1 73 ? 22.531 -6.574 7.277 1 84.88 73 ALA B CA 1
ATOM 2491 C C . ALA B 1 73 ? 21.156 -6.453 7.941 1 84.88 73 ALA B C 1
ATOM 2493 O O . ALA B 1 73 ? 20.672 -7.41 8.547 1 84.88 73 ALA B O 1
ATOM 2494 N N . ALA B 1 74 ? 20.578 -5.328 7.793 1 83.56 74 ALA B N 1
ATOM 2495 C CA . ALA B 1 74 ? 19.281 -5.09 8.422 1 83.56 74 ALA B CA 1
ATOM 2496 C C . ALA B 1 74 ? 18.203 -5.969 7.793 1 83.56 74 ALA B C 1
ATOM 2498 O O . ALA B 1 74 ? 17.125 -6.164 8.375 1 83.56 74 ALA B O 1
ATOM 2499 N N . LEU B 1 75 ? 18.547 -6.566 6.672 1 91.81 75 LEU B N 1
ATOM 2500 C CA . LEU B 1 75 ? 17.562 -7.355 5.938 1 91.81 75 LEU B CA 1
ATOM 2501 C C . LEU B 1 75 ? 17.828 -8.844 6.109 1 91.81 75 LEU B C 1
ATOM 2503 O O . LEU B 1 75 ? 17.266 -9.672 5.379 1 91.81 75 LEU B O 1
ATOM 2507 N N . HIS B 1 76 ? 18.656 -9.219 7.086 1 93.81 76 HIS B N 1
ATOM 2508 C CA . HIS B 1 76 ? 19.062 -10.602 7.266 1 93.81 76 HIS B CA 1
ATOM 2509 C C . HIS B 1 76 ? 17.875 -11.5 7.582 1 93.81 76 HIS B C 1
ATOM 2511 O O . HIS B 1 76 ? 17.766 -12.609 7.055 1 93.81 76 HIS B O 1
ATOM 2517 N N . GLY B 1 77 ? 17.047 -11.023 8.484 1 95 77 GLY B N 1
ATOM 2518 C CA . GLY B 1 77 ? 15.859 -11.805 8.805 1 95 77 GLY B CA 1
ATOM 2519 C C . GLY B 1 77 ? 14.992 -12.094 7.598 1 95 77 GLY B C 1
ATOM 2520 O O . GLY B 1 77 ? 14.602 -13.242 7.367 1 95 77 GLY B O 1
ATOM 2521 N N . ALA B 1 78 ? 14.695 -11.102 6.797 1 96.81 78 ALA B N 1
ATOM 2522 C CA . ALA B 1 78 ? 13.906 -11.258 5.578 1 96.81 78 ALA B CA 1
ATOM 2523 C C . ALA B 1 78 ? 14.617 -12.164 4.574 1 96.81 78 ALA B C 1
ATOM 2525 O O . ALA B 1 78 ? 13.969 -12.953 3.885 1 96.81 78 ALA B O 1
ATOM 2526 N N . ASN B 1 79 ? 15.906 -12.031 4.555 1 97.19 79 ASN B N 1
ATOM 2527 C CA . ASN B 1 79 ? 16.688 -12.875 3.664 1 97.19 79 ASN B CA 1
ATOM 2528 C C . ASN B 1 79 ? 16.578 -14.352 4.043 1 97.19 79 ASN B C 1
ATOM 2530 O O . ASN B 1 79 ? 16.484 -15.211 3.172 1 97.19 79 ASN B O 1
ATOM 2534 N N . ALA B 1 80 ? 16.594 -14.594 5.305 1 97 80 ALA B N 1
ATOM 2535 C CA . ALA B 1 80 ? 16.484 -15.961 5.793 1 97 80 ALA B CA 1
ATOM 2536 C C . ALA B 1 80 ? 15.141 -16.578 5.391 1 97 80 ALA B C 1
ATOM 2538 O O . ALA B 1 80 ? 15.078 -17.75 5.027 1 97 80 ALA B O 1
ATOM 2539 N N . ILE B 1 81 ? 14.133 -15.797 5.395 1 97.25 81 ILE B N 1
ATOM 2540 C CA . ILE B 1 81 ? 12.805 -16.266 5.012 1 97.25 81 ILE B CA 1
ATOM 2541 C C . ILE B 1 81 ? 12.766 -16.547 3.514 1 97.25 81 ILE B C 1
ATOM 2543 O O . ILE B 1 81 ? 12.32 -17.609 3.09 1 97.25 81 ILE B O 1
ATOM 2547 N N . ALA B 1 82 ? 13.273 -15.617 2.721 1 97.5 82 ALA B N 1
ATOM 2548 C CA . ALA B 1 82 ? 13.234 -15.734 1.265 1 97.5 82 ALA B CA 1
ATOM 2549 C C . ALA B 1 82 ? 14.031 -16.938 0.79 1 97.5 82 ALA B C 1
ATOM 2551 O O . ALA B 1 82 ? 13.672 -17.578 -0.2 1 97.5 82 ALA B O 1
ATOM 2552 N N . LYS B 1 83 ? 15 -17.281 1.501 1 96.44 83 LYS B N 1
ATOM 2553 C CA . LYS B 1 83 ? 15.883 -18.391 1.127 1 96.44 83 LYS B CA 1
ATOM 2554 C C . LYS B 1 83 ? 15.188 -19.734 1.311 1 96.44 83 LYS B C 1
ATOM 2556 O O . LYS B 1 83 ? 15.641 -20.75 0.779 1 96.44 83 LYS B O 1
ATOM 2561 N N . CYS B 1 84 ? 14.125 -19.734 2.039 1 96.38 84 CYS B N 1
ATOM 2562 C CA . CYS B 1 84 ? 13.375 -20.969 2.252 1 96.38 84 CYS B CA 1
ATOM 2563 C C . CYS B 1 84 ? 12.484 -21.281 1.055 1 96.38 84 CYS B C 1
ATOM 2565 O O . CYS B 1 84 ? 11.93 -22.375 0.952 1 96.38 84 CYS B O 1
ATOM 2567 N N . PHE B 1 85 ? 12.398 -20.391 0.179 1 97.56 85 PHE B N 1
ATOM 2568 C CA . PHE B 1 85 ? 11.523 -20.578 -0.97 1 97.56 85 PHE B CA 1
ATOM 2569 C C . PHE B 1 85 ? 12.305 -21.047 -2.184 1 97.56 85 PHE B C 1
ATOM 2571 O O . PHE B 1 85 ? 13.539 -20.984 -2.205 1 97.56 85 PHE B O 1
ATOM 2578 N N . LYS B 1 86 ? 11.531 -21.594 -3.096 1 96.75 86 LYS B N 1
ATOM 2579 C CA . LYS B 1 86 ? 12.156 -21.969 -4.359 1 96.75 86 LYS B CA 1
ATOM 2580 C C . LYS B 1 86 ? 12.719 -20.75 -5.082 1 96.75 86 LYS B C 1
ATOM 2582 O O . LYS B 1 86 ? 12.016 -19.75 -5.25 1 96.75 86 LYS B O 1
ATOM 2587 N N . THR B 1 87 ? 13.945 -20.828 -5.488 1 95.38 87 THR B N 1
ATOM 2588 C CA . THR B 1 87 ? 14.578 -19.719 -6.172 1 95.38 87 THR B CA 1
ATOM 2589 C C . THR B 1 87 ? 14.531 -19.906 -7.684 1 95.38 87 THR B C 1
ATOM 2591 O O . THR B 1 87 ? 14.93 -20.953 -8.195 1 95.38 87 THR B O 1
ATOM 2594 N N . HIS B 1 88 ? 13.977 -18.922 -8.312 1 89.62 88 HIS B N 1
ATOM 2595 C CA . HIS B 1 88 ? 13.945 -18.953 -9.766 1 89.62 88 HIS B CA 1
ATOM 2596 C C . HIS B 1 88 ? 15.133 -18.203 -10.359 1 89.62 88 HIS B C 1
ATOM 2598 O O . HIS B 1 88 ? 15.523 -17.156 -9.852 1 89.62 88 HIS B O 1
ATOM 2604 N N . ASN B 1 89 ? 15.742 -18.812 -11.391 1 84.31 89 ASN B N 1
ATOM 2605 C CA . ASN B 1 89 ? 16.859 -18.172 -12.086 1 84.31 89 ASN B CA 1
ATOM 2606 C C . ASN B 1 89 ? 16.359 -17.188 -13.141 1 84.31 89 ASN B C 1
ATOM 2608 O O . ASN B 1 89 ? 15.836 -17.594 -14.18 1 84.31 89 ASN B O 1
ATOM 2612 N N . CYS B 1 90 ? 16.391 -15.961 -12.766 1 82 90 CYS B N 1
ATOM 2613 C CA . CYS B 1 90 ? 15.969 -14.953 -13.734 1 82 90 CYS B CA 1
ATOM 2614 C C . CYS B 1 90 ? 17.047 -14.742 -14.797 1 82 90 CYS B C 1
ATOM 2616 O O . CYS B 1 90 ? 18.219 -14.992 -14.555 1 82 90 CYS B O 1
ATOM 2618 N N . SER B 1 91 ? 16.781 -14.586 -16 1 79.5 91 SER B N 1
ATOM 2619 C CA . SER B 1 91 ? 17.656 -14.539 -17.172 1 79.5 91 SER B CA 1
ATOM 2620 C C . SER B 1 91 ? 18.469 -13.25 -17.203 1 79.5 91 SER B C 1
ATOM 2622 O O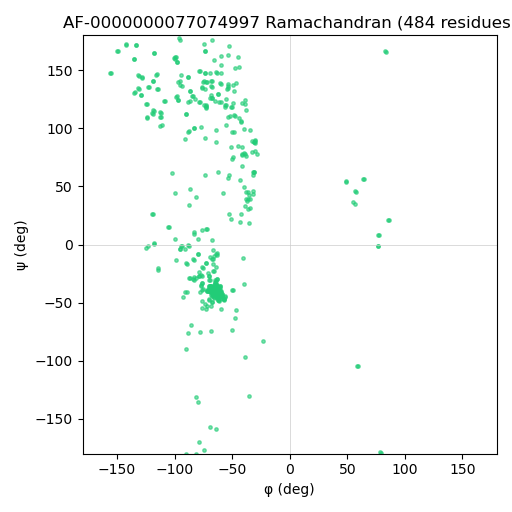 . SER B 1 91 ? 19.172 -12.984 -18.172 1 79.5 91 SER B O 1
ATOM 2624 N N . HIS B 1 92 ? 18.5 -12.555 -16.156 1 83.75 92 HIS B N 1
ATOM 2625 C CA . HIS B 1 92 ? 19.188 -11.281 -16.203 1 83.75 92 HIS B CA 1
ATOM 2626 C C . HIS B 1 92 ? 20.688 -11.453 -15.914 1 83.75 92 HIS B C 1
ATOM 2628 O O . HIS B 1 92 ? 21.062 -12.273 -15.078 1 83.75 92 HIS B O 1
ATOM 2634 N N . SER B 1 93 ? 21.531 -10.898 -16.688 1 80.94 93 SER B N 1
ATOM 2635 C CA . SER B 1 93 ? 22.969 -11.008 -16.531 1 80.94 93 SER B CA 1
ATOM 2636 C C . SER B 1 93 ? 23.453 -10.273 -15.281 1 80.94 93 SER B C 1
ATOM 2638 O O . SER B 1 93 ? 24.406 -10.688 -14.633 1 80.94 93 SER B O 1
ATOM 2640 N N . THR B 1 94 ? 22.844 -9.18 -15.047 1 86.44 94 THR B N 1
ATOM 2641 C CA . THR B 1 94 ? 23.141 -8.383 -13.859 1 86.44 94 THR B CA 1
ATOM 2642 C C . THR B 1 94 ? 21.922 -8.312 -12.938 1 86.44 94 THR B C 1
ATOM 2644 O O . THR B 1 94 ? 20.781 -8.461 -13.391 1 86.44 94 THR B O 1
ATOM 2647 N N . PHE B 1 95 ? 22.281 -8.289 -11.711 1 88.81 95 PHE B N 1
ATOM 2648 C CA . PHE B 1 95 ? 21.188 -8.164 -10.75 1 88.81 95 PHE B CA 1
ATOM 2649 C C . PHE B 1 95 ? 20.406 -6.875 -10.984 1 88.81 95 PHE B C 1
ATOM 2651 O O . PHE B 1 95 ? 21 -5.793 -11.086 1 88.81 95 PHE B O 1
ATOM 2658 N N . LEU B 1 96 ? 19.141 -7.062 -11.203 1 91.25 96 LEU B N 1
ATOM 2659 C CA . LEU B 1 96 ? 18.219 -5.941 -11.359 1 91.25 96 LEU B CA 1
ATOM 2660 C C . LEU B 1 96 ? 17.484 -5.652 -10.055 1 91.25 96 LEU B C 1
ATOM 2662 O O . LEU B 1 96 ? 17.375 -6.527 -9.195 1 91.25 96 LEU B O 1
ATOM 2666 N N . PRO B 1 97 ? 17.016 -4.359 -9.992 1 92.69 97 PRO B N 1
ATOM 2667 C CA . PRO B 1 97 ? 16.062 -4.141 -8.906 1 92.69 97 PRO B CA 1
ATOM 2668 C C . PRO B 1 97 ? 14.898 -5.125 -8.93 1 92.69 97 PRO B C 1
ATOM 2670 O O . PRO B 1 97 ? 14.406 -5.477 -10.008 1 92.69 97 PRO B O 1
ATOM 2673 N N . PRO B 1 98 ? 14.578 -5.602 -7.797 1 93.69 98 PRO B N 1
ATOM 2674 C CA . PRO B 1 98 ? 13.555 -6.648 -7.723 1 93.69 98 PRO B CA 1
ATOM 2675 C C . PRO B 1 98 ? 12.297 -6.305 -8.508 1 93.69 98 PRO B C 1
ATOM 2677 O O . PRO B 1 98 ? 11.703 -7.176 -9.148 1 93.69 98 PRO B O 1
ATOM 2680 N N . ALA B 1 99 ? 11.852 -5.059 -8.492 1 93.94 99 ALA B N 1
ATOM 2681 C CA . ALA B 1 99 ? 10.641 -4.664 -9.219 1 93.94 99 ALA B CA 1
ATOM 2682 C C . ALA B 1 99 ? 10.789 -4.93 -10.711 1 93.94 99 ALA B C 1
ATOM 2684 O O . ALA B 1 99 ? 9.883 -5.465 -11.344 1 93.94 99 ALA B O 1
ATOM 2685 N N . ASP B 1 100 ? 11.898 -4.594 -11.258 1 93.75 100 ASP B N 1
ATOM 2686 C CA . ASP B 1 100 ? 12.164 -4.805 -12.68 1 93.75 100 ASP B CA 1
ATOM 2687 C C . ASP B 1 100 ? 12.32 -6.289 -12.992 1 93.75 100 ASP B C 1
ATOM 2689 O O . ASP B 1 100 ? 11.859 -6.758 -14.039 1 93.75 100 ASP B O 1
ATOM 2693 N N . CYS B 1 101 ? 12.93 -6.957 -12.102 1 95.69 101 CYS B N 1
ATOM 2694 C CA . CYS B 1 101 ? 13.102 -8.398 -12.25 1 95.69 101 CYS B CA 1
ATOM 2695 C C . CYS B 1 101 ? 11.758 -9.109 -12.305 1 95.69 101 CYS B C 1
ATOM 2697 O O . CYS B 1 101 ? 11.5 -9.883 -13.234 1 95.69 101 CYS B O 1
ATOM 2699 N N . LEU B 1 102 ? 10.891 -8.781 -11.383 1 95.12 102 LEU B N 1
ATOM 2700 C CA . LEU B 1 102 ? 9.586 -9.43 -11.297 1 95.12 102 LEU B CA 1
ATOM 2701 C C . LEU B 1 102 ? 8.734 -9.094 -12.516 1 95.12 102 LEU B C 1
ATOM 2703 O O . LEU B 1 102 ? 8.023 -9.961 -13.039 1 95.12 102 LEU B O 1
ATOM 2707 N N . ASP B 1 103 ? 8.844 -7.863 -12.875 1 94 103 ASP B N 1
ATOM 2708 C CA . ASP B 1 103 ? 8.086 -7.445 -14.055 1 94 103 ASP B CA 1
ATOM 2709 C C . ASP B 1 103 ? 8.508 -8.234 -15.289 1 94 103 ASP B C 1
ATOM 2711 O O . ASP B 1 103 ? 7.668 -8.68 -16.062 1 94 103 ASP B O 1
ATOM 2715 N N . SER B 1 104 ? 9.828 -8.398 -15.43 1 91.31 104 SER B N 1
ATOM 2716 C CA . SER B 1 104 ? 10.359 -9.148 -16.562 1 91.31 104 SER B CA 1
ATOM 2717 C C . SER B 1 104 ? 10.039 -10.633 -16.438 1 91.31 104 SER B C 1
ATOM 2719 O O . SER B 1 104 ? 9.734 -11.289 -17.438 1 91.31 104 SER B O 1
ATOM 2721 N N . PHE B 1 105 ? 10.055 -11.086 -15.258 1 91.31 105 PHE B N 1
ATOM 2722 C CA . PHE B 1 105 ? 9.852 -12.492 -14.969 1 91.31 105 PHE B CA 1
ATOM 2723 C C . PHE B 1 105 ? 8.414 -12.906 -15.273 1 91.31 105 PHE B C 1
ATOM 2725 O O . PHE B 1 105 ? 8.18 -13.969 -15.844 1 91.31 105 PHE B O 1
ATOM 2732 N N . ILE B 1 106 ? 7.434 -12.172 -14.93 1 93.62 106 ILE B N 1
ATOM 2733 C CA . ILE B 1 106 ? 6.02 -12.469 -15.109 1 93.62 106 ILE B CA 1
ATOM 2734 C C . ILE B 1 106 ? 5.621 -12.242 -16.562 1 93.62 106 ILE B C 1
ATOM 2736 O O . ILE B 1 106 ? 4.773 -12.953 -17.109 1 93.62 106 ILE B O 1
ATOM 2740 N N . GLY B 1 107 ? 6.203 -11.273 -17.156 1 90 107 GLY B N 1
ATOM 2741 C CA . GLY B 1 107 ? 5.895 -10.984 -18.547 1 90 107 GLY B CA 1
ATOM 2742 C C . GLY B 1 107 ? 4.594 -10.227 -18.719 1 90 107 GLY B C 1
ATOM 2743 O O . GLY B 1 107 ? 3.859 -10.008 -17.75 1 90 107 GLY B O 1
ATOM 2744 N N . PRO B 1 108 ? 4.203 -9.922 -19.938 1 90 108 PRO B N 1
ATOM 2745 C CA . PRO B 1 108 ? 3.039 -9.086 -20.219 1 90 108 PRO B CA 1
ATOM 2746 C C . PRO B 1 108 ? 1.717 -9.828 -20.031 1 90 108 PRO B C 1
ATOM 2748 O O . PRO B 1 108 ? 0.712 -9.219 -19.656 1 90 108 PRO B O 1
ATOM 2751 N N . THR B 1 109 ? 1.661 -11.109 -20.172 1 89.75 109 THR B N 1
ATOM 2752 C CA . THR B 1 109 ? 0.389 -11.82 -20.156 1 89.75 109 THR B CA 1
ATOM 2753 C C . THR B 1 109 ? 0.343 -12.812 -18.984 1 89.75 109 THR B C 1
ATOM 2755 O O . THR B 1 109 ? -0.682 -13.453 -18.75 1 89.75 109 THR B O 1
ATOM 2758 N N . ASN B 1 110 ? 1.365 -12.883 -18.203 1 94.31 110 ASN B N 1
ATOM 2759 C CA . ASN B 1 110 ? 1.438 -13.844 -17.109 1 94.31 110 ASN B CA 1
ATOM 2760 C C . ASN B 1 110 ? 1.085 -15.25 -17.562 1 94.31 110 ASN B C 1
ATOM 2762 O O . ASN B 1 110 ? 0.221 -15.906 -16.984 1 94.31 110 ASN B O 1
ATOM 2766 N N . SER B 1 111 ? 1.752 -15.742 -18.594 1 92.44 111 SER B N 1
ATOM 2767 C CA . SER B 1 111 ? 1.465 -17.031 -19.234 1 92.44 111 SER B CA 1
ATOM 2768 C C . SER B 1 111 ? 1.751 -18.188 -18.281 1 92.44 111 SER B C 1
ATOM 2770 O O . SER B 1 111 ? 1.144 -19.25 -18.391 1 92.44 111 SER B O 1
ATOM 2772 N N . LYS B 1 112 ? 2.594 -17.984 -17.281 1 93.38 112 LYS B N 1
ATOM 2773 C CA . LYS B 1 112 ? 2.975 -19.031 -16.359 1 93.38 112 LYS B CA 1
ATOM 2774 C C . LYS B 1 112 ? 2.104 -19.016 -15.102 1 93.38 112 LYS B C 1
ATOM 2776 O O . LYS B 1 112 ? 2.289 -19.812 -14.195 1 93.38 112 LYS B O 1
ATOM 2781 N N . HIS B 1 113 ? 1.158 -18.047 -15.016 1 96.69 113 HIS B N 1
ATOM 2782 C CA . HIS B 1 113 ? 0.153 -17.953 -13.969 1 96.69 113 HIS B CA 1
ATOM 2783 C C . HIS B 1 113 ? 0.8 -17.719 -12.602 1 96.69 113 HIS B C 1
ATOM 2785 O O . HIS B 1 113 ? 0.53 -18.453 -11.648 1 96.69 113 HIS B O 1
ATOM 2791 N N . TYR B 1 114 ? 1.553 -16.703 -12.531 1 97.12 114 TYR B N 1
ATOM 2792 C CA . TYR B 1 114 ? 2.188 -16.312 -11.273 1 97.12 114 TYR B CA 1
ATOM 2793 C C . TYR B 1 114 ? 1.276 -15.391 -10.469 1 97.12 114 TYR B C 1
ATOM 2795 O O . TYR B 1 114 ? 0.551 -14.57 -11.039 1 97.12 114 TYR B O 1
ATOM 2803 N N . CYS B 1 115 ? 1.329 -15.562 -9.18 1 98.12 115 CYS B N 1
ATOM 2804 C CA . CYS B 1 115 ? 0.833 -14.586 -8.227 1 98.12 115 CYS B CA 1
ATOM 2805 C C . CYS B 1 115 ? 1.976 -13.75 -7.656 1 98.12 115 CYS B C 1
ATOM 2807 O O . CYS B 1 115 ? 3.133 -14.172 -7.691 1 98.12 115 CYS B O 1
ATOM 2809 N N . VAL B 1 116 ? 1.618 -12.625 -7.137 1 98.38 116 VAL B N 1
ATOM 2810 C CA . VAL B 1 116 ? 2.686 -11.766 -6.625 1 98.38 116 VAL B CA 1
ATOM 2811 C C . VAL B 1 116 ? 2.355 -11.328 -5.199 1 98.38 116 VAL B C 1
ATOM 2813 O O . VAL B 1 116 ? 1.239 -10.883 -4.922 1 98.38 116 VAL B O 1
ATOM 2816 N N . ALA B 1 117 ? 3.275 -11.508 -4.305 1 98.62 117 ALA B N 1
ATOM 2817 C CA . ALA B 1 117 ? 3.201 -11.031 -2.924 1 98.62 117 ALA B CA 1
ATOM 2818 C C . ALA B 1 117 ? 4.23 -9.93 -2.666 1 98.62 117 ALA B C 1
ATOM 2820 O O . ALA B 1 117 ? 5.438 -10.195 -2.645 1 98.62 117 ALA B O 1
ATOM 2821 N N . THR B 1 118 ? 3.801 -8.672 -2.484 1 98.06 118 THR B N 1
ATOM 2822 C CA . THR B 1 118 ? 4.707 -7.539 -2.34 1 98.06 118 THR B CA 1
ATOM 2823 C C . THR B 1 118 ? 4.035 -6.406 -1.574 1 98.06 118 THR B C 1
ATOM 2825 O O . THR B 1 118 ? 2.812 -6.254 -1.623 1 98.06 118 THR B O 1
ATOM 2828 N N . GLN B 1 119 ? 4.801 -5.672 -0.834 1 96.62 119 GLN B N 1
ATOM 2829 C CA . GLN B 1 119 ? 4.324 -4.477 -0.147 1 96.62 119 GLN B CA 1
ATOM 2830 C C . GLN B 1 119 ? 4.609 -3.219 -0.963 1 96.62 119 GLN B C 1
ATOM 2832 O O . GLN B 1 119 ? 4.215 -2.117 -0.576 1 96.62 119 GLN B O 1
ATOM 2837 N N . ASP B 1 120 ? 5.305 -3.41 -2.098 1 93.75 120 ASP B N 1
ATOM 2838 C CA . ASP B 1 120 ? 5.707 -2.275 -2.92 1 93.75 120 ASP B CA 1
ATOM 2839 C C . ASP B 1 120 ? 4.508 -1.675 -3.652 1 93.75 120 ASP B C 1
ATOM 2841 O O . ASP B 1 120 ? 3.922 -2.318 -4.527 1 93.75 120 ASP B O 1
ATOM 2845 N N . CYS B 1 121 ? 4.238 -0.406 -3.344 1 93.62 121 CYS B N 1
ATOM 2846 C CA . CYS B 1 121 ? 3.062 0.266 -3.889 1 93.62 121 CYS B CA 1
ATOM 2847 C C . CYS B 1 121 ? 3.156 0.387 -5.406 1 93.62 121 CYS B C 1
ATOM 2849 O O . CYS B 1 121 ? 2.166 0.193 -6.109 1 93.62 121 CYS B O 1
ATOM 2851 N N . ASP B 1 122 ? 4.309 0.708 -5.926 1 94.25 122 ASP B N 1
ATOM 2852 C CA . ASP B 1 122 ? 4.484 0.893 -7.363 1 94.25 122 ASP B CA 1
ATOM 2853 C C . ASP B 1 122 ? 4.273 -0.419 -8.117 1 94.25 122 ASP B C 1
ATOM 2855 O O . ASP B 1 122 ? 3.58 -0.451 -9.133 1 94.25 122 ASP B O 1
ATOM 2859 N N . LEU B 1 123 ? 4.859 -1.397 -7.574 1 95.31 123 LEU B N 1
ATOM 2860 C CA . LEU B 1 123 ? 4.773 -2.707 -8.211 1 95.31 123 LEU B CA 1
ATOM 2861 C C . LEU B 1 123 ? 3.346 -3.24 -8.164 1 95.31 123 LEU B C 1
ATOM 2863 O O . LEU B 1 123 ? 2.854 -3.799 -9.148 1 95.31 123 LEU B O 1
ATOM 2867 N N . ARG B 1 124 ? 2.697 -3.084 -7.059 1 95.62 124 ARG B N 1
ATOM 2868 C CA . ARG B 1 124 ? 1.312 -3.514 -6.91 1 95.62 124 ARG B CA 1
ATOM 2869 C C . ARG B 1 124 ? 0.407 -2.801 -7.914 1 95.62 124 ARG B C 1
ATOM 2871 O O . ARG B 1 124 ? -0.395 -3.439 -8.594 1 95.62 124 ARG B O 1
ATOM 2878 N N . HIS B 1 125 ? 0.606 -1.519 -8.008 1 95 125 HIS B N 1
ATOM 2879 C CA . HIS B 1 125 ? -0.204 -0.741 -8.938 1 95 125 HIS B CA 1
ATOM 2880 C C . HIS B 1 125 ? 0.037 -1.18 -10.383 1 95 125 HIS B C 1
ATOM 2882 O O . HIS B 1 125 ? -0.901 -1.251 -11.18 1 95 125 HIS B O 1
ATOM 2888 N N . LYS B 1 126 ? 1.229 -1.392 -10.703 1 95.88 126 LYS B N 1
ATOM 2889 C CA . LYS B 1 126 ? 1.586 -1.832 -12.047 1 95.88 126 LYS B CA 1
ATOM 2890 C C . LYS B 1 126 ? 0.85 -3.115 -12.422 1 95.88 126 LYS B C 1
ATOM 2892 O O . LYS B 1 126 ? 0.272 -3.215 -13.508 1 95.88 126 LYS B O 1
ATOM 2897 N N . PHE B 1 127 ? 0.835 -4.012 -11.516 1 96.81 127 PHE B N 1
ATOM 2898 C CA . PHE B 1 127 ? 0.222 -5.305 -11.797 1 96.81 127 PHE B CA 1
ATOM 2899 C C . PHE B 1 127 ? -1.296 -5.215 -11.703 1 96.81 127 PHE B C 1
ATOM 2901 O O . PHE B 1 127 ? -2.01 -5.984 -12.344 1 96.81 127 PHE B O 1
ATOM 2908 N N . GLN B 1 128 ? -1.78 -4.289 -10.906 1 96.25 128 GLN B N 1
ATOM 2909 C CA . GLN B 1 128 ? -3.217 -4.035 -10.883 1 96.25 128 GLN B CA 1
ATOM 2910 C C . GLN B 1 128 ? -3.709 -3.521 -12.234 1 96.25 128 GLN B C 1
ATOM 2912 O O . GLN B 1 128 ? -4.777 -3.916 -12.695 1 96.25 128 GLN B O 1
ATOM 2917 N N . GLU B 1 129 ? -2.938 -2.666 -12.773 1 94.5 129 GLU B N 1
ATOM 2918 C CA . GLU B 1 129 ? -3.289 -2.086 -14.07 1 94.5 129 GLU B CA 1
ATOM 2919 C C . GLU B 1 129 ? -3.201 -3.125 -15.18 1 94.5 129 GLU B C 1
ATOM 2921 O O . GLU B 1 129 ? -3.998 -3.104 -16.125 1 94.5 129 GLU B O 1
ATOM 2926 N N . ARG B 1 130 ? -2.234 -3.926 -15.125 1 94.88 130 ARG B N 1
ATOM 2927 C CA . ARG B 1 130 ? -2.057 -4.973 -16.125 1 94.88 130 ARG B CA 1
ATOM 2928 C C . ARG B 1 130 ? -3.197 -5.984 -16.078 1 94.88 130 ARG B C 1
ATOM 2930 O O . ARG B 1 130 ? -3.701 -6.414 -17.109 1 94.88 130 ARG B O 1
ATOM 2937 N N . GLY B 1 131 ? -3.566 -6.375 -14.82 1 95.19 131 GLY B N 1
ATOM 2938 C CA . GLY B 1 131 ? -4.652 -7.324 -14.625 1 95.19 131 GLY B CA 1
ATOM 2939 C C . GLY B 1 131 ? -4.215 -8.773 -14.766 1 95.19 131 GLY B C 1
ATOM 2940 O O . GLY B 1 131 ? -3.109 -9.047 -15.234 1 95.19 131 GLY B O 1
ATOM 2941 N N . GLY B 1 132 ? -5.051 -9.695 -14.32 1 95.19 132 GLY B N 1
ATOM 2942 C CA . GLY B 1 132 ? -4.824 -11.125 -14.484 1 95.19 132 GLY B CA 1
ATOM 2943 C C . GLY B 1 132 ? -3.809 -11.68 -13.508 1 95.19 132 GLY B C 1
ATOM 2944 O O . GLY B 1 132 ? -3.359 -12.82 -13.656 1 95.19 132 GLY B O 1
ATOM 2945 N N . ILE B 1 133 ? -3.404 -10.875 -12.57 1 97.56 133 ILE B N 1
ATOM 2946 C CA . ILE B 1 133 ? -2.383 -11.289 -11.617 1 97.56 133 ILE B CA 1
ATOM 2947 C C . ILE B 1 133 ? -2.92 -11.141 -10.195 1 97.56 133 ILE B C 1
ATOM 2949 O O . ILE B 1 133 ? -3.148 -10.031 -9.719 1 97.56 133 ILE B O 1
ATOM 2953 N N . PRO B 1 134 ? -3.174 -12.273 -9.531 1 97.94 134 PRO B N 1
ATOM 2954 C CA . PRO B 1 134 ? -3.549 -12.148 -8.117 1 97.94 134 PRO B CA 1
ATOM 2955 C C . PRO B 1 134 ? -2.463 -11.484 -7.273 1 97.94 134 PRO B C 1
ATOM 2957 O O . PRO B 1 134 ? -1.279 -11.805 -7.422 1 97.94 134 PRO B O 1
ATOM 2960 N N . LEU B 1 135 ? -2.846 -10.625 -6.379 1 98.19 135 LEU B N 1
ATOM 2961 C CA . LEU B 1 135 ? -1.892 -9.844 -5.598 1 98.19 135 LEU B CA 1
ATOM 2962 C C . LEU B 1 135 ? -2.104 -10.07 -4.102 1 98.19 135 LEU B C 1
ATOM 2964 O O . LEU B 1 135 ? -3.242 -10.109 -3.633 1 98.19 135 LEU B O 1
ATOM 2968 N N . PHE B 1 136 ? -0.962 -10.258 -3.406 1 98.31 136 PHE B N 1
ATOM 2969 C CA . PHE B 1 136 ? -0.971 -10.438 -1.96 1 98.31 136 PHE B CA 1
ATOM 2970 C C . PHE B 1 136 ? -0.189 -9.328 -1.27 1 98.31 136 PHE B C 1
ATOM 2972 O O . PHE B 1 136 ? 0.859 -8.898 -1.76 1 98.31 136 PHE B O 1
ATOM 2979 N N . HIS B 1 137 ? -0.654 -8.844 -0.161 1 97.75 137 HIS B N 1
ATOM 2980 C CA . HIS B 1 137 ? 0.111 -8.008 0.753 1 97.75 137 HIS B CA 1
ATOM 2981 C C . HIS B 1 137 ? -0.213 -8.336 2.207 1 97.75 137 HIS B C 1
ATOM 2983 O O . HIS B 1 137 ? -1.045 -9.203 2.48 1 97.75 137 HIS B O 1
ATOM 2989 N N . ILE B 1 138 ? 0.523 -7.758 3.049 1 97.5 138 ILE B N 1
ATOM 2990 C CA . ILE B 1 138 ? 0.354 -8.023 4.473 1 97.5 138 ILE B CA 1
ATOM 2991 C C . ILE B 1 138 ? -0.104 -6.75 5.184 1 97.5 138 ILE B C 1
ATOM 2993 O O . ILE B 1 138 ? 0.403 -5.66 4.906 1 97.5 138 ILE B O 1
ATOM 2997 N N . ILE B 1 139 ? -1.088 -6.895 6.02 1 94.69 139 ILE B N 1
ATOM 2998 C CA . ILE B 1 139 ? -1.53 -5.852 6.941 1 94.69 139 ILE B CA 1
ATOM 2999 C C . ILE B 1 139 ? -1.396 -6.348 8.383 1 94.69 139 ILE B C 1
ATOM 3001 O O . ILE B 1 139 ? -2.109 -7.266 8.797 1 94.69 139 ILE B O 1
ATOM 3005 N N . ARG B 1 140 ? -0.463 -5.711 9.133 1 92.12 140 ARG B N 1
ATOM 3006 C CA . ARG B 1 140 ? -0.179 -6.113 10.508 1 92.12 140 ARG B CA 1
ATOM 3007 C C . ARG B 1 140 ? 0.266 -7.57 10.57 1 92.12 140 ARG B C 1
ATOM 3009 O O . ARG B 1 140 ? 1.381 -7.902 10.164 1 92.12 140 ARG B O 1
ATOM 3016 N N . ASN B 1 141 ? -0.547 -8.406 10.992 1 94.62 141 ASN B N 1
ATOM 3017 C CA . ASN B 1 141 ? -0.167 -9.805 11.141 1 94.62 141 ASN B CA 1
ATOM 3018 C C . ASN B 1 141 ? -1.016 -10.711 10.258 1 94.62 141 ASN B C 1
ATOM 3020 O O . ASN B 1 141 ? -1.174 -11.898 10.555 1 94.62 141 ASN B O 1
ATOM 3024 N N . THR B 1 142 ? -1.554 -10.141 9.125 1 95.94 142 THR B N 1
ATOM 3025 C CA . THR B 1 142 ? -2.494 -10.898 8.312 1 95.94 142 THR B CA 1
ATOM 3026 C C . THR B 1 142 ? -2.16 -10.766 6.828 1 95.94 142 THR B C 1
ATOM 3028 O O . THR B 1 142 ? -1.885 -9.664 6.348 1 95.94 142 THR B O 1
ATOM 3031 N N . ILE B 1 143 ? -2.109 -11.922 6.168 1 97.44 143 ILE B N 1
ATOM 3032 C CA . ILE B 1 143 ? -1.959 -11.93 4.719 1 97.44 143 ILE B CA 1
ATOM 3033 C C . ILE B 1 143 ? -3.291 -11.57 4.059 1 97.44 143 ILE B C 1
ATOM 3035 O O . ILE B 1 143 ? -4.344 -12.07 4.465 1 97.44 143 ILE B O 1
ATOM 3039 N N . VAL B 1 144 ? -3.238 -10.688 3.049 1 96.94 144 VAL B N 1
ATOM 3040 C CA . VAL B 1 144 ? -4.457 -10.219 2.393 1 96.94 144 VAL B CA 1
ATOM 3041 C C . VAL B 1 144 ? -4.359 -10.469 0.889 1 96.94 144 VAL B C 1
ATOM 3043 O O . VAL B 1 144 ? -3.416 -10.016 0.236 1 96.94 144 VAL B O 1
ATOM 3046 N N . LEU B 1 145 ? -5.27 -11.227 0.367 1 97.75 145 LEU B N 1
ATOM 3047 C CA . LEU B 1 145 ? -5.449 -11.391 -1.072 1 97.75 145 LEU B CA 1
ATOM 3048 C C . LEU B 1 145 ? -6.367 -10.305 -1.628 1 97.75 145 LEU B C 1
ATOM 3050 O O . LEU B 1 145 ? -7.516 -10.18 -1.199 1 97.75 145 LEU B O 1
ATOM 3054 N N . GLU B 1 146 ? -5.859 -9.57 -2.605 1 96.56 146 GLU B N 1
ATOM 3055 C CA . GLU B 1 146 ? -6.629 -8.453 -3.154 1 96.56 146 GLU B CA 1
ATOM 3056 C C . GLU B 1 146 ? -7.777 -8.953 -4.027 1 96.56 146 GLU B C 1
ATOM 3058 O O . GLU B 1 146 ? -7.66 -9.992 -4.688 1 96.56 146 GLU B O 1
ATOM 3063 N N . LYS B 1 147 ? -8.875 -8.172 -4.012 1 95 147 LYS B N 1
ATOM 3064 C CA . LYS B 1 147 ? -9.961 -8.445 -4.945 1 95 147 LYS B CA 1
ATOM 3065 C C . LYS B 1 147 ? -9.5 -8.266 -6.391 1 95 147 LYS B C 1
ATOM 3067 O O . LYS B 1 147 ? -8.617 -7.457 -6.668 1 95 147 LYS B O 1
ATOM 3072 N N . PRO B 1 148 ? -10.109 -9.078 -7.246 1 95.38 148 PRO B N 1
ATOM 3073 C CA . PRO B 1 148 ? -9.766 -8.867 -8.656 1 95.38 148 PRO B CA 1
ATOM 3074 C C . PRO B 1 148 ? -9.961 -7.422 -9.102 1 95.38 148 PRO B C 1
ATOM 3076 O O . PRO B 1 148 ? -10.969 -6.797 -8.758 1 95.38 148 PRO B O 1
ATOM 3079 N N . THR B 1 149 ? -9.016 -6.934 -9.781 1 93.38 149 THR B N 1
ATOM 3080 C CA . THR B 1 149 ? -9.039 -5.543 -10.219 1 93.38 149 THR B CA 1
ATOM 3081 C C . THR B 1 149 ? -10.031 -5.344 -11.352 1 93.38 149 THR B C 1
ATOM 3083 O O . THR B 1 149 ? -10.516 -6.316 -11.945 1 93.38 149 THR B O 1
ATOM 3086 N N . GLU B 1 150 ? -10.336 -4.078 -11.625 1 93.38 150 GLU B N 1
ATOM 3087 C CA . GLU B 1 150 ? -11.18 -3.756 -12.773 1 93.38 150 GLU B CA 1
ATOM 3088 C C . GLU B 1 150 ? -10.539 -4.219 -14.078 1 93.38 150 GLU B C 1
ATOM 3090 O O . GLU B 1 150 ? -11.227 -4.691 -14.984 1 93.38 150 GLU B O 1
ATOM 3095 N N . SER B 1 151 ? -9.281 -4.062 -14.078 1 94.31 151 SER B N 1
ATOM 3096 C CA . SER B 1 151 ? -8.555 -4.504 -15.266 1 94.31 151 SER B CA 1
ATOM 3097 C C . SER B 1 151 ? -8.68 -6.012 -15.461 1 94.31 151 SER B C 1
ATOM 3099 O O . SER B 1 151 ? -8.828 -6.484 -16.594 1 94.31 151 SER B O 1
ATOM 3101 N N . SER B 1 152 ? -8.625 -6.777 -14.352 1 94.69 152 SER B N 1
ATOM 3102 C CA . SER B 1 152 ? -8.789 -8.227 -14.438 1 94.69 152 SER B CA 1
ATOM 3103 C C . SER B 1 152 ? -10.203 -8.594 -14.891 1 94.69 152 SER B C 1
ATOM 3105 O O . SER B 1 152 ? -10.383 -9.539 -15.664 1 94.69 152 SER B O 1
ATOM 3107 N N . GLN B 1 153 ? -11.125 -7.812 -14.461 1 94.38 153 GLN B N 1
ATOM 3108 C CA . GLN B 1 153 ? -12.516 -8.047 -14.859 1 94.38 153 GLN B CA 1
ATOM 3109 C C . GLN B 1 153 ? -12.719 -7.762 -16.344 1 94.38 153 GLN B C 1
ATOM 3111 O O . GLN B 1 153 ? -13.422 -8.5 -17.031 1 94.38 153 GLN B O 1
ATOM 3116 N N . LEU B 1 154 ? -12.133 -6.734 -16.781 1 93.12 154 LEU B N 1
ATOM 3117 C CA . LEU B 1 154 ? -12.234 -6.379 -18.203 1 93.12 154 LEU B CA 1
ATOM 3118 C C . LEU B 1 154 ? -11.586 -7.445 -19.078 1 93.12 154 LEU B C 1
ATOM 3120 O O . LEU B 1 154 ? -12.133 -7.812 -20.125 1 93.12 154 LEU B O 1
ATOM 3124 N N . LEU B 1 155 ? -10.461 -7.887 -18.641 1 91.81 155 LEU B N 1
ATOM 3125 C CA . LEU B 1 155 ? -9.766 -8.938 -19.375 1 91.81 155 LEU B CA 1
ATOM 3126 C C . LEU B 1 155 ? -10.617 -10.203 -19.453 1 91.81 155 LEU B C 1
ATOM 3128 O O . LEU B 1 155 ? -10.648 -10.875 -20.484 1 91.81 155 LEU B O 1
ATOM 3132 N N . MET B 1 156 ? -11.227 -10.469 -18.391 1 90.81 156 MET B N 1
ATOM 3133 C CA . MET B 1 156 ? -12.102 -11.633 -18.328 1 90.81 156 MET B CA 1
ATOM 3134 C C . MET B 1 156 ? -13.211 -11.531 -19.375 1 90.81 156 MET B C 1
ATOM 3136 O O . MET B 1 156 ? -13.516 -12.508 -20.062 1 90.81 156 MET B O 1
ATOM 3140 N N . ASN B 1 157 ? -13.766 -10.383 -19.453 1 90 157 ASN B N 1
ATOM 3141 C CA . ASN B 1 157 ? -14.828 -10.164 -20.422 1 90 157 ASN B CA 1
ATOM 3142 C C . ASN B 1 157 ? -14.32 -10.312 -21.859 1 90 157 ASN B C 1
ATOM 3144 O O . ASN B 1 157 ? -15.023 -10.836 -22.719 1 90 157 ASN B O 1
ATOM 3148 N N . GLU B 1 158 ? -13.148 -9.891 -22.031 1 87.06 158 GLU B N 1
ATOM 3149 C CA . GLU B 1 158 ? -12.562 -10 -23.359 1 87.06 158 GLU B CA 1
ATOM 3150 C C . GLU B 1 158 ? -12.266 -11.453 -23.719 1 87.06 158 GLU B C 1
ATOM 3152 O O . GLU B 1 158 ? -12.461 -11.867 -24.875 1 87.06 158 GLU B O 1
ATOM 3157 N N . ILE B 1 159 ? -11.789 -12.227 -22.812 1 80.5 159 ILE B N 1
ATOM 3158 C CA . ILE B 1 159 ? -11.484 -13.641 -23 1 80.5 159 ILE B CA 1
ATOM 3159 C C . ILE B 1 159 ? -12.773 -14.414 -23.297 1 80.5 159 ILE B C 1
ATOM 3161 O O . ILE B 1 159 ? -12.805 -15.266 -24.188 1 80.5 159 ILE B O 1
ATOM 3165 N N . SER B 1 160 ? -13.805 -14.062 -22.547 1 77.5 160 SER B N 1
ATOM 3166 C CA . SER B 1 160 ? -15.094 -14.727 -22.719 1 77.5 160 SER B CA 1
ATOM 3167 C C . SER B 1 160 ? -15.68 -14.453 -24.094 1 77.5 160 SER B C 1
ATOM 3169 O O . SER B 1 160 ? -16.344 -15.32 -24.672 1 77.5 160 SER B O 1
ATOM 3171 N N . LEU B 1 161 ? -15.398 -13.242 -24.594 1 76.19 161 LEU B N 1
ATOM 3172 C CA . LEU B 1 161 ? -15.922 -12.867 -25.906 1 76.19 161 LEU B CA 1
ATOM 3173 C C . LEU B 1 161 ? -15.031 -13.406 -27.031 1 76.19 161 LEU B C 1
ATOM 3175 O O . LEU B 1 161 ? -15.336 -13.25 -28.203 1 76.19 161 LEU B O 1
ATOM 3179 N N . GLY B 1 162 ? -14.062 -14.305 -26.734 1 67.12 162 GLY B N 1
ATOM 3180 C CA . GLY B 1 162 ? -13.211 -14.953 -27.719 1 67.12 162 GLY B CA 1
ATOM 3181 C C . GLY B 1 162 ? -12.117 -14.055 -28.25 1 67.12 162 GLY B C 1
ATOM 3182 O O . GLY B 1 162 ? -11.461 -14.383 -29.234 1 67.12 162 GLY B O 1
ATOM 3183 N N . LYS B 1 163 ? -12.031 -12.906 -27.859 1 57.09 163 LYS B N 1
ATOM 3184 C CA . LYS B 1 163 ? -11.094 -11.953 -28.453 1 57.09 163 LYS B CA 1
ATOM 3185 C C . LYS B 1 163 ? -9.68 -12.188 -27.938 1 57.09 163 LYS B C 1
ATOM 3187 O O . LYS B 1 163 ? -8.703 -11.898 -28.641 1 57.09 163 LYS B O 1
ATOM 3192 N N . VAL B 1 164 ? -9.461 -12.445 -26.781 1 56.91 164 VAL B N 1
ATOM 3193 C CA . VAL B 1 164 ? -8.141 -12.703 -26.219 1 56.91 164 VAL B CA 1
ATOM 3194 C C . VAL B 1 164 ? -8.023 -14.172 -25.828 1 56.91 164 VAL B C 1
ATOM 3196 O O . VAL B 1 164 ? -8.977 -14.766 -25.328 1 56.91 164 VAL B O 1
ATOM 3199 N N . SER B 1 165 ? -7.312 -14.977 -26.656 1 50.62 165 SER B N 1
ATOM 3200 C CA . SER B 1 165 ? -7.102 -16.406 -26.406 1 50.62 165 SER B CA 1
ATOM 3201 C C . SER B 1 165 ? -6.793 -16.656 -24.938 1 50.62 165 SER B C 1
ATOM 3203 O O . SER B 1 165 ? -5.945 -15.984 -24.344 1 50.62 165 SER B O 1
ATOM 3205 N N . PRO B 1 166 ? -7.652 -17.172 -24.172 1 49.97 166 PRO B N 1
ATOM 3206 C CA . PRO B 1 166 ? -7.141 -17.609 -22.875 1 49.97 166 PRO B CA 1
ATOM 3207 C C . PRO B 1 166 ? -5.75 -18.234 -22.969 1 49.97 166 PRO B C 1
ATOM 3209 O O . PRO B 1 166 ? -5.363 -18.734 -24.031 1 49.97 166 PRO B O 1
ATOM 3212 N N . THR B 1 167 ? -4.691 -17.766 -22.219 1 46.25 167 THR B N 1
ATOM 3213 C CA . THR B 1 167 ? -3.348 -18.328 -22.266 1 46.25 167 THR B CA 1
ATOM 3214 C C . THR B 1 167 ? -3.402 -19.844 -22.438 1 46.25 167 THR B C 1
ATOM 3216 O O . THR B 1 167 ? -3.57 -20.594 -21.469 1 46.25 167 THR B O 1
ATOM 3219 N N . LEU B 1 168 ? -4.336 -20.406 -23.062 1 39.06 168 LEU B N 1
ATOM 3220 C CA . LEU B 1 168 ? -4.031 -21.812 -23.297 1 39.06 168 LEU B CA 1
ATOM 3221 C C . LEU B 1 168 ? -2.615 -21.969 -23.844 1 39.06 168 LEU B C 1
ATOM 3223 O O . LEU B 1 168 ? -2.18 -21.188 -24.688 1 39.06 168 LEU B O 1
ATOM 3227 N N . PRO B 1 169 ? -1.714 -22.5 -23.125 1 36.94 169 PRO B N 1
ATOM 3228 C CA . PRO B 1 169 ? -0.397 -22.766 -23.719 1 36.94 169 PRO B CA 1
ATOM 3229 C C . PRO B 1 169 ? -0.463 -23.016 -25.219 1 36.94 169 PRO B C 1
ATOM 3231 O O . PRO B 1 169 ? -1.25 -23.859 -25.672 1 36.94 169 PRO B O 1
ATOM 3234 N N . GLU B 1 170 ? -0.581 -22.078 -26.062 1 36.66 170 GLU B N 1
ATOM 3235 C CA . GLU B 1 170 ? -0.201 -22.531 -27.391 1 36.66 170 GLU B CA 1
ATOM 3236 C C . GLU B 1 170 ? 0.858 -23.625 -27.328 1 36.66 170 GLU B C 1
ATOM 3238 O O . GLU B 1 170 ? 1.903 -23.453 -26.703 1 36.66 170 GLU B O 1
ATOM 3243 N N . GLN B 1 171 ? 0.47 -24.828 -27.25 1 34.28 171 GLN B N 1
ATOM 3244 C CA . GLN B 1 171 ? 1.344 -25.984 -27.438 1 34.28 171 GLN B CA 1
ATOM 3245 C C . GLN B 1 171 ? 2.465 -25.672 -28.438 1 34.28 171 GLN B C 1
ATOM 3247 O O . GLN B 1 171 ? 2.205 -25.391 -29.609 1 34.28 171 GLN B O 1
ATOM 3252 N N . MET B 1 172 ? 3.312 -24.75 -28.156 1 30.38 172 MET B N 1
ATOM 3253 C CA . MET B 1 172 ? 4.516 -24.922 -28.969 1 30.38 172 MET B CA 1
ATOM 3254 C C . MET B 1 172 ? 4.758 -26.391 -29.297 1 30.38 172 MET B C 1
ATOM 3256 O O . MET B 1 172 ? 4.789 -27.234 -28.406 1 30.38 172 MET B O 1
ATOM 3260 N N . GLU B 1 173 ? 4.176 -26.859 -30.344 1 32 173 GLU B N 1
ATOM 3261 C CA . GLU B 1 173 ? 4.715 -28.062 -30.984 1 32 173 GLU B CA 1
ATOM 3262 C C . GLU B 1 173 ? 6.238 -28.078 -30.922 1 32 173 GLU B C 1
ATOM 3264 O O . GLU B 1 173 ? 6.91 -27.438 -31.734 1 32 173 GLU B O 1
ATOM 3269 N N . ILE B 1 174 ? 6.801 -27.641 -29.797 1 30.8 174 ILE B N 1
ATOM 3270 C CA . ILE B 1 174 ? 8.172 -28.141 -29.766 1 30.8 174 ILE B CA 1
ATOM 3271 C C . ILE B 1 174 ? 8.227 -29.562 -30.328 1 30.8 174 ILE B C 1
ATOM 3273 O O . ILE B 1 174 ? 7.641 -30.484 -29.75 1 30.8 174 ILE B O 1
ATOM 3277 N N . THR B 1 175 ? 8.141 -29.656 -31.625 1 30.94 175 THR B N 1
ATOM 3278 C CA . THR B 1 175 ? 8.703 -30.812 -32.312 1 30.94 175 THR B CA 1
ATOM 3279 C C . THR B 1 175 ? 9.984 -31.281 -31.641 1 30.94 175 THR B C 1
ATOM 3281 O O . THR B 1 175 ? 11.016 -30.609 -31.703 1 30.94 175 THR B O 1
ATOM 3284 N N . LEU B 1 176 ? 9.953 -31.375 -30.25 1 30.12 176 LEU B N 1
ATOM 3285 C CA . LEU B 1 176 ? 10.977 -32.312 -29.797 1 30.12 176 LEU B CA 1
ATOM 3286 C C . LEU B 1 176 ? 11.211 -33.406 -30.828 1 30.12 176 LEU B C 1
ATOM 3288 O O . LEU B 1 176 ? 10.352 -34.281 -31.047 1 30.12 176 LEU B O 1
ATOM 3292 N N . ASP B 1 177 ? 11.68 -32.906 -32 1 28.17 177 ASP B N 1
ATOM 3293 C CA . ASP B 1 177 ? 12.398 -33.844 -32.875 1 28.17 177 ASP B CA 1
ATOM 3294 C C . ASP B 1 177 ? 13.195 -34.844 -32.031 1 28.17 177 ASP B C 1
ATOM 3296 O O . ASP B 1 177 ? 14.258 -34.5 -31.5 1 28.17 177 ASP B O 1
ATOM 3300 N N . ASN B 1 178 ? 12.562 -35.281 -30.906 1 28.67 178 ASN B N 1
ATOM 3301 C CA . ASN B 1 178 ? 13.039 -36.562 -30.406 1 28.67 178 ASN B CA 1
ATOM 3302 C C . ASN B 1 178 ? 13.5 -37.469 -31.531 1 28.67 178 ASN B C 1
ATOM 3304 O O . ASN B 1 178 ? 12.695 -38.219 -32.094 1 28.67 178 ASN B O 1
ATOM 3308 N N . ASN B 1 179 ? 14.234 -36.812 -32.438 1 29.31 179 ASN B N 1
ATOM 3309 C CA . ASN B 1 179 ? 15.039 -37.656 -33.312 1 29.31 179 ASN B CA 1
ATOM 3310 C C . ASN B 1 179 ? 15.719 -38.781 -32.5 1 29.31 179 ASN B C 1
ATOM 3312 O O . ASN B 1 179 ? 16.875 -38.625 -32.094 1 29.31 179 ASN B O 1
ATOM 3316 N N . GLN B 1 180 ? 15.203 -39.031 -31.359 1 29.62 180 GLN B N 1
ATOM 3317 C CA . GLN B 1 180 ? 15.812 -40.281 -30.922 1 29.62 180 GLN B CA 1
ATOM 3318 C C . GLN B 1 180 ? 15.852 -41.281 -32.062 1 29.62 180 GLN B C 1
ATOM 3320 O O . GLN B 1 180 ? 14.891 -41.406 -32.844 1 29.62 180 GLN B O 1
ATOM 3325 N N . PRO B 1 181 ? 17.062 -41.531 -32.562 1 32.09 181 PRO B N 1
ATOM 3326 C CA . PRO B 1 181 ? 17.203 -42.562 -33.625 1 32.09 181 PRO B CA 1
ATOM 3327 C C . PRO B 1 181 ? 16.219 -43.719 -33.438 1 32.09 181 PRO B C 1
ATOM 3329 O O . PRO B 1 181 ? 15.922 -44.125 -32.312 1 32.09 181 PRO B O 1
ATOM 3332 N N . SER B 1 182 ? 15.125 -43.719 -34.125 1 30.75 182 SER B N 1
ATOM 3333 C CA . SER B 1 182 ? 14.242 -44.875 -34.281 1 30.75 182 SER B CA 1
ATOM 3334 C C . SER B 1 182 ? 15.031 -46.188 -34.344 1 30.75 182 SER B C 1
ATOM 3336 O O . SER B 1 182 ? 15.586 -46.5 -35.406 1 30.75 182 SER B O 1
ATOM 3338 N N . SER B 1 183 ? 16.062 -46.281 -33.438 1 28.59 183 SER B N 1
ATOM 3339 C CA . SER B 1 183 ? 16.703 -47.594 -33.625 1 28.59 183 SER B CA 1
ATOM 3340 C C . SER B 1 183 ? 15.664 -48.688 -33.75 1 28.59 183 SER B C 1
ATOM 3342 O O . SER B 1 183 ? 14.812 -48.844 -32.875 1 28.59 183 SER B O 1
ATOM 3344 N N . ASP B 1 184 ? 15.18 -48.875 -34.938 1 30.56 184 ASP B N 1
ATOM 3345 C CA . ASP B 1 184 ? 14.43 -50.031 -35.438 1 30.56 184 ASP B CA 1
ATOM 3346 C C . ASP B 1 184 ? 14.953 -51.312 -34.812 1 30.56 184 ASP B C 1
ATOM 3348 O O . ASP B 1 184 ? 15.594 -52.125 -35.469 1 30.56 184 ASP B O 1
ATOM 3352 N N . THR B 1 185 ? 15.695 -51.188 -33.656 1 27.77 185 THR B N 1
ATOM 3353 C CA . THR B 1 185 ? 16.25 -52.5 -33.406 1 27.77 185 THR B CA 1
ATOM 3354 C C . THR B 1 185 ? 15.133 -53.531 -33.344 1 27.77 185 THR B C 1
ATOM 3356 O O . THR B 1 185 ? 14.125 -53.344 -32.688 1 27.77 185 THR B O 1
ATOM 3359 N N . LYS B 1 186 ? 14.992 -54.281 -34.438 1 31.34 186 LYS B N 1
ATOM 3360 C CA . LYS B 1 186 ? 14.242 -55.5 -34.625 1 31.34 186 LYS B CA 1
ATOM 3361 C C . LYS B 1 186 ? 14.227 -56.344 -33.375 1 31.34 186 LYS B C 1
ATOM 3363 O O . LYS B 1 186 ? 15.289 -56.688 -32.812 1 31.34 186 LYS B O 1
ATOM 3368 N N . ARG B 1 187 ? 13.18 -56.062 -32.5 1 33.03 187 ARG B N 1
ATOM 3369 C CA . ARG B 1 187 ? 12.961 -56.844 -31.297 1 33.03 187 ARG B CA 1
ATOM 3370 C C . ARG B 1 187 ? 13.156 -58.344 -31.578 1 33.03 187 ARG B C 1
ATOM 3372 O O . ARG B 1 187 ? 12.469 -58.906 -32.406 1 33.03 187 ARG B O 1
ATOM 3379 N N . LYS B 1 188 ? 14.422 -58.688 -31.641 1 35.47 188 LYS B N 1
ATOM 3380 C CA . LYS B 1 188 ? 14.695 -60.125 -31.859 1 35.47 188 LYS B CA 1
ATOM 3381 C C . LYS B 1 188 ? 13.758 -61 -31.031 1 35.47 188 LYS B C 1
ATOM 3383 O O . LYS B 1 188 ? 13.477 -60.688 -29.859 1 35.47 188 LYS B O 1
ATOM 3388 N N . ARG B 1 189 ? 13 -61.875 -31.703 1 37.16 189 ARG B N 1
ATOM 3389 C CA . ARG B 1 189 ? 11.992 -62.844 -31.328 1 37.16 189 ARG B CA 1
ATOM 3390 C C . ARG B 1 189 ? 12.484 -63.75 -30.188 1 37.16 189 ARG B C 1
ATOM 3392 O O . ARG B 1 189 ? 13.477 -64.438 -30.344 1 37.16 189 ARG B O 1
ATOM 3399 N N . ARG B 1 190 ? 12.523 -63.156 -28.984 1 36.66 190 ARG B N 1
ATOM 3400 C CA . ARG B 1 190 ? 12.984 -64.062 -27.938 1 36.66 190 ARG B CA 1
ATOM 3401 C C . ARG B 1 190 ? 12.203 -65.375 -27.938 1 36.66 190 ARG B C 1
ATOM 3403 O O . ARG B 1 190 ? 11 -65.375 -28.203 1 36.66 190 ARG B O 1
ATOM 3410 N N . ARG B 1 191 ? 12.844 -66.5 -28.156 1 38.81 191 ARG B N 1
ATOM 3411 C CA . ARG B 1 191 ? 12.391 -67.938 -28.203 1 38.81 191 ARG B CA 1
ATOM 3412 C C . ARG B 1 191 ? 11.492 -68.25 -27.016 1 38.81 191 ARG B C 1
ATOM 3414 O O . ARG B 1 191 ? 11.617 -67.625 -25.953 1 38.81 191 ARG B O 1
ATOM 3421 N N . PRO B 1 192 ? 10.383 -69 -27.141 1 39.44 192 PRO B N 1
ATOM 3422 C CA . PRO B 1 192 ? 9.297 -69.375 -26.234 1 39.44 192 PRO B CA 1
ATOM 3423 C C . PRO B 1 192 ? 9.805 -70 -24.953 1 39.44 192 PRO B C 1
ATOM 3425 O O . PRO B 1 192 ? 10.469 -71.062 -25.016 1 39.44 192 PRO B O 1
ATOM 3428 N N . LEU B 1 193 ? 10.656 -69.375 -24.141 1 39.34 193 LEU B N 1
ATOM 3429 C CA . LEU B 1 193 ? 11.258 -70.25 -23.125 1 39.34 193 LEU B CA 1
ATOM 3430 C C . LEU B 1 193 ? 10.188 -71.062 -22.422 1 39.34 193 LEU B C 1
ATOM 3432 O O . LEU B 1 193 ? 9.031 -70.688 -22.312 1 39.34 193 LEU B O 1
ATOM 3436 N N . GLY B 1 194 ? 10.305 -72.438 -22.109 1 40.31 194 GLY B N 1
ATOM 3437 C CA . GLY B 1 194 ? 9.539 -73.562 -21.594 1 40.31 194 GLY B CA 1
ATOM 3438 C C . GLY B 1 194 ? 8.883 -73.25 -20.266 1 40.31 194 GLY B C 1
ATOM 3439 O O . GLY B 1 194 ? 9.164 -72.25 -19.625 1 40.31 194 GLY B O 1
ATOM 3440 N N . PRO B 1 195 ? 7.84 -74.062 -19.812 1 41.06 195 PRO B N 1
ATOM 3441 C CA . PRO B 1 195 ? 6.914 -73.938 -18.672 1 41.06 195 PRO B CA 1
ATOM 3442 C C . PRO B 1 195 ? 7.621 -74 -17.328 1 41.06 195 PRO B C 1
ATOM 3444 O O . PRO B 1 195 ? 8.68 -74.625 -17.203 1 41.06 195 PRO B O 1
ATOM 3447 N N . ASN B 1 196 ? 7.949 -73.062 -16.609 1 40.53 196 ASN B N 1
ATOM 3448 C CA . ASN B 1 196 ? 8.797 -73.188 -15.43 1 40.53 196 ASN B CA 1
ATOM 3449 C C . ASN B 1 196 ? 8.266 -74.312 -14.508 1 40.53 196 ASN B C 1
ATOM 3451 O O . ASN B 1 196 ? 7.07 -74.375 -14.227 1 40.53 196 ASN B O 1
ATOM 3455 N N . PRO B 1 197 ? 8.852 -75.375 -14.156 1 44.22 197 PRO B N 1
ATOM 3456 C CA . PRO B 1 197 ? 8.508 -76.625 -13.5 1 44.22 197 PRO B CA 1
ATOM 3457 C C . PRO B 1 197 ? 7.68 -76.438 -12.234 1 44.22 197 PRO B C 1
ATOM 3459 O O . PRO B 1 197 ? 6.711 -77.188 -11.992 1 44.22 197 PRO B O 1
ATOM 3462 N N . LEU B 1 198 ? 8.422 -75.75 -11.32 1 39.47 198 LEU B N 1
ATOM 3463 C CA . LEU B 1 198 ? 8.094 -75.938 -9.914 1 39.47 198 LEU B CA 1
ATOM 3464 C C . LEU B 1 198 ? 6.836 -75.188 -9.531 1 39.47 198 LEU B C 1
ATOM 3466 O O . LEU B 1 198 ? 6.531 -75 -8.352 1 39.47 198 LEU B O 1
ATOM 3470 N N . SER B 1 199 ? 6.066 -74.688 -10.469 1 34.5 199 SER B N 1
ATOM 3471 C CA . SER B 1 199 ? 4.785 -74.062 -10.156 1 34.5 199 SER B CA 1
ATOM 3472 C C . SER B 1 199 ? 3.816 -75.062 -9.531 1 34.5 199 SER B C 1
ATOM 3474 O O . SER B 1 199 ? 2.609 -74.812 -9.492 1 34.5 199 SER B O 1
ATOM 3476 N N . VAL B 1 200 ? 4.266 -76.125 -9.562 1 39.22 200 VAL B N 1
ATOM 3477 C CA . VAL B 1 200 ? 3.414 -77.25 -9.164 1 39.22 200 VAL B CA 1
ATOM 3478 C C . VAL B 1 200 ? 3.021 -77.125 -7.695 1 39.22 200 VAL B C 1
ATOM 3480 O O . VAL B 1 200 ? 3.885 -77.062 -6.816 1 39.22 200 VAL B O 1
ATOM 3483 N N . LYS B 1 201 ? 1.978 -76.438 -7.648 1 39.44 201 LYS B N 1
ATOM 3484 C CA . LYS B 1 201 ? 1.353 -76.125 -6.363 1 39.44 201 LYS B CA 1
ATOM 3485 C C . LYS B 1 201 ? 1.382 -77.375 -5.449 1 39.44 201 LYS B C 1
ATOM 3487 O O . LYS B 1 201 ? 0.853 -78.375 -5.805 1 39.44 201 LYS B O 1
ATOM 3492 N N . LYS B 1 202 ? 2.602 -77.438 -4.816 1 33.31 202 LYS B N 1
ATOM 3493 C CA . LYS B 1 202 ? 2.709 -78.688 -3.988 1 33.31 202 LYS B CA 1
ATOM 3494 C C . LYS B 1 202 ? 1.558 -78.75 -2.99 1 33.31 202 LYS B C 1
ATOM 3496 O O . LYS B 1 202 ? 1.13 -77.75 -2.443 1 33.31 202 LYS B O 1
ATOM 3501 N N . LYS B 1 203 ? 0.744 -79.75 -3.086 1 32.16 203 LYS B N 1
ATOM 3502 C CA . LYS B 1 203 ? -0.487 -80.125 -2.398 1 32.16 203 LYS B CA 1
ATOM 3503 C C . LYS B 1 203 ? -0.29 -80.125 -0.885 1 32.16 203 LYS B C 1
ATOM 3505 O O . LYS B 1 203 ? 0.46 -80.938 -0.359 1 32.16 203 LYS B O 1
ATOM 3510 N N . ARG B 1 204 ? 0.094 -78.875 -0.38 1 27.38 204 ARG B N 1
ATOM 3511 C CA . ARG B 1 204 ? 0.581 -78.938 0.994 1 27.38 204 ARG B CA 1
ATOM 3512 C C . ARG B 1 204 ? -0.452 -79.562 1.915 1 27.38 204 ARG B C 1
ATOM 3514 O O . ARG B 1 204 ? -1.65 -79.312 1.789 1 27.38 204 ARG B O 1
ATOM 3521 N N . LEU B 1 205 ? -0.15 -80.625 2.549 1 24.2 205 LEU B N 1
ATOM 3522 C CA . LEU B 1 205 ? -0.726 -81.625 3.412 1 24.2 205 LEU B CA 1
ATOM 3523 C C . LEU B 1 205 ? -1.374 -81 4.641 1 24.2 205 LEU B C 1
ATOM 3525 O O . LEU B 1 205 ? -0.9 -80 5.148 1 24.2 205 LEU B O 1
ATOM 3529 N N . LYS B 1 206 ? -2.68 -81.25 4.777 1 26.39 206 LYS B N 1
ATOM 3530 C CA . LYS B 1 206 ? -3.666 -81 5.812 1 26.39 206 LYS B CA 1
ATOM 3531 C C . LYS B 1 206 ? -3.125 -81.312 7.199 1 26.39 206 LYS B C 1
ATOM 3533 O O . LYS B 1 206 ? -2.98 -82.5 7.543 1 26.39 206 LYS B O 1
ATOM 3538 N N . LYS B 1 207 ? -1.893 -80.625 7.57 1 22.09 207 LYS B N 1
ATOM 3539 C CA . LYS B 1 207 ? -1.343 -81.188 8.812 1 22.09 207 LYS B CA 1
ATOM 3540 C C . LYS B 1 207 ? -2.385 -81.188 9.922 1 22.09 207 LYS B C 1
ATOM 3542 O O . LYS B 1 207 ? -3.057 -80.188 10.141 1 22.09 207 LYS B O 1
ATOM 3547 N N . SER B 1 208 ? -2.918 -82.312 10.359 1 24.23 208 SER B N 1
ATOM 3548 C CA . SER B 1 208 ? -3.803 -82.812 11.398 1 24.23 208 SER B CA 1
ATOM 3549 C C . SER B 1 208 ? -3.363 -82.312 12.781 1 24.23 208 SER B C 1
ATOM 3551 O O . SER B 1 208 ? -3.895 -82.75 13.797 1 24.23 208 SER B O 1
ATOM 3553 N N . VAL B 1 209 ? -2.58 -81.188 12.875 1 23 209 VAL B N 1
ATOM 3554 C CA . VAL B 1 209 ? -1.95 -81.25 14.188 1 23 209 VAL B CA 1
ATOM 3555 C C . VAL B 1 209 ? -3.023 -81.375 15.273 1 23 209 VAL B C 1
ATOM 3557 O O . VAL B 1 209 ? -4.02 -80.625 15.227 1 23 209 VAL B O 1
ATOM 3560 N N . SER B 1 210 ? -3.025 -82.312 16.141 1 21.47 210 SER B N 1
ATOM 3561 C CA . SER B 1 210 ? -3.535 -82.938 17.359 1 21.47 210 SER B CA 1
ATOM 3562 C C . SER B 1 210 ? -3.609 -81.938 18.5 1 21.47 210 SER B C 1
ATOM 3564 O O . SER B 1 210 ? -2.799 -81.062 18.578 1 21.47 210 SER B O 1
ATOM 3566 N N . VAL B 1 211 ? -4.793 -81.938 19.172 1 24.03 211 VAL B N 1
ATOM 3567 C CA . VAL B 1 211 ? -5.426 -81.25 20.281 1 24.03 211 VAL B CA 1
ATOM 3568 C C . VAL B 1 211 ? -4.531 -81.312 21.531 1 24.03 211 VAL B C 1
ATOM 3570 O O . VAL B 1 211 ? -4.965 -81 22.641 1 24.03 211 VAL B O 1
ATOM 3573 N N . ALA B 1 212 ? -3.215 -81.438 21.359 1 20.91 212 ALA B N 1
ATOM 3574 C CA . ALA B 1 212 ? -2.697 -82 22.609 1 20.91 212 ALA B CA 1
ATOM 3575 C C . ALA B 1 212 ? -3.137 -81.188 23.797 1 20.91 212 ALA B C 1
ATOM 3577 O O . ALA B 1 212 ? -3.441 -80 23.672 1 20.91 212 ALA B O 1
ATOM 3578 N N . SER B 1 213 ? -2.863 -81.75 25.016 1 18.7 213 SER B N 1
ATOM 3579 C CA . SER B 1 213 ? -3.291 -81.875 26.406 1 18.7 213 SER B CA 1
ATOM 3580 C C . SER B 1 213 ? -2.936 -80.688 27.219 1 18.7 213 SER B C 1
ATOM 3582 O O . SER B 1 213 ? -3.783 -80.125 27.938 1 18.7 213 SER B O 1
ATOM 3584 N N . GLY B 1 214 ? -1.603 -80.5 27.625 1 18.33 214 GLY B N 1
ATOM 3585 C CA . GLY B 1 214 ? -1.362 -80.562 29.047 1 18.33 214 GLY B CA 1
ATOM 3586 C C . GLY B 1 214 ? -1.681 -79.25 29.766 1 18.33 214 GLY B C 1
ATOM 3587 O O . GLY B 1 214 ? -2.088 -78.312 29.141 1 18.33 214 GLY B O 1
ATOM 3588 N N . GLY B 1 215 ? -0.635 -78.812 30.641 1 17.92 215 GLY B N 1
ATOM 3589 C CA . GLY B 1 215 ? -0.412 -78.5 32.062 1 17.92 215 GLY B CA 1
ATOM 3590 C C . GLY B 1 215 ? -0.659 -77.062 32.438 1 17.92 215 GLY B C 1
ATOM 3591 O O . GLY B 1 215 ? -0.778 -76.188 31.578 1 17.92 215 GLY B O 1
ATOM 3592 N N . ILE B 1 216 ? -0.445 -76.75 33.812 1 18.72 216 ILE B N 1
ATOM 3593 C CA . ILE B 1 216 ? -0.932 -76 34.969 1 18.72 216 ILE B CA 1
ATOM 3594 C C . ILE B 1 216 ? -0.328 -74.562 34.969 1 18.72 216 ILE B C 1
ATOM 3596 O O . ILE B 1 216 ? -0.968 -73.625 35.406 1 18.72 216 ILE B O 1
ATOM 3600 N N . LEU B 1 217 ? 0.9 -74.312 34.406 1 18.45 217 LEU B N 1
ATOM 3601 C CA . LEU B 1 217 ? 1.697 -73.688 35.438 1 18.45 217 LEU B CA 1
ATOM 3602 C C . LEU B 1 217 ? 1.143 -72.312 35.812 1 18.45 217 LEU B C 1
ATOM 3604 O O . LEU B 1 217 ? 0.525 -71.625 34.969 1 18.45 217 LEU B O 1
ATOM 3608 N N . GLN B 1 218 ? 1.492 -71.75 37.094 1 18.58 218 GLN B N 1
ATOM 3609 C CA . GLN B 1 218 ? 1.23 -71 38.281 1 18.58 218 GLN B CA 1
ATOM 3610 C C . GLN B 1 218 ? 1.628 -69.5 38.094 1 18.58 218 GLN B C 1
ATOM 3612 O O . GLN B 1 218 ? 1.42 -68.688 38.969 1 18.58 218 GLN B O 1
ATOM 3617 N N . LYS B 1 219 ? 2.178 -69.125 37.031 1 18.58 219 LYS B N 1
ATOM 3618 C CA . LYS B 1 219 ? 3.154 -68.125 37.5 1 18.58 219 LYS B CA 1
ATOM 3619 C C . LYS B 1 219 ? 2.473 -67 38.219 1 18.58 219 LYS B C 1
ATOM 3621 O O . LYS B 1 219 ? 1.336 -66.625 37.906 1 18.58 219 LYS B O 1
ATOM 3626 N N . ASN B 1 220 ? 3.264 -66.188 39.031 1 16.88 220 ASN B N 1
ATOM 3627 C CA . ASN B 1 220 ? 3.404 -65.375 40.25 1 16.88 220 ASN B CA 1
ATOM 3628 C C . ASN B 1 220 ? 2.766 -64 40.094 1 16.88 220 ASN B C 1
ATOM 3630 O O . ASN B 1 220 ? 2.529 -63.531 38.969 1 16.88 220 ASN B O 1
ATOM 3634 N N . LYS B 1 221 ? 3.045 -63 41.188 1 18.86 221 LYS B N 1
ATOM 3635 C CA . LYS B 1 221 ? 2.457 -62.094 42.156 1 18.86 221 LYS B CA 1
ATOM 3636 C C . LYS B 1 221 ? 2.316 -60.688 41.594 1 18.86 221 LYS B C 1
ATOM 3638 O O . LYS B 1 221 ? 1.354 -60 41.906 1 18.86 221 LYS B O 1
ATOM 3643 N N . GLY B 1 222 ? 3.34 -59.969 40.844 1 19.11 222 GLY B N 1
ATOM 3644 C CA . GLY B 1 222 ? 3.717 -58.719 41.469 1 19.11 222 GLY B CA 1
ATOM 3645 C C . GLY B 1 222 ? 2.664 -57.625 41.344 1 19.11 222 GLY B C 1
ATOM 3646 O O . GLY B 1 222 ? 2.17 -57.375 40.25 1 19.11 222 GLY B O 1
ATOM 3647 N N . ARG B 1 223 ? 1.993 -57.031 42.438 1 19.91 223 ARG B N 1
ATOM 3648 C CA . ARG B 1 223 ? 0.926 -56.281 43.094 1 19.91 223 ARG B CA 1
ATOM 3649 C C . ARG B 1 223 ? 1.015 -54.812 42.781 1 19.91 223 ARG B C 1
ATOM 3651 O O . ARG B 1 223 ? 0.008 -54.094 42.812 1 19.91 223 ARG B O 1
ATOM 3658 N N . ARG B 1 224 ? 2.188 -53.906 42.906 1 21.7 224 ARG B N 1
ATOM 3659 C CA . ARG B 1 224 ? 2.143 -52.875 43.938 1 21.7 224 ARG B CA 1
ATOM 3660 C C . ARG B 1 224 ? 1.29 -51.688 43.438 1 21.7 224 ARG B C 1
ATOM 3662 O O . ARG B 1 224 ? 1.031 -51.562 42.25 1 21.7 224 ARG B O 1
ATOM 3669 N N . LEU B 1 225 ? 1.82 -50.156 43.656 1 22.42 225 LEU B N 1
ATOM 3670 C CA . LEU B 1 225 ? 1.279 -49 44.312 1 22.42 225 LEU B CA 1
ATOM 3671 C C . LEU B 1 225 ? 0.456 -48.156 43.344 1 22.42 225 LEU B C 1
ATOM 3673 O O . LEU B 1 225 ? 0.987 -47.625 42.344 1 22.42 225 LEU B O 1
ATOM 3677 N N . ARG B 1 226 ? -0.771 -48.219 43.094 1 21.7 226 ARG B N 1
ATOM 3678 C CA . ARG B 1 226 ? -1.999 -47.656 42.531 1 21.7 226 ARG B CA 1
ATOM 3679 C C . ARG B 1 226 ? -2.184 -46.188 42.938 1 21.7 226 ARG B C 1
ATOM 3681 O O . ARG B 1 226 ? -2.811 -45.406 42.219 1 21.7 226 ARG B O 1
ATOM 3688 N N . LEU B 1 227 ? -2.221 -45.719 44.219 1 22 227 LEU B N 1
ATOM 3689 C CA . LEU B 1 227 ? -3.258 -45.062 45 1 22 227 LEU B CA 1
ATOM 3690 C C . LEU B 1 227 ? -3.197 -43.531 44.812 1 22 227 LEU B C 1
ATOM 3692 O O . LEU B 1 227 ? -4.234 -42.875 44.625 1 22 227 LEU B O 1
ATOM 3696 N N . ILE B 1 228 ? -2.32 -42.562 45.344 1 21.59 228 ILE B N 1
ATOM 3697 C CA . ILE B 1 228 ? -2.672 -41.5 46.281 1 21.59 228 ILE B CA 1
ATOM 3698 C C . ILE B 1 228 ? -3.08 -40.25 45.5 1 21.59 228 ILE B C 1
ATOM 3700 O O . ILE B 1 228 ? -4.125 -39.656 45.781 1 21.59 228 ILE B O 1
ATOM 3704 N N . ARG B 1 229 ? -2.232 -39.156 45.031 1 23.55 229 ARG B N 1
ATOM 3705 C CA . ARG B 1 229 ? -2.523 -37.75 45.219 1 23.55 229 ARG B CA 1
ATOM 3706 C C . ARG B 1 229 ? -3.525 -37.281 44.156 1 23.55 229 ARG B C 1
ATOM 3708 O O . ARG B 1 229 ? -3.158 -37 43.031 1 23.55 229 ARG B O 1
ATOM 3715 N N . LYS B 1 230 ? -4.59 -37.906 43.688 1 24.77 230 LYS B N 1
ATOM 3716 C CA . LYS B 1 230 ? -5.867 -37.312 43.344 1 24.77 230 LYS B CA 1
ATOM 3717 C C . LYS B 1 230 ? -6.281 -36.25 44.344 1 24.77 230 LYS B C 1
ATOM 3719 O O . LYS B 1 230 ? -7.215 -35.469 44.094 1 24.77 230 LYS B O 1
ATOM 3724 N N . LYS B 1 231 ? -5.996 -36.344 45.625 1 24.92 231 LYS B N 1
ATOM 3725 C CA . LYS B 1 231 ? -6.613 -35.688 46.781 1 24.92 231 LYS B CA 1
ATOM 3726 C C . LYS B 1 231 ? -6.281 -34.219 46.844 1 24.92 231 LYS B C 1
ATOM 3728 O O . LYS B 1 231 ? -7.121 -33.406 47.25 1 24.92 231 LYS B O 1
ATOM 3733 N N . ALA B 1 232 ? -5.051 -33.688 46.812 1 27.39 232 ALA B N 1
ATOM 3734 C CA . ALA B 1 232 ? -4.867 -32.438 47.531 1 27.39 232 ALA B CA 1
ATOM 3735 C C . ALA B 1 232 ? -5.574 -31.281 46.812 1 27.39 232 ALA B C 1
ATOM 3737 O O . ALA B 1 232 ? -5.871 -30.25 47.438 1 27.39 232 ALA B O 1
ATOM 3738 N N . LEU B 1 233 ? -5.918 -31.109 45.594 1 29.28 233 LEU B N 1
ATOM 3739 C CA . LEU B 1 233 ? -6.758 -29.953 45.344 1 29.28 233 LEU B CA 1
ATOM 3740 C C . LEU B 1 233 ? -8.102 -30.094 46.062 1 29.28 233 LEU B C 1
ATOM 3742 O O . LEU B 1 233 ? -8.938 -29.188 46 1 29.28 233 LEU B O 1
ATOM 3746 N N . GLN B 1 234 ? -8.539 -31.188 46.688 1 27.7 234 GLN B N 1
ATOM 3747 C CA . GLN B 1 234 ? -9.5 -31.172 47.781 1 27.7 234 GLN B CA 1
ATOM 3748 C C . GLN B 1 234 ? -8.984 -30.359 48.969 1 27.7 234 GLN B C 1
ATOM 3750 O O . GLN B 1 234 ? -9.742 -29.641 49.625 1 27.7 234 GLN B O 1
ATOM 3755 N N . GLN B 1 235 ? -7.73 -30.594 49.656 1 29.06 235 GLN B N 1
ATOM 3756 C CA . GLN B 1 235 ? -7.562 -29.906 50.938 1 29.06 235 GLN B CA 1
ATOM 3757 C C . GLN B 1 235 ? -7.504 -28.391 50.75 1 29.06 235 GLN B C 1
ATOM 3759 O O . GLN B 1 235 ? -7.965 -27.625 51.594 1 29.06 235 GLN B O 1
ATOM 3764 N N . LEU B 1 236 ? -6.863 -27.703 49.875 1 31.06 236 LEU B N 1
ATOM 3765 C CA . LEU B 1 236 ? -6.895 -26.266 50.125 1 31.06 236 LEU B CA 1
ATOM 3766 C C . LEU B 1 236 ? -8.312 -25.719 49.969 1 31.06 236 LEU B C 1
ATOM 3768 O O . LEU B 1 236 ? -8.562 -24.547 50.25 1 31.06 236 LEU B O 1
ATOM 3772 N N . ALA B 1 237 ? -9.406 -26.391 49.562 1 30.92 237 ALA B N 1
ATOM 3773 C CA . ALA B 1 237 ? -10.773 -26.188 50.062 1 30.92 237 ALA B CA 1
ATOM 3774 C C . ALA B 1 237 ? -10.875 -26.516 51.531 1 30.92 237 ALA B C 1
ATOM 3776 O O . ALA B 1 237 ? -11.609 -25.844 52.281 1 30.92 237 ALA B O 1
ATOM 3777 N N . ASN B 1 238 ? -10.297 -27.688 52.125 1 28.28 238 ASN B N 1
ATOM 3778 C CA . ASN B 1 238 ? -10.438 -28.016 53.531 1 28.28 238 ASN B CA 1
ATOM 3779 C C . ASN B 1 238 ? -9.68 -27.031 54.406 1 28.28 238 ASN B C 1
ATOM 3781 O O . ASN B 1 238 ? -10.078 -26.781 55.562 1 28.28 238 ASN B O 1
ATOM 3785 N N . ASP B 1 239 ? -8.336 -26.703 54.25 1 31.36 239 ASP B N 1
ATOM 3786 C CA . ASP B 1 239 ? -7.73 -26.062 55.406 1 31.36 239 ASP B CA 1
ATOM 3787 C C . ASP B 1 239 ? -8.344 -24.688 55.625 1 31.36 239 ASP B C 1
ATOM 3789 O O . ASP B 1 239 ? -7.949 -23.969 56.562 1 31.36 239 ASP B O 1
ATOM 3793 N N . VAL B 1 240 ? -9.078 -23.938 54.75 1 33.78 240 VAL B N 1
ATOM 3794 C CA . VAL B 1 240 ? -9.867 -22.828 55.281 1 33.78 240 VAL B CA 1
ATOM 3795 C C . VAL B 1 240 ? -10.945 -23.359 56.219 1 33.78 240 VAL B C 1
ATOM 3797 O O . VAL B 1 240 ? -11.602 -22.578 56.906 1 33.78 240 VAL B O 1
ATOM 3800 N N . MET B 1 241 ? -11.289 -24.656 56.125 1 27.83 241 MET B N 1
ATOM 3801 C CA . MET B 1 241 ? -12.156 -25.125 57.219 1 27.83 241 MET B CA 1
ATOM 3802 C C . MET B 1 241 ? -11.367 -25.312 58.5 1 27.83 241 MET B C 1
ATOM 3804 O O . MET B 1 241 ? -11.938 -25.344 59.594 1 27.83 241 MET B O 1
ATOM 3808 N N . THR B 1 242 ? -10.008 -25.844 58.5 1 28.16 242 THR B N 1
ATOM 3809 C CA . THR B 1 242 ? -9.625 -26.359 59.812 1 28.16 242 THR B CA 1
ATOM 3810 C C . THR B 1 242 ? -9.227 -25.203 60.75 1 28.16 242 THR B C 1
ATOM 3812 O O . THR B 1 242 ? -8.805 -25.438 61.875 1 28.16 242 THR B O 1
ATOM 3815 N N . GLU B 1 243 ? -8.812 -24.047 60.344 1 25.23 243 GLU B N 1
ATOM 3816 C CA . GLU B 1 243 ? -8.453 -23.312 61.531 1 25.23 243 GLU B CA 1
ATOM 3817 C C . GLU B 1 243 ? -9.641 -23.188 62.5 1 25.23 243 GLU B C 1
ATOM 3819 O O . GLU B 1 243 ? -10.492 -22.312 62.312 1 25.23 243 GLU B O 1
ATOM 3824 N N . LYS B 1 244 ? -10.328 -24.484 62.625 1 20.25 244 LYS B N 1
ATOM 3825 C CA . LYS B 1 244 ? -10.812 -24.844 63.938 1 20.25 244 LYS B CA 1
ATOM 3826 C C . LYS B 1 244 ? -9.734 -25.578 64.75 1 20.25 244 LYS B C 1
ATOM 3828 O O . LYS B 1 244 ? -9.016 -26.406 64.188 1 20.25 244 LYS B O 1
#

Sequence (488 aa):
MKVKRCKHAKKVVSFYKNNFGFREPFQIIVDGTFCQAALKGKINIKEQMPKYLCCAVQLVTTKCVLAELSSHAALHGANAIAKCFKTHNCSHSTFLPPADCLDSFIGPTNSKHYCVATQDCDLRHKFQERGGIPLFHIIRNTIVLEKPTESSQLLMNEISLGKVSPTLPEQMEITLDNNQPSSDTKRKRRRPLGPNPLSVKKKRLKKSVSVASGGILQKNKGRRLRLIRKKALQQLANDVMTEKMKVKRCKHAKKVVSFYKNNFGFREPFQIIVDGTFCQAALKGKINIKEQMPKYLCCAVQLVTTKCVLAELSSHAALHGANAIAKCFKTHNCSHSTFLPPADCLDSFIGPTNSKHYCVATQDCDLRHKFQERGGIPLFHIIRNTIVLEKPTESSQLLMNEISLGKVSPTLPEQMEITLDNNQPSSDTKRKRRRPLGPNPLSVKKKRLKKSVSVASGGILQKNKGRRLRLIRKKALQQLANDVMTEK

Organism: Amphimedon queenslandica (NCBI:txid400682)

InterPro domains:
  IPR006984 Fcf1/UTP23 [PF04900] (51-147)
  IPR029060 PIN-like domain superfamily [SSF88723] (25-147)
  IPR057776 UTP23, sensor motif region [PF24779] (186-204)

pLDDT: mean 72.16, std 30.66, range [16.88, 98.62]